Protein AF-A0A3M0J0V9-F1 (afdb_monomer)

Solvent-accessible surface area (backbone atoms only — not comparable to full-atom values): 28254 Å² total; per-residue (Å²): 132,87,78,90,78,87,68,85,49,73,63,57,50,53,51,51,52,51,52,50,52,51,52,52,50,52,52,52,52,51,53,52,51,52,52,50,54,50,54,52,50,53,53,51,53,50,53,52,53,53,53,52,50,50,52,51,51,52,49,50,52,52,45,60,59,49,66,75,71,73,72,81,88,75,76,87,76,89,65,94,70,63,63,68,76,54,43,69,49,70,41,77,50,76,69,42,79,43,55,57,61,38,62,48,77,50,72,40,77,39,70,72,96,71,89,82,60,47,65,34,33,31,37,47,58,86,96,44,77,43,64,41,27,52,95,89,41,62,30,82,88,39,51,89,52,44,47,81,55,104,60,28,43,31,34,64,54,39,46,69,85,69,37,39,44,37,35,33,37,31,34,45,100,93,40,67,49,20,29,16,39,33,42,37,44,37,32,34,44,38,49,71,22,51,64,46,65,55,61,62,46,50,43,68,35,76,49,69,31,42,36,47,72,87,64,22,27,64,75,41,37,37,46,45,26,48,73,87,40,74,58,60,66,51,26,73,83,34,90,91,36,47,87,53,49,48,46,55,40,39,76,70,24,38,38,37,27,62,45,31,45,65,83,69,39,43,41,33,35,39,34,28,35,46,101,34,82,66,69,19,60,28,68,78,40,55,29,41,40,41,74,78,62,59,68,60,52,52,50,52,52,53,52,52,52,50,53,51,50,51,52,52,48,49,54,50,52,39,49,76,72,54,76,51,56,91,83,64,77,75,63,63,71,69,67,59,50,55,56,53,54,53,50,54,59,56,44,56,63,50,49,59,67,47,60,71,49,64,80,76,60,89,80,77,76,101,73,80,95,79,89,87,89,82,90,84,77,91,82,76,87,84,78,65,92,77,67,86,80,75,68,99,77,72,93,79,78,75,86,74,71,73,69,71,68,73,70,66,71,62,70,70,68,66,62,78,75,70,79,83,77,76,92,76,91,77,88,86,68,93,80,70,76,75,72,71,72,66,65,75,54,65,63,59,57,55,65,55,56,57,58,54,52,65,54,57,57,58,54,54,67,56,61,65,70,75,75,78,84,129

Structure (mmCIF, N/CA/C/O backbone):
data_AF-A0A3M0J0V9-F1
#
_entry.id   AF-A0A3M0J0V9-F1
#
loop_
_atom_site.group_PDB
_atom_site.id
_atom_site.type_symbol
_atom_site.label_atom_id
_atom_site.label_alt_id
_atom_site.label_comp_id
_atom_site.label_asym_id
_atom_site.label_entity_id
_atom_site.label_seq_id
_atom_site.pdbx_PDB_ins_code
_atom_site.Cartn_x
_atom_site.Cartn_y
_atom_site.Cartn_z
_atom_site.occupancy
_atom_site.B_iso_or_equiv
_atom_site.auth_seq_id
_atom_site.auth_comp_id
_atom_site.auth_asym_id
_atom_site.auth_atom_id
_atom_site.pdbx_PDB_model_num
ATOM 1 N N . MET A 1 1 ? -5.431 50.913 68.227 1.00 34.88 1 MET A N 1
ATOM 2 C CA . MET A 1 1 ? -6.190 51.712 67.245 1.00 34.88 1 MET A CA 1
ATOM 3 C C . MET A 1 1 ? -5.641 51.401 65.863 1.00 34.88 1 MET A C 1
ATOM 5 O O . MET A 1 1 ? -4.487 51.720 65.637 1.00 34.88 1 MET A O 1
ATOM 9 N N . THR A 1 2 ? -6.471 50.740 65.040 1.00 32.56 2 THR A N 1
ATOM 10 C CA . THR A 1 2 ? -6.598 50.839 63.561 1.00 32.56 2 THR A CA 1
ATOM 11 C C . THR A 1 2 ? -5.371 50.648 62.645 1.00 32.56 2 THR A C 1
ATOM 13 O O . THR A 1 2 ? -4.336 51.253 62.888 1.00 32.56 2 THR A O 1
ATOM 16 N N . PRO A 1 3 ? -5.553 50.086 61.433 1.00 44.19 3 PRO A N 1
ATOM 17 C CA . PRO A 1 3 ? -6.200 48.808 61.118 1.00 44.19 3 PRO A CA 1
ATOM 18 C C . PRO A 1 3 ? -5.382 47.960 60.110 1.00 44.19 3 PRO A C 1
ATOM 20 O O . PRO A 1 3 ? -4.512 48.453 59.394 1.00 44.19 3 PRO A O 1
ATOM 23 N N . GLU A 1 4 ? -5.717 46.671 60.033 1.00 43.09 4 GLU A N 1
ATOM 24 C CA . GLU A 1 4 ? -5.365 45.749 58.947 1.00 43.09 4 GLU A CA 1
ATOM 25 C C . GLU A 1 4 ? -5.730 46.327 57.570 1.00 43.09 4 GLU A C 1
ATOM 27 O O . GLU A 1 4 ? -6.900 46.574 57.276 1.00 43.09 4 GLU A O 1
ATOM 32 N N . PHE A 1 5 ? -4.735 46.472 56.693 1.00 38.19 5 PHE A N 1
ATOM 33 C CA . PHE A 1 5 ? -4.949 46.524 55.250 1.00 38.19 5 PHE A CA 1
ATOM 34 C C . PHE A 1 5 ? -4.730 45.112 54.694 1.00 38.19 5 PHE A C 1
ATOM 36 O O . PHE A 1 5 ? -3.625 44.748 54.290 1.00 38.19 5 PHE A O 1
ATOM 43 N N . GLN A 1 6 ? -5.795 44.304 54.668 1.00 42.28 6 GLN A N 1
ATOM 44 C CA . GLN A 1 6 ? -5.869 43.136 53.789 1.00 42.28 6 GLN A CA 1
ATOM 45 C C . GLN A 1 6 ? -5.858 43.640 52.340 1.00 42.28 6 GLN A C 1
ATOM 47 O O . GLN A 1 6 ? -6.869 44.060 51.776 1.00 42.28 6 GLN A O 1
ATOM 52 N N . SER A 1 7 ? -4.657 43.694 51.772 1.00 41.62 7 SER A N 1
ATOM 53 C CA . SER A 1 7 ? -4.411 44.157 50.413 1.00 41.62 7 SER A CA 1
ATOM 54 C C . SER A 1 7 ? -4.956 43.160 49.389 1.00 41.62 7 SER A C 1
ATOM 56 O O . SER A 1 7 ? -4.867 41.945 49.558 1.00 41.62 7 SER A O 1
ATOM 58 N N . LYS A 1 8 ? -5.484 43.714 48.295 1.00 45.06 8 LYS A N 1
ATOM 59 C CA . LYS A 1 8 ? -6.005 43.098 47.065 1.00 45.06 8 LYS A CA 1
ATOM 60 C C . LYS A 1 8 ? -4.940 42.280 46.292 1.00 45.06 8 LYS A C 1
ATOM 62 O O . LYS A 1 8 ? -4.765 42.468 45.092 1.00 45.06 8 LYS A O 1
ATOM 67 N N . GLY A 1 9 ? -4.201 41.397 46.964 1.00 51.41 9 GLY A N 1
ATOM 68 C CA . GLY A 1 9 ? -3.038 40.684 46.420 1.00 51.41 9 GLY A CA 1
ATOM 69 C C . GLY A 1 9 ? -3.353 39.371 45.697 1.00 51.41 9 GLY A C 1
ATOM 70 O O . GLY A 1 9 ? -2.569 38.942 44.861 1.00 51.41 9 GLY A O 1
ATOM 71 N N . GLY A 1 10 ? -4.506 38.742 45.953 1.00 59.25 10 GLY A N 1
ATOM 72 C CA . GLY A 1 10 ? -4.789 37.392 45.438 1.00 59.25 10 GLY A CA 1
ATOM 73 C C . GLY A 1 10 ? -5.019 37.306 43.923 1.00 59.25 10 GLY A C 1
ATOM 74 O O . GLY A 1 10 ? -4.601 36.340 43.293 1.00 59.25 10 GLY A O 1
ATOM 75 N N . ILE A 1 11 ? -5.663 38.312 43.321 1.00 61.78 11 ILE A N 1
ATOM 76 C CA . ILE A 1 11 ? -5.964 38.317 41.875 1.00 61.78 11 ILE A CA 1
ATOM 77 C C . ILE A 1 11 ? -4.757 38.816 41.075 1.00 61.78 11 ILE A C 1
ATOM 79 O O . ILE A 1 11 ? -4.423 38.242 40.046 1.00 61.78 11 ILE A O 1
ATOM 83 N N . LEU A 1 12 ? -4.075 39.850 41.575 1.00 64.00 12 LEU A N 1
ATOM 84 C CA . LEU A 1 12 ? -2.875 40.406 40.948 1.00 64.00 12 LEU A CA 1
ATOM 85 C C . LEU A 1 12 ? -1.693 39.428 40.993 1.00 64.00 12 LEU A C 1
ATOM 87 O O . LEU A 1 12 ? -0.991 39.309 39.998 1.00 64.00 12 LEU A O 1
ATOM 91 N N . SER A 1 13 ? -1.522 38.677 42.089 1.00 73.62 13 SER A N 1
ATOM 92 C CA . SER A 1 13 ? -0.519 37.604 42.164 1.00 73.62 13 SER A CA 1
ATOM 93 C C . SER A 1 13 ? -0.796 36.519 41.127 1.00 73.62 13 SER A C 1
ATOM 95 O O . SER A 1 13 ? 0.077 36.220 40.325 1.00 73.62 13 SER A O 1
ATOM 97 N N . LYS A 1 14 ? -2.036 36.012 41.055 1.00 72.88 14 LYS A N 1
ATOM 98 C CA . LYS A 1 14 ? -2.415 34.991 40.064 1.00 72.88 14 LYS A CA 1
ATOM 99 C C . LYS A 1 14 ? -2.278 35.478 38.622 1.00 72.88 14 LYS A C 1
ATOM 101 O O . LYS A 1 14 ? -1.908 34.701 37.751 1.00 72.88 14 LYS A O 1
ATOM 106 N N . ALA A 1 15 ? -2.573 36.752 38.362 1.00 73.19 15 ALA A N 1
ATOM 107 C CA . ALA A 1 15 ? -2.371 37.348 37.047 1.00 73.19 15 ALA A CA 1
ATOM 108 C C . ALA A 1 15 ? -0.878 37.439 36.686 1.00 73.19 15 ALA A C 1
ATOM 110 O O . ALA A 1 15 ? -0.514 37.141 35.552 1.00 73.19 15 ALA A O 1
ATOM 111 N N . CYS A 1 16 ? -0.010 37.799 37.638 1.00 75.62 16 CYS A N 1
ATOM 112 C CA . CYS A 1 16 ? 1.440 37.783 37.437 1.00 75.62 16 CYS A CA 1
ATOM 113 C C . CYS A 1 16 ? 1.976 36.366 37.195 1.00 75.62 16 CYS A C 1
ATOM 115 O O . CYS A 1 16 ? 2.750 36.179 36.258 1.00 75.62 16 CYS A O 1
ATOM 117 N N . ASP A 1 17 ? 1.524 35.379 37.973 1.00 80.06 17 ASP A N 1
ATOM 118 C CA . ASP A 1 17 ? 1.917 33.974 37.809 1.00 80.06 17 ASP A CA 1
ATOM 119 C C . ASP A 1 17 ? 1.518 33.455 36.416 1.00 80.06 17 ASP A C 1
ATOM 121 O O . ASP A 1 17 ? 2.340 32.885 35.699 1.00 80.06 17 ASP A O 1
ATOM 125 N N . TYR A 1 18 ? 0.298 33.768 35.968 1.00 79.56 18 TYR A N 1
ATOM 126 C CA . TYR A 1 18 ? -0.196 33.396 34.639 1.00 79.56 18 TYR A CA 1
ATOM 127 C C . TYR A 1 18 ? 0.590 34.055 33.493 1.00 79.56 18 TYR A C 1
ATOM 129 O O . TYR A 1 18 ? 0.916 33.411 32.495 1.00 79.56 18 TYR A O 1
ATOM 137 N N . ILE A 1 19 ? 0.947 35.338 33.629 1.00 83.06 19 ILE A N 1
ATOM 138 C CA . ILE A 1 19 ? 1.795 36.038 32.648 1.00 83.06 19 ILE A CA 1
ATOM 139 C C . ILE A 1 19 ? 3.190 35.404 32.590 1.00 83.06 19 ILE A C 1
ATOM 141 O O . ILE A 1 19 ? 3.787 35.309 31.514 1.00 83.06 19 ILE A O 1
ATOM 145 N N . GLN A 1 20 ? 3.716 34.957 33.728 1.00 85.94 20 GLN A N 1
ATOM 146 C CA . GLN A 1 20 ? 5.023 34.319 33.803 1.00 85.94 20 GLN A CA 1
ATOM 147 C C . GLN A 1 20 ? 5.018 32.925 33.153 1.00 85.94 20 GLN A C 1
ATOM 149 O O . GLN A 1 20 ? 5.933 32.622 32.384 1.00 85.94 20 GLN A O 1
ATOM 154 N N . GLU A 1 21 ? 3.968 32.128 33.361 1.00 89.44 21 GLU A N 1
ATOM 155 C CA . GLU A 1 21 ? 3.759 30.840 32.677 1.00 89.44 21 GLU A CA 1
ATOM 156 C C . GLU A 1 21 ? 3.595 30.999 31.159 1.00 89.44 21 GLU A C 1
ATOM 158 O O . GLU A 1 21 ? 4.206 30.261 30.379 1.00 89.44 21 GLU A O 1
ATOM 163 N N . LEU A 1 22 ? 2.828 32.001 30.716 1.00 86.06 22 LEU A N 1
ATOM 164 C CA . LEU A 1 22 ? 2.687 32.332 29.295 1.00 86.06 22 LEU A CA 1
ATOM 165 C C . LEU A 1 22 ? 4.028 32.716 28.669 1.00 86.06 22 LEU A C 1
ATOM 167 O O . LEU A 1 22 ? 4.341 32.310 27.550 1.00 86.06 22 LEU A O 1
ATOM 171 N N . ARG A 1 23 ? 4.848 33.480 29.394 1.00 89.56 23 ARG A N 1
ATOM 172 C CA . ARG A 1 23 ? 6.172 33.882 28.918 1.00 89.56 23 ARG A CA 1
ATOM 173 C C . ARG A 1 23 ? 7.114 32.686 28.790 1.00 89.56 23 ARG A C 1
ATOM 175 O O . ARG A 1 23 ? 7.841 32.613 27.805 1.00 89.56 23 ARG A O 1
ATOM 182 N N . GLN A 1 24 ? 7.078 31.746 29.735 1.00 91.19 24 GLN A N 1
ATOM 183 C CA . GLN A 1 24 ? 7.848 30.501 29.640 1.00 91.19 24 GLN A CA 1
ATOM 184 C C . GLN A 1 24 ? 7.373 29.614 28.487 1.00 91.19 24 GLN A C 1
ATOM 186 O O . GLN A 1 24 ? 8.195 29.079 27.749 1.00 91.19 24 GLN A O 1
ATOM 191 N N . SER A 1 25 ? 6.059 29.513 28.284 1.00 90.00 25 SER A N 1
ATOM 192 C CA . SER A 1 25 ? 5.487 28.740 27.177 1.00 90.00 25 SER A CA 1
ATOM 193 C C . SER A 1 25 ? 5.881 29.323 25.818 1.00 90.00 25 SER A C 1
ATOM 195 O O . SER A 1 25 ? 6.310 28.583 24.939 1.00 90.00 25 SER A O 1
ATOM 197 N N . ASN A 1 26 ? 5.830 30.650 25.663 1.00 84.69 26 ASN A N 1
ATOM 198 C CA . ASN A 1 26 ? 6.271 31.326 24.438 1.00 84.69 26 ASN A CA 1
ATOM 199 C C . ASN A 1 26 ? 7.770 31.143 24.163 1.00 84.69 26 ASN A C 1
ATOM 201 O O . ASN A 1 26 ? 8.159 30.995 23.007 1.00 84.69 26 ASN A O 1
ATOM 205 N N . LEU A 1 27 ? 8.612 31.133 25.203 1.00 92.00 27 LEU A N 1
ATOM 206 C CA . LEU A 1 27 ? 10.041 30.839 25.047 1.00 92.00 27 LEU A CA 1
ATOM 207 C C . LEU A 1 27 ? 10.259 29.407 24.548 1.00 92.00 27 LEU A C 1
ATOM 209 O O . LEU A 1 27 ? 11.011 29.204 23.602 1.00 92.00 27 LEU A O 1
ATOM 213 N N . ARG A 1 28 ? 9.537 28.437 25.116 1.00 91.12 28 ARG A N 1
ATOM 214 C CA . ARG A 1 28 ? 9.616 27.029 24.706 1.00 91.12 28 ARG A CA 1
ATOM 215 C C . ARG A 1 28 ? 9.158 26.812 23.261 1.00 91.12 28 ARG A C 1
ATOM 217 O O . ARG A 1 28 ? 9.838 26.142 22.497 1.00 91.12 28 ARG A O 1
ATOM 224 N N . LEU A 1 29 ? 8.047 27.439 22.872 1.00 88.69 29 LEU A N 1
ATOM 225 C CA . LEU A 1 29 ? 7.553 27.443 21.489 1.00 88.69 29 LEU A CA 1
ATOM 226 C C . LEU A 1 29 ? 8.570 28.054 20.517 1.00 88.69 29 LEU A C 1
ATOM 228 O O . LEU A 1 29 ? 8.734 27.559 19.406 1.00 88.69 29 LEU A O 1
ATOM 232 N N . SER A 1 30 ? 9.275 29.111 20.929 1.00 88.31 30 SER A N 1
ATOM 233 C CA . SER A 1 30 ? 10.332 29.714 20.113 1.00 88.31 30 SER A CA 1
ATOM 234 C C . SER A 1 30 ? 11.518 28.770 19.900 1.00 88.31 30 SER A C 1
ATOM 236 O O . SER A 1 30 ? 12.090 28.772 18.813 1.00 88.31 30 SER A O 1
ATOM 238 N N . GLU A 1 31 ? 11.901 27.984 20.909 1.00 91.75 31 GLU A N 1
ATOM 239 C CA . GLU A 1 31 ? 12.971 26.983 20.789 1.00 91.75 31 GLU A CA 1
ATOM 240 C C . GLU A 1 31 ? 12.554 25.817 19.879 1.00 91.75 31 GLU A C 1
ATOM 242 O O . GLU A 1 31 ? 13.334 25.383 19.032 1.00 91.75 31 GLU A O 1
ATOM 247 N N . GLU A 1 32 ? 11.308 25.344 19.988 1.00 88.50 32 GLU A N 1
ATOM 248 C CA . GLU A 1 32 ? 10.775 24.295 19.107 1.00 88.50 32 GLU A CA 1
ATOM 249 C C . GLU A 1 32 ? 10.691 24.751 17.644 1.00 88.50 32 GLU A C 1
ATOM 251 O O . GLU A 1 32 ? 11.062 23.996 16.743 1.00 88.50 32 GLU A O 1
ATOM 256 N N . LEU A 1 33 ? 10.271 25.997 17.397 1.00 87.44 33 LEU A N 1
ATOM 257 C CA . LEU A 1 33 ? 10.262 26.583 16.053 1.00 87.44 33 LEU A CA 1
ATOM 258 C C . LEU A 1 33 ? 11.673 26.661 15.457 1.00 87.44 33 LEU A C 1
ATOM 260 O O . LEU A 1 33 ? 11.860 26.293 14.300 1.00 87.44 33 LEU A O 1
ATOM 264 N N . GLN A 1 34 ? 12.678 27.048 16.250 1.00 88.75 34 GLN A N 1
ATOM 265 C CA . GLN A 1 34 ? 14.076 27.029 15.802 1.00 88.75 34 GLN A CA 1
ATOM 266 C C . GLN A 1 34 ? 14.562 25.612 15.467 1.00 88.75 34 GLN A C 1
ATOM 268 O O . GLN A 1 34 ? 15.300 25.427 14.500 1.00 88.75 34 GLN A O 1
ATOM 273 N N . GLY A 1 35 ? 14.134 24.603 16.232 1.00 89.69 35 GLY A N 1
ATOM 274 C CA . GLY A 1 35 ? 14.437 23.200 15.941 1.00 89.69 35 GLY A CA 1
ATOM 275 C C . GLY A 1 35 ? 13.810 22.714 14.630 1.00 89.69 35 GLY A C 1
ATOM 276 O O . GLY A 1 35 ? 14.460 22.002 13.863 1.00 89.69 35 GLY A O 1
ATOM 277 N N . LEU A 1 36 ? 12.573 23.125 14.342 1.00 84.56 36 LEU A N 1
ATOM 278 C CA . LEU A 1 36 ? 11.891 22.805 13.085 1.00 84.56 36 LEU A CA 1
ATOM 279 C C . LEU A 1 36 ? 12.561 23.471 11.878 1.00 84.56 36 LEU A C 1
ATOM 281 O O . LEU A 1 36 ? 12.789 22.795 10.875 1.00 84.56 36 LEU A O 1
ATOM 285 N N . ASP A 1 37 ? 12.937 24.747 11.989 1.00 87.75 37 ASP A N 1
ATOM 286 C CA . ASP A 1 37 ? 13.664 25.457 10.930 1.00 87.75 37 ASP A CA 1
ATOM 287 C C . ASP A 1 37 ? 15.017 24.790 10.638 1.00 87.75 37 ASP A C 1
ATOM 289 O O . ASP A 1 37 ? 15.390 24.609 9.476 1.00 87.75 37 ASP A O 1
ATOM 293 N N . GLN A 1 38 ? 15.730 24.348 11.681 1.00 91.50 38 GLN A N 1
ATOM 294 C CA . GLN A 1 38 ? 16.985 23.614 11.525 1.00 91.50 38 GLN A CA 1
ATOM 295 C C . GLN A 1 38 ? 16.778 22.286 10.787 1.00 91.50 38 GLN A C 1
ATOM 297 O O . GLN A 1 38 ? 17.499 21.989 9.837 1.00 91.50 38 GLN A O 1
ATOM 302 N N . LEU A 1 39 ? 15.762 21.508 11.170 1.00 87.75 39 LEU A N 1
ATOM 303 C CA . LEU A 1 39 ? 15.434 20.248 10.498 1.00 87.75 39 LEU A CA 1
ATOM 304 C C . LEU A 1 39 ? 15.010 20.455 9.040 1.00 87.75 39 LEU A C 1
ATOM 306 O O . LEU A 1 39 ? 15.275 19.599 8.189 1.00 87.75 39 LEU A O 1
ATOM 310 N N . GLN A 1 40 ? 14.344 21.567 8.734 1.00 89.25 40 GLN A N 1
ATOM 311 C CA . GLN A 1 40 ? 13.973 21.906 7.367 1.00 89.25 40 GLN A CA 1
ATOM 312 C C . GLN A 1 40 ? 15.213 22.237 6.525 1.00 89.25 40 GLN A C 1
ATOM 314 O O . GLN A 1 40 ? 15.352 21.701 5.424 1.00 89.25 40 GLN A O 1
ATOM 319 N N . MET A 1 41 ? 16.152 23.020 7.067 1.00 89.62 41 MET A N 1
ATOM 320 C CA . MET A 1 41 ? 17.437 23.297 6.413 1.00 89.62 41 MET A CA 1
ATOM 321 C C . MET A 1 41 ? 18.272 22.026 6.210 1.00 89.62 41 MET A C 1
ATOM 323 O O . MET A 1 41 ? 18.791 21.803 5.116 1.00 89.62 41 MET A O 1
ATOM 327 N N . ASP A 1 42 ? 18.359 21.151 7.214 1.00 89.06 42 ASP A N 1
ATOM 328 C CA . ASP A 1 42 ? 19.109 19.893 7.112 1.00 89.06 42 ASP A CA 1
ATOM 329 C C . ASP A 1 42 ? 18.523 18.973 6.021 1.00 89.06 42 ASP A C 1
ATOM 331 O O . ASP A 1 42 ? 19.265 18.360 5.247 1.00 89.06 42 ASP A O 1
ATOM 335 N N . ASN A 1 43 ? 17.191 18.923 5.887 1.00 87.69 43 ASN A N 1
ATOM 336 C CA . ASN A 1 43 ? 16.524 18.193 4.805 1.00 87.69 43 ASN A CA 1
ATOM 337 C C . ASN A 1 43 ? 16.843 18.767 3.415 1.00 87.69 43 ASN A C 1
ATOM 339 O O . ASN A 1 43 ? 17.009 18.005 2.458 1.00 87.69 43 ASN A O 1
ATOM 343 N N . GLU A 1 44 ? 16.935 20.090 3.277 1.00 93.75 44 GLU A N 1
ATOM 344 C CA . GLU A 1 44 ? 17.320 20.728 2.014 1.00 93.75 44 GLU A CA 1
ATOM 345 C C . GLU A 1 44 ? 18.778 20.430 1.640 1.00 93.75 44 GLU A C 1
ATOM 347 O O . GLU A 1 44 ? 19.054 20.079 0.489 1.00 93.75 44 GLU A O 1
ATOM 352 N N . VAL A 1 45 ? 19.702 20.479 2.608 1.00 94.25 45 VAL A N 1
ATOM 353 C CA . VAL A 1 45 ? 21.117 20.124 2.400 1.00 94.25 45 VAL A CA 1
ATOM 354 C C . VAL A 1 45 ? 21.258 18.663 1.972 1.00 94.25 45 VAL A C 1
ATOM 356 O O . VAL A 1 45 ? 21.959 18.370 1.000 1.00 94.25 45 VAL A O 1
ATOM 359 N N . LEU A 1 46 ? 20.552 17.741 2.633 1.00 87.75 46 LEU A N 1
ATOM 360 C CA . LEU A 1 46 ? 20.549 16.326 2.253 1.00 87.75 46 LEU A CA 1
ATOM 361 C C . LEU A 1 46 ? 20.037 16.118 0.823 1.00 87.75 46 LEU A C 1
ATOM 363 O O . LEU A 1 46 ? 20.632 15.353 0.063 1.00 87.75 46 LEU A O 1
ATOM 367 N N . ARG A 1 47 ? 18.976 16.827 0.412 1.00 87.69 47 ARG A N 1
ATOM 368 C CA . ARG A 1 47 ? 18.476 16.768 -0.973 1.00 87.69 47 ARG A CA 1
ATOM 369 C C . ARG A 1 47 ? 19.528 17.220 -1.984 1.00 87.69 47 ARG A C 1
ATOM 371 O O . ARG A 1 47 ? 19.684 16.569 -3.016 1.00 87.69 47 ARG A O 1
ATOM 378 N N . GLN A 1 48 ? 20.273 18.285 -1.689 1.00 92.12 48 GLN A N 1
ATOM 379 C CA . GLN A 1 48 ? 21.358 18.748 -2.559 1.00 92.12 48 GLN A CA 1
ATOM 380 C C . GLN A 1 48 ? 22.498 17.727 -2.650 1.00 92.12 48 GLN A C 1
ATOM 382 O O . GLN A 1 48 ? 22.972 17.442 -3.750 1.00 92.12 48 GLN A O 1
ATOM 387 N N . GLN A 1 49 ? 22.896 17.122 -1.526 1.00 87.19 49 GLN A N 1
ATOM 388 C CA . GLN A 1 49 ? 23.929 16.081 -1.508 1.00 87.19 49 GLN A CA 1
ATOM 389 C C . GLN A 1 49 ? 23.527 14.848 -2.325 1.00 87.19 49 GLN A C 1
ATOM 391 O O . GLN A 1 49 ? 24.356 14.288 -3.044 1.00 87.19 49 GLN A O 1
ATOM 396 N N . VAL A 1 50 ? 22.256 14.435 -2.259 1.00 84.88 50 VAL A N 1
ATOM 397 C CA . VAL A 1 50 ? 21.728 13.331 -3.076 1.00 84.88 50 VAL A CA 1
ATOM 398 C C . VAL A 1 50 ? 21.831 13.655 -4.566 1.00 84.88 50 VAL A C 1
ATOM 400 O O . VAL A 1 50 ? 22.269 12.809 -5.346 1.00 84.88 50 VAL A O 1
ATOM 403 N N . GLU A 1 51 ? 21.477 14.872 -4.973 1.00 86.62 51 GLU A N 1
ATOM 404 C CA . GLU A 1 51 ? 21.530 15.270 -6.382 1.00 86.62 51 GLU A CA 1
ATOM 405 C C . GLU A 1 51 ? 22.976 15.397 -6.894 1.00 86.62 51 GLU A C 1
ATOM 407 O O . GLU A 1 51 ? 23.297 14.970 -8.005 1.00 86.62 51 GLU A O 1
ATOM 412 N N . GLU A 1 52 ? 23.892 15.886 -6.054 1.00 89.12 52 GLU A N 1
ATOM 413 C CA . GLU A 1 52 ? 25.324 15.905 -6.356 1.00 89.12 52 GLU A CA 1
ATOM 414 C C . GLU A 1 52 ? 25.887 14.484 -6.506 1.00 89.12 52 GLU A C 1
ATOM 416 O O . GLU A 1 52 ? 26.633 14.207 -7.450 1.00 89.12 52 GLU A O 1
ATOM 421 N N . LEU A 1 53 ? 25.507 13.560 -5.616 1.00 76.81 53 LEU A N 1
ATOM 422 C CA . LEU A 1 53 ? 25.890 12.152 -5.712 1.00 76.81 53 LEU A CA 1
ATOM 423 C C . LEU A 1 53 ? 25.338 11.500 -6.982 1.00 76.81 53 LEU A C 1
ATOM 425 O O . LEU A 1 53 ? 26.078 10.769 -7.641 1.00 76.81 53 LEU A O 1
ATOM 429 N N . LYS A 1 54 ? 24.092 11.791 -7.374 1.00 74.50 54 LYS A N 1
ATOM 430 C CA . LYS A 1 54 ? 23.529 11.330 -8.654 1.00 74.50 54 LYS A CA 1
ATOM 431 C C . LYS A 1 54 ? 24.342 11.839 -9.838 1.00 74.50 54 LYS A C 1
ATOM 433 O O . LYS A 1 54 ? 24.701 11.048 -10.710 1.00 74.50 54 LYS A O 1
ATOM 438 N N . ASN A 1 55 ? 24.698 13.123 -9.851 1.00 78.44 55 ASN A N 1
ATOM 439 C CA . ASN A 1 55 ? 25.481 13.710 -10.937 1.00 78.44 55 ASN A CA 1
ATOM 440 C C . ASN A 1 55 ? 26.913 13.141 -10.989 1.00 78.44 55 ASN A C 1
ATOM 442 O O . ASN A 1 55 ? 27.407 12.782 -12.057 1.00 78.44 55 ASN A O 1
ATOM 446 N N . LYS A 1 56 ? 27.566 12.957 -9.833 1.00 71.50 56 LYS A N 1
ATOM 447 C CA . LYS A 1 56 ? 28.864 12.264 -9.739 1.00 71.50 56 LYS A CA 1
ATOM 448 C C . LYS A 1 56 ? 28.768 10.814 -10.214 1.00 71.50 56 LYS A C 1
ATOM 450 O O . LYS A 1 56 ? 29.671 10.348 -10.902 1.00 71.50 56 LYS A O 1
ATOM 455 N N . ASN A 1 57 ? 27.680 10.107 -9.905 1.00 66.88 57 ASN A N 1
ATOM 456 C CA . ASN A 1 57 ? 27.442 8.744 -10.387 1.00 66.88 57 ASN A CA 1
ATOM 457 C C . ASN A 1 57 ? 27.271 8.716 -11.916 1.00 66.88 57 ASN A C 1
ATOM 459 O O . ASN A 1 57 ? 27.894 7.898 -12.587 1.00 66.88 57 ASN A O 1
ATOM 463 N N . LEU A 1 58 ? 26.513 9.661 -12.482 1.00 67.88 58 LEU A N 1
ATOM 464 C CA . LEU A 1 58 ? 26.400 9.876 -13.928 1.00 67.88 58 LEU A CA 1
ATOM 465 C C . LEU A 1 58 ? 27.768 10.130 -14.577 1.00 67.88 58 LEU A C 1
ATOM 467 O O . LEU A 1 58 ? 28.093 9.495 -15.580 1.00 67.88 58 LEU A O 1
ATOM 471 N N . GLN A 1 59 ? 28.602 10.988 -13.984 1.00 56.78 59 GLN A N 1
ATOM 472 C CA . GLN A 1 59 ? 29.951 11.245 -14.493 1.00 56.78 59 GLN A CA 1
ATOM 473 C C . GLN A 1 59 ? 30.869 10.028 -14.387 1.00 56.78 59 GLN A C 1
ATOM 475 O O . GLN A 1 59 ? 31.577 9.728 -15.344 1.00 56.78 59 GLN A O 1
ATOM 480 N N . LEU A 1 60 ? 30.828 9.283 -13.280 1.00 54.72 60 LEU A N 1
ATOM 481 C CA . LEU A 1 60 ? 31.576 8.033 -13.138 1.00 54.72 60 LEU A CA 1
ATOM 482 C C . LEU A 1 60 ? 31.138 6.995 -14.177 1.00 54.72 60 LEU A C 1
ATOM 484 O O . LEU A 1 60 ? 31.986 6.305 -14.728 1.00 54.72 60 LEU A O 1
ATOM 488 N N . ARG A 1 61 ? 29.847 6.915 -14.517 1.00 52.91 61 ARG A N 1
ATOM 489 C CA . ARG A 1 61 ? 29.341 6.032 -15.585 1.00 52.91 61 ARG A CA 1
ATOM 490 C C . ARG A 1 61 ? 29.846 6.450 -16.970 1.00 52.91 61 ARG A C 1
ATOM 492 O O . ARG A 1 61 ? 30.251 5.593 -17.757 1.00 52.91 61 ARG A O 1
ATOM 499 N N . VAL A 1 62 ? 29.883 7.751 -17.265 1.00 49.28 62 VAL A N 1
ATOM 500 C CA . VAL A 1 62 ? 30.493 8.281 -18.502 1.00 49.28 62 VAL A CA 1
ATOM 501 C C . VAL A 1 62 ? 32.005 8.032 -18.522 1.00 49.28 62 VAL A C 1
ATOM 503 O O . VAL A 1 62 ? 32.566 7.688 -19.556 1.00 49.28 62 VAL A O 1
ATOM 506 N N . TRP A 1 63 ? 32.675 8.132 -17.375 1.00 39.56 63 TRP A N 1
ATOM 507 C CA . TRP A 1 63 ? 34.110 7.886 -17.265 1.00 39.56 63 TRP A CA 1
ATOM 508 C C . TRP A 1 63 ? 34.451 6.399 -17.414 1.00 39.56 63 TRP A C 1
ATOM 510 O O . TRP A 1 63 ? 35.338 6.058 -18.183 1.00 39.56 63 TRP A O 1
ATOM 520 N N . VAL A 1 64 ? 33.692 5.491 -16.793 1.00 47.72 64 VAL A N 1
ATOM 521 C CA . VAL A 1 64 ? 33.838 4.035 -16.980 1.00 47.72 64 VAL A CA 1
ATOM 522 C C . VAL A 1 64 ? 33.600 3.641 -18.440 1.00 47.72 64 VAL A C 1
ATOM 524 O O . VAL A 1 64 ? 34.330 2.814 -18.978 1.00 47.72 64 VAL A O 1
ATOM 527 N N . THR A 1 65 ? 32.633 4.260 -19.118 1.00 47.69 65 THR A N 1
ATOM 528 C CA . THR A 1 65 ? 32.399 4.013 -20.551 1.00 47.69 65 THR A CA 1
ATOM 529 C C . THR A 1 65 ? 33.479 4.646 -21.442 1.00 47.69 65 THR A C 1
ATOM 531 O O . THR A 1 65 ? 33.893 4.023 -22.417 1.00 47.69 65 THR A O 1
ATOM 534 N N . GLY A 1 66 ? 34.028 5.811 -21.081 1.00 38.38 66 GLY A N 1
ATOM 535 C CA . GLY A 1 66 ? 35.111 6.492 -21.805 1.00 38.38 66 GLY A CA 1
ATOM 536 C C . GLY A 1 66 ? 36.505 5.875 -21.626 1.00 38.38 66 GLY A C 1
ATOM 537 O O . GLY A 1 66 ? 37.270 5.799 -22.586 1.00 38.38 66 GLY A O 1
ATOM 538 N N . VAL A 1 67 ? 36.826 5.352 -20.438 1.00 40.59 67 VAL A N 1
ATOM 539 C CA . VAL A 1 67 ? 38.106 4.679 -20.137 1.00 40.59 67 VAL A CA 1
ATOM 540 C C . VAL A 1 67 ? 38.234 3.345 -20.881 1.00 40.59 67 VAL A C 1
ATOM 542 O O . VAL A 1 67 ? 39.339 2.922 -21.204 1.00 40.59 67 VAL A O 1
ATOM 545 N N . THR A 1 68 ? 37.121 2.720 -21.280 1.00 47.34 68 THR A N 1
ATOM 546 C CA . THR A 1 68 ? 37.168 1.541 -22.166 1.00 47.34 68 THR A CA 1
ATOM 547 C C . THR A 1 68 ? 37.493 1.865 -23.629 1.00 47.34 68 THR A C 1
ATOM 549 O O . THR A 1 68 ? 37.750 0.938 -24.393 1.00 47.34 68 THR A O 1
ATOM 552 N N . GLY A 1 69 ? 37.503 3.144 -24.028 1.00 44.56 69 GLY A N 1
ATOM 553 C CA . GLY A 1 69 ? 37.557 3.557 -25.432 1.00 44.56 69 GLY A CA 1
ATOM 554 C C . GLY A 1 69 ? 38.865 4.173 -25.939 1.00 44.56 69 GLY A C 1
ATOM 555 O O . GLY A 1 69 ? 38.992 4.302 -27.153 1.00 44.56 69 GLY A O 1
ATOM 556 N N . LEU A 1 70 ? 39.828 4.563 -25.089 1.00 38.78 70 LEU A N 1
ATOM 557 C CA . LEU A 1 70 ? 40.944 5.416 -25.553 1.00 38.78 70 LEU A CA 1
ATOM 558 C C . LEU A 1 70 ? 42.380 5.006 -25.175 1.00 38.78 70 LEU A C 1
ATOM 560 O O . LEU A 1 70 ? 43.293 5.588 -25.747 1.00 38.78 70 LEU A O 1
ATOM 564 N N . ASP A 1 71 ? 42.617 3.970 -24.360 1.00 36.00 71 ASP A N 1
ATOM 565 C CA . ASP A 1 71 ? 43.991 3.556 -23.975 1.00 36.00 71 ASP A CA 1
ATOM 566 C C . ASP A 1 71 ? 44.412 2.150 -24.459 1.00 36.00 71 ASP A C 1
ATOM 568 O O . ASP A 1 71 ? 45.302 1.505 -23.905 1.00 36.00 71 ASP A O 1
ATOM 572 N N . TRP A 1 72 ? 43.827 1.659 -25.556 1.00 41.72 72 TRP A N 1
ATOM 573 C CA . TRP A 1 72 ? 44.193 0.352 -26.138 1.00 41.72 72 TRP A CA 1
ATOM 574 C C . TRP A 1 72 ? 45.386 0.397 -27.107 1.00 41.72 72 TRP A C 1
ATOM 576 O O . TRP A 1 72 ? 45.749 -0.617 -27.698 1.00 41.72 72 TRP A O 1
ATOM 586 N N . GLY A 1 73 ? 46.032 1.556 -27.260 1.00 39.47 73 GLY A N 1
ATOM 587 C CA . GLY A 1 73 ? 47.196 1.716 -28.136 1.00 39.47 73 GLY A CA 1
ATOM 588 C C . GLY A 1 73 ? 48.520 1.175 -27.578 1.00 39.47 73 GLY A C 1
ATOM 589 O O . GLY A 1 73 ? 49.477 1.083 -28.341 1.00 39.47 73 GLY A O 1
ATOM 590 N N . ILE A 1 74 ? 48.613 0.832 -26.282 1.00 42.41 74 ILE A N 1
ATOM 591 C CA . ILE A 1 74 ? 49.922 0.619 -25.620 1.00 42.41 74 ILE A CA 1
ATOM 592 C C . ILE A 1 74 ? 50.137 -0.797 -25.047 1.00 42.41 74 ILE A C 1
ATOM 594 O O . ILE A 1 74 ? 51.280 -1.174 -24.808 1.00 42.41 74 ILE A O 1
ATOM 598 N N . PHE A 1 75 ? 49.120 -1.652 -24.914 1.00 32.72 75 PHE A N 1
ATOM 599 C CA . PHE A 1 75 ? 49.303 -2.999 -24.340 1.00 32.72 75 PHE A CA 1
ATOM 600 C C . PHE A 1 75 ? 49.128 -4.128 -25.364 1.00 32.72 75 PHE A C 1
ATOM 602 O O . PHE A 1 75 ? 48.219 -4.952 -25.288 1.00 32.72 75 PHE A O 1
ATOM 609 N N . TRP A 1 76 ? 50.053 -4.203 -26.322 1.00 40.69 76 TRP A N 1
ATOM 610 C CA . TRP A 1 76 ? 50.334 -5.462 -27.014 1.00 40.69 76 TRP A CA 1
ATOM 611 C C . TRP A 1 76 ? 51.312 -6.276 -26.169 1.00 40.69 76 TRP A C 1
ATOM 613 O O . TRP A 1 76 ? 52.511 -6.014 -26.172 1.00 40.69 76 TRP A O 1
ATOM 623 N N . GLY A 1 77 ? 50.806 -7.272 -25.445 1.00 38.56 77 GLY A N 1
ATOM 624 C CA . GLY A 1 77 ? 51.670 -8.234 -24.769 1.00 38.56 77 GLY A CA 1
ATOM 625 C C . GLY A 1 77 ? 50.981 -9.021 -23.665 1.00 38.56 77 GLY A C 1
ATOM 626 O O . GLY A 1 77 ? 50.853 -8.533 -22.553 1.00 38.56 77 GLY A O 1
ATOM 627 N N . ALA A 1 78 ? 50.655 -10.275 -23.984 1.00 38.66 78 ALA A N 1
ATOM 628 C CA . ALA A 1 78 ? 50.366 -11.379 -23.067 1.00 38.66 78 ALA A CA 1
ATOM 629 C C . ALA A 1 78 ? 49.027 -11.357 -22.299 1.00 38.66 78 ALA A C 1
ATOM 631 O O . ALA A 1 78 ? 48.780 -10.533 -21.428 1.00 38.66 78 ALA A O 1
ATOM 632 N N . GLY A 1 79 ? 48.208 -12.387 -22.552 1.00 37.09 79 GLY A N 1
ATOM 633 C CA . GLY A 1 79 ? 47.168 -12.828 -21.619 1.00 37.09 79 GLY A CA 1
ATOM 634 C C . GLY A 1 79 ? 45.803 -13.075 -22.250 1.00 37.09 79 GLY A C 1
ATOM 635 O O . GLY A 1 79 ? 44.857 -12.336 -21.994 1.00 37.09 79 GLY A O 1
ATOM 636 N N . GLY A 1 80 ? 45.661 -14.171 -23.002 1.00 43.66 80 GLY A N 1
ATOM 637 C CA . GLY A 1 80 ? 44.366 -14.673 -23.493 1.00 43.66 80 GLY A CA 1
ATOM 638 C C . GLY A 1 80 ? 43.373 -15.094 -22.395 1.00 43.66 80 GLY A C 1
ATOM 639 O O . GLY A 1 80 ? 42.282 -15.554 -22.705 1.00 43.66 80 GLY A O 1
ATOM 640 N N . SER A 1 81 ? 43.723 -14.927 -21.118 1.00 46.19 81 SER A N 1
ATOM 641 C CA . SER A 1 81 ? 42.940 -15.345 -19.950 1.00 46.19 81 SER A CA 1
ATOM 642 C C . SER A 1 81 ? 42.371 -14.185 -19.119 1.00 46.19 81 SER A C 1
ATOM 644 O O . SER A 1 81 ? 41.569 -14.436 -18.226 1.00 46.19 81 SER A O 1
ATOM 646 N N . PHE A 1 82 ? 42.699 -12.922 -19.422 1.00 38.44 82 PHE A N 1
ATOM 647 C CA . PHE A 1 82 ? 42.057 -11.766 -18.766 1.00 38.44 82 PHE A CA 1
ATOM 648 C C . PHE A 1 82 ? 40.674 -11.445 -19.372 1.00 38.44 82 PHE A C 1
ATOM 650 O O . PHE A 1 82 ? 39.775 -10.959 -18.690 1.00 38.44 82 PHE A O 1
ATOM 657 N N . TRP A 1 83 ? 40.464 -11.801 -20.643 1.00 36.25 83 TRP A N 1
ATOM 658 C CA . TRP A 1 83 ? 39.242 -11.497 -21.397 1.00 36.25 83 TRP A CA 1
ATOM 659 C C . TRP A 1 83 ? 38.026 -12.354 -21.026 1.00 36.25 83 TRP A C 1
ATOM 661 O O . TRP A 1 83 ? 36.894 -11.918 -21.218 1.00 36.25 83 TRP A O 1
ATOM 671 N N . ALA A 1 84 ? 38.238 -13.526 -20.422 1.00 36.38 84 ALA A N 1
ATOM 672 C CA . ALA A 1 84 ? 37.145 -14.370 -19.940 1.00 36.38 84 ALA A CA 1
ATOM 673 C C . ALA A 1 84 ? 36.419 -13.759 -18.723 1.00 36.38 84 ALA A C 1
ATOM 675 O O . ALA A 1 84 ? 35.240 -14.026 -18.516 1.00 36.38 84 ALA A O 1
ATOM 676 N N . ALA A 1 85 ? 37.085 -12.894 -17.946 1.00 35.69 85 ALA A N 1
ATOM 677 C CA . ALA A 1 85 ? 36.522 -12.318 -16.722 1.00 35.69 85 ALA A CA 1
ATOM 678 C C . ALA A 1 85 ? 35.632 -11.078 -16.958 1.00 35.69 85 ALA A C 1
ATOM 680 O O . ALA A 1 85 ? 34.900 -10.674 -16.059 1.00 35.69 85 ALA A O 1
ATOM 681 N N . LEU A 1 86 ? 35.647 -10.487 -18.163 1.00 40.84 86 LEU A N 1
ATOM 682 C CA . LEU A 1 86 ? 34.748 -9.385 -18.549 1.00 40.84 86 LEU A CA 1
ATOM 683 C C . LEU A 1 86 ? 33.542 -9.843 -19.385 1.00 40.84 86 LEU A C 1
ATOM 685 O O . LEU A 1 86 ? 32.635 -9.044 -19.615 1.00 40.84 86 LEU A O 1
ATOM 689 N N . ALA A 1 87 ? 33.490 -11.120 -19.780 1.00 40.88 87 ALA A N 1
ATOM 690 C CA . ALA A 1 87 ? 32.412 -11.727 -20.572 1.00 40.88 87 ALA A CA 1
ATOM 691 C C . ALA A 1 87 ? 31.061 -11.853 -19.828 1.00 40.88 87 ALA A C 1
ATOM 693 O O . ALA A 1 87 ? 30.129 -12.474 -20.322 1.00 40.88 87 ALA A O 1
ATOM 694 N N . GLY A 1 88 ? 30.935 -11.261 -18.638 1.00 47.22 88 GLY A N 1
ATOM 695 C CA . GLY A 1 88 ? 29.732 -11.313 -17.807 1.00 47.22 88 GLY A CA 1
ATOM 696 C C . GLY A 1 88 ? 29.353 -9.970 -17.190 1.00 47.22 88 GLY A C 1
ATOM 697 O O . GLY A 1 88 ? 28.740 -9.949 -16.127 1.00 47.22 88 GLY A O 1
ATOM 698 N N . ALA A 1 89 ? 29.742 -8.842 -17.797 1.00 53.56 89 ALA A N 1
ATOM 699 C CA . ALA A 1 89 ? 29.375 -7.527 -17.277 1.00 53.56 89 ALA A CA 1
ATOM 700 C C . ALA A 1 89 ? 27.847 -7.324 -17.351 1.00 53.56 89 ALA A C 1
ATOM 702 O O . ALA A 1 89 ? 27.296 -6.980 -18.400 1.00 53.56 89 ALA A O 1
ATOM 703 N N . GLN A 1 90 ? 27.169 -7.552 -16.225 1.00 59.22 90 GLN A N 1
ATOM 704 C CA . GLN A 1 90 ? 25.772 -7.194 -16.019 1.00 59.22 90 GLN A CA 1
ATOM 705 C C . GLN A 1 90 ? 25.696 -5.713 -15.632 1.00 59.22 90 GLN A C 1
ATOM 707 O O . GLN A 1 90 ? 26.124 -5.317 -14.551 1.00 59.22 90 GLN A O 1
ATOM 712 N N . VAL A 1 91 ? 25.158 -4.888 -16.525 1.00 69.12 91 VAL A N 1
ATOM 713 C CA . VAL A 1 91 ? 24.952 -3.452 -16.313 1.00 69.12 91 VAL A CA 1
ATOM 714 C C . VAL A 1 91 ? 23.502 -3.226 -15.901 1.00 69.12 91 VAL A C 1
ATOM 716 O O . VAL A 1 91 ? 22.593 -3.310 -16.723 1.00 69.12 91 VAL A O 1
ATOM 719 N N . THR A 1 92 ? 23.247 -2.937 -14.630 1.00 69.75 92 THR A N 1
ATOM 720 C CA . THR A 1 92 ? 21.911 -2.509 -14.202 1.00 69.75 92 THR A CA 1
ATOM 721 C C . THR A 1 92 ? 21.679 -1.066 -14.647 1.00 69.75 92 THR A C 1
ATOM 723 O O . THR A 1 92 ? 22.434 -0.151 -14.311 1.00 69.75 92 THR A O 1
ATOM 726 N N . SER A 1 93 ? 20.659 -0.865 -15.476 1.00 71.44 93 SER A N 1
ATOM 727 C CA . SER A 1 93 ? 20.197 0.471 -15.845 1.00 71.44 93 SER A CA 1
ATOM 728 C C . SER A 1 93 ? 19.263 1.024 -14.764 1.00 71.44 93 SER A C 1
ATOM 730 O O . SER A 1 93 ? 18.824 0.286 -13.886 1.00 71.44 93 SER A O 1
ATOM 732 N N . GLU A 1 94 ? 19.005 2.331 -14.795 1.00 76.44 94 GLU A N 1
ATOM 733 C CA . GLU A 1 94 ? 18.063 2.961 -13.865 1.00 76.44 94 GLU A CA 1
ATOM 734 C C . GLU A 1 94 ? 16.626 2.523 -14.164 1.00 76.44 94 GLU A C 1
ATOM 736 O O . GLU A 1 94 ? 16.230 2.438 -15.333 1.00 76.44 94 GLU A O 1
ATOM 741 N N . ASP A 1 95 ? 15.865 2.264 -13.102 1.00 87.06 95 ASP A N 1
ATOM 742 C CA . ASP A 1 95 ? 14.454 1.910 -13.194 1.00 87.06 95 ASP A CA 1
ATOM 743 C C . ASP A 1 95 ? 13.663 3.029 -13.882 1.00 87.06 95 ASP A C 1
ATOM 745 O O . ASP A 1 95 ? 13.976 4.219 -13.782 1.00 87.06 95 ASP A O 1
ATOM 749 N N . ARG A 1 96 ? 12.642 2.643 -14.644 1.00 89.81 96 ARG A N 1
ATOM 750 C CA . ARG A 1 96 ? 11.807 3.571 -15.405 1.00 89.81 96 ARG A CA 1
ATOM 751 C C . ARG A 1 96 ? 10.402 3.543 -14.855 1.00 89.81 96 ARG A C 1
ATOM 753 O O . ARG A 1 96 ? 9.739 2.517 -14.937 1.00 89.81 96 ARG A O 1
ATOM 760 N N . GLU A 1 97 ? 9.929 4.680 -14.370 1.00 93.62 97 GLU A N 1
ATOM 761 C CA . GLU A 1 97 ? 8.542 4.840 -13.950 1.00 93.62 97 GLU A CA 1
ATOM 762 C C . GLU A 1 97 ? 7.771 5.660 -14.987 1.00 93.62 97 GLU A C 1
ATOM 764 O O . GLU A 1 97 ? 8.207 6.748 -15.372 1.00 93.62 97 GLU A O 1
ATOM 769 N N . VAL A 1 98 ? 6.654 5.128 -15.489 1.00 95.25 98 VAL A N 1
ATOM 770 C CA . VAL A 1 98 ? 5.904 5.747 -16.593 1.00 95.25 98 VAL A CA 1
ATOM 771 C C . VAL A 1 98 ? 4.399 5.591 -16.380 1.00 95.25 98 VAL A C 1
ATOM 773 O O . VAL A 1 98 ? 3.955 4.466 -16.161 1.00 95.25 98 VAL A O 1
ATOM 776 N N . PRO A 1 99 ? 3.591 6.663 -16.491 1.00 95.12 99 PRO A N 1
ATOM 777 C CA . PRO A 1 99 ? 2.135 6.558 -16.411 1.00 95.12 99 PRO A CA 1
ATOM 778 C C . PRO A 1 99 ? 1.538 5.633 -17.475 1.00 95.12 99 PRO A C 1
ATOM 780 O O . PRO A 1 99 ? 2.004 5.596 -18.617 1.00 95.12 99 PRO A O 1
ATOM 783 N N . GLU A 1 100 ? 0.467 4.928 -17.116 1.00 95.25 100 GLU A N 1
ATOM 784 C CA . GLU A 1 100 ? -0.266 4.057 -18.034 1.00 95.25 100 GLU A CA 1
ATOM 785 C C . GLU A 1 100 ? -0.698 4.809 -19.309 1.00 95.25 100 GLU A C 1
ATOM 787 O O . GLU A 1 100 ? -0.985 6.010 -19.319 1.00 95.25 100 GLU A O 1
ATOM 792 N N . HIS A 1 101 ? -0.690 4.085 -20.424 1.00 95.62 101 HIS A N 1
ATOM 793 C CA . HIS A 1 101 ? -0.971 4.543 -21.781 1.00 95.62 101 HIS A CA 1
ATOM 794 C C . HIS A 1 101 ? 0.012 5.553 -22.386 1.00 95.62 101 HIS A C 1
ATOM 796 O O . HIS A 1 101 ? -0.227 6.047 -23.493 1.00 95.62 101 HIS A O 1
ATOM 802 N N . LYS A 1 102 ? 1.136 5.846 -21.723 1.00 94.94 102 LYS A N 1
ATOM 803 C CA . LYS A 1 102 ? 2.196 6.701 -22.274 1.00 94.94 102 LYS A CA 1
ATOM 804 C C . LYS A 1 102 ? 3.261 5.893 -23.029 1.00 94.94 102 LYS A C 1
ATOM 806 O O . LYS A 1 102 ? 3.434 4.702 -22.771 1.00 94.94 102 LYS A O 1
ATOM 811 N N . PRO A 1 103 ? 3.972 6.516 -23.984 1.00 95.38 103 PRO A N 1
ATOM 812 C CA . PRO A 1 103 ? 5.104 5.877 -24.636 1.00 95.38 103 PRO A CA 1
ATOM 813 C C . PRO A 1 103 ? 6.320 5.815 -23.705 1.00 95.38 103 PRO A C 1
ATOM 815 O O . PRO A 1 103 ? 6.542 6.728 -22.909 1.00 95.38 103 PRO A O 1
ATOM 818 N N . VAL A 1 104 ? 7.152 4.785 -23.863 1.00 94.88 104 VAL A N 1
ATOM 819 C CA . VAL A 1 104 ? 8.447 4.671 -23.175 1.00 94.88 104 VAL A CA 1
ATOM 820 C C . VAL A 1 104 ? 9.505 4.088 -24.100 1.00 94.88 104 VAL A C 1
ATOM 822 O O . VAL A 1 104 ? 9.245 3.132 -24.830 1.00 94.88 104 VAL A O 1
ATOM 825 N N . ASP A 1 105 ? 10.706 4.659 -24.047 1.00 93.12 105 ASP A N 1
ATOM 826 C CA . ASP A 1 105 ? 11.907 4.121 -24.681 1.00 93.12 105 ASP A CA 1
ATOM 827 C C . ASP A 1 105 ? 12.774 3.427 -23.619 1.00 93.12 105 ASP A C 1
ATOM 829 O O . ASP A 1 105 ? 13.201 4.057 -22.647 1.00 93.12 105 ASP A O 1
ATOM 833 N N . ILE A 1 106 ? 13.058 2.138 -23.818 1.00 93.12 106 ILE A N 1
ATOM 834 C CA . ILE A 1 106 ? 13.910 1.323 -22.947 1.00 93.12 106 ILE A CA 1
ATOM 835 C C . ILE A 1 106 ? 15.252 1.092 -23.663 1.00 93.12 106 ILE A C 1
ATOM 837 O O . ILE A 1 106 ? 15.304 0.344 -24.646 1.00 93.12 106 ILE A O 1
ATOM 841 N N . PRO A 1 107 ? 16.346 1.751 -23.234 1.00 89.75 107 PRO A N 1
ATOM 842 C CA . PRO A 1 107 ? 17.643 1.636 -23.889 1.00 89.75 107 PRO A CA 1
ATOM 843 C C . PRO A 1 107 ? 18.416 0.394 -23.434 1.00 89.75 107 PRO A C 1
ATOM 845 O O . PRO A 1 107 ? 18.429 0.052 -22.253 1.00 89.75 107 PRO A O 1
ATOM 848 N N . CYS A 1 108 ? 19.146 -0.240 -24.354 1.00 87.94 108 CYS A N 1
ATOM 849 C CA . CYS A 1 108 ? 20.136 -1.249 -23.994 1.00 87.94 108 CYS A CA 1
ATOM 850 C C . CYS A 1 108 ? 21.442 -0.581 -23.549 1.00 87.94 108 CYS A C 1
ATOM 852 O O . CYS A 1 108 ? 22.246 -0.154 -24.380 1.00 87.94 108 CYS A O 1
ATOM 854 N N . ALA A 1 109 ? 21.670 -0.509 -22.236 1.00 82.69 109 ALA A N 1
ATOM 855 C CA . ALA A 1 109 ? 22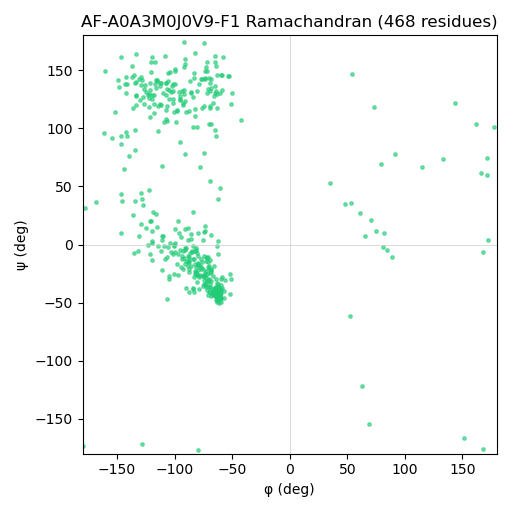.894 0.063 -21.667 1.00 82.69 109 ALA A CA 1
ATOM 856 C C . ALA A 1 109 ? 24.139 -0.815 -21.906 1.00 82.69 109 ALA A C 1
ATOM 858 O O . ALA A 1 109 ? 25.265 -0.336 -21.815 1.00 82.69 109 ALA A O 1
ATOM 859 N N . ALA A 1 110 ? 23.939 -2.096 -22.226 1.00 79.19 110 ALA A N 1
ATOM 860 C CA . ALA A 1 110 ? 25.004 -3.054 -22.505 1.00 79.19 110 ALA A CA 1
ATOM 861 C C . ALA A 1 110 ? 25.589 -2.954 -23.929 1.00 79.19 110 ALA A C 1
ATOM 863 O O . ALA A 1 110 ? 26.598 -3.602 -24.217 1.00 79.19 110 ALA A O 1
ATOM 864 N N . PHE A 1 111 ? 24.977 -2.177 -24.832 1.00 75.12 111 PHE A N 1
ATOM 865 C CA . PHE A 1 111 ? 25.431 -2.090 -26.220 1.00 75.12 111 PHE A CA 1
ATOM 866 C C . PHE A 1 111 ? 26.823 -1.454 -26.334 1.00 75.12 111 PHE A C 1
ATOM 868 O O . PHE A 1 111 ? 27.056 -0.344 -25.855 1.00 75.12 111 PHE A O 1
ATOM 875 N N . ARG A 1 112 ? 27.736 -2.137 -27.034 1.00 68.69 112 ARG A N 1
ATOM 876 C CA . ARG A 1 112 ? 29.078 -1.642 -27.365 1.00 68.69 112 ARG A CA 1
ATOM 877 C C . ARG A 1 112 ? 29.192 -1.415 -28.871 1.00 68.69 112 ARG A C 1
ATOM 879 O O . ARG A 1 112 ? 28.724 -2.232 -29.659 1.00 68.69 112 ARG A O 1
ATOM 886 N N . SER A 1 113 ? 29.843 -0.324 -29.267 1.00 59.09 113 SER A N 1
ATOM 887 C CA . SER A 1 113 ? 30.176 -0.068 -30.673 1.00 59.09 113 SER A CA 1
ATOM 888 C C . SER A 1 113 ? 31.258 -1.064 -31.130 1.00 59.09 113 SER A C 1
ATOM 890 O O . SER A 1 113 ? 32.328 -1.102 -30.527 1.00 59.09 113 SER A O 1
ATOM 892 N N . GLY A 1 114 ? 30.977 -1.905 -32.136 1.00 62.22 114 GLY A N 1
ATOM 893 C CA . GLY A 1 114 ? 31.852 -3.004 -32.586 1.00 62.22 114 GLY A CA 1
ATOM 894 C C . GLY A 1 114 ? 31.278 -3.796 -33.776 1.00 62.22 114 GLY A C 1
ATOM 895 O O . GLY A 1 114 ? 30.258 -3.404 -34.343 1.00 62.22 114 GLY A O 1
ATOM 896 N N . SER A 1 115 ? 31.924 -4.900 -34.179 1.00 60.84 115 SER A N 1
ATOM 897 C CA . SER A 1 115 ? 31.510 -5.720 -35.333 1.00 60.84 115 SER A CA 1
ATOM 898 C C . SER A 1 115 ? 30.188 -6.458 -35.078 1.00 60.84 115 SER A C 1
ATOM 900 O O . SER A 1 115 ? 30.160 -7.449 -34.356 1.00 60.84 115 SER A O 1
ATOM 902 N N . SER A 1 116 ? 29.103 -5.950 -35.673 1.00 67.19 116 SER A N 1
ATOM 903 C CA . SER A 1 116 ? 27.769 -6.562 -35.829 1.00 67.19 116 SER A CA 1
ATOM 904 C C . SER A 1 116 ? 27.257 -7.457 -34.678 1.00 67.19 116 SER A C 1
ATOM 906 O O . SER A 1 116 ? 26.840 -8.589 -34.942 1.00 67.19 116 SER A O 1
ATOM 908 N N . PRO A 1 117 ? 27.234 -6.993 -33.412 1.00 79.94 117 PRO A N 1
ATOM 909 C CA . PRO A 1 117 ? 26.627 -7.768 -32.336 1.00 79.94 117 PRO A CA 1
ATOM 910 C C . PRO A 1 117 ? 25.107 -7.852 -32.531 1.00 79.94 117 PRO A C 1
ATOM 912 O O . PRO A 1 117 ? 24.466 -6.874 -32.931 1.00 79.94 117 PRO A O 1
ATOM 915 N N . ARG A 1 118 ? 24.508 -9.006 -32.217 1.00 86.44 118 ARG A N 1
ATOM 916 C CA . ARG A 1 118 ? 23.044 -9.137 -32.192 1.00 86.44 118 ARG A CA 1
ATOM 917 C C . ARG A 1 118 ? 22.513 -8.727 -30.824 1.00 86.44 118 ARG A C 1
ATOM 919 O O . ARG A 1 118 ? 23.113 -9.049 -29.802 1.00 86.44 118 ARG A O 1
ATOM 926 N N . ILE A 1 119 ? 21.379 -8.038 -30.812 1.00 89.06 119 ILE A N 1
ATOM 927 C CA . ILE A 1 119 ? 20.679 -7.664 -29.583 1.00 89.06 119 ILE A CA 1
ATOM 928 C C . ILE A 1 119 ? 19.463 -8.566 -29.433 1.00 89.06 119 ILE A C 1
ATOM 930 O O . ILE A 1 119 ? 18.698 -8.739 -30.381 1.00 89.06 119 ILE A O 1
ATOM 934 N N . GLU A 1 120 ? 19.285 -9.112 -28.240 1.00 92.56 120 GLU A N 1
ATOM 935 C CA . GLU A 1 120 ? 18.114 -9.876 -27.844 1.00 92.56 120 GLU A CA 1
ATOM 936 C C . GLU A 1 120 ? 17.423 -9.159 -26.681 1.00 92.56 120 GLU A C 1
ATOM 938 O O . GLU A 1 120 ? 18.061 -8.822 -25.684 1.00 92.56 120 GLU A O 1
ATOM 943 N N . TRP A 1 121 ? 16.116 -8.930 -26.796 1.00 94.69 121 TRP A N 1
ATOM 944 C CA . TRP A 1 121 ? 15.301 -8.383 -25.711 1.00 94.69 121 TRP A CA 1
ATOM 945 C C . TRP A 1 121 ? 14.409 -9.456 -25.117 1.00 94.69 121 TRP A C 1
ATOM 947 O O . TRP A 1 121 ? 13.745 -10.200 -25.844 1.00 94.69 121 TRP A O 1
ATOM 957 N N . LYS A 1 122 ? 14.378 -9.503 -23.787 1.00 94.88 122 LYS A N 1
ATOM 958 C CA . LYS A 1 122 ? 13.630 -10.481 -23.000 1.00 94.88 122 LYS A CA 1
ATOM 959 C C . LYS A 1 122 ? 12.867 -9.755 -21.896 1.00 94.88 122 LYS A C 1
ATOM 961 O O . LYS A 1 122 ? 13.393 -8.828 -21.288 1.00 94.88 122 LYS A O 1
ATOM 966 N N . PHE A 1 123 ? 11.642 -10.178 -21.631 1.00 95.31 123 PHE A N 1
ATOM 967 C CA . PHE A 1 123 ? 10.838 -9.739 -20.499 1.00 95.31 123 PHE A CA 1
ATOM 968 C C . PHE A 1 123 ? 10.748 -10.866 -19.483 1.00 95.31 123 PHE A C 1
ATOM 970 O O . PHE A 1 123 ? 10.425 -12.003 -19.830 1.00 95.31 123 PHE A O 1
ATOM 977 N N . GLN A 1 124 ? 11.049 -10.566 -18.228 1.00 94.00 124 GLN A N 1
ATOM 978 C CA . GLN A 1 124 ? 10.945 -11.535 -17.155 1.00 94.00 124 GLN A CA 1
ATOM 979 C C . GLN A 1 124 ? 9.525 -11.530 -16.587 1.00 94.00 124 GLN A C 1
ATOM 981 O O . GLN A 1 124 ? 9.095 -10.564 -15.960 1.00 94.00 124 GLN A O 1
ATOM 986 N N . ARG A 1 125 ? 8.820 -12.651 -16.762 1.00 89.75 125 ARG A N 1
ATOM 987 C CA . ARG A 1 125 ? 7.484 -12.895 -16.211 1.00 89.75 125 ARG A CA 1
ATOM 988 C C . ARG A 1 125 ? 7.573 -14.025 -15.184 1.00 89.75 125 ARG A C 1
ATOM 990 O O . ARG A 1 125 ? 7.607 -15.204 -15.538 1.00 89.75 125 ARG A O 1
ATOM 997 N N . GLY A 1 126 ? 7.666 -13.662 -13.903 1.00 86.88 126 GLY A N 1
ATOM 998 C CA . GLY A 1 126 ? 7.964 -14.611 -12.823 1.00 86.88 126 GLY A CA 1
ATOM 999 C C . GLY A 1 126 ? 9.356 -15.233 -12.996 1.00 86.88 126 GLY A C 1
ATOM 1000 O O . GLY A 1 126 ? 10.349 -14.508 -13.080 1.00 86.88 126 GLY A O 1
ATOM 1001 N N . SER A 1 127 ? 9.422 -16.565 -13.093 1.00 87.31 127 SER A N 1
ATOM 1002 C CA . SER A 1 127 ? 10.664 -17.310 -13.377 1.00 87.31 127 SER A CA 1
ATOM 1003 C C . SER A 1 127 ? 10.917 -17.552 -14.873 1.00 87.31 127 SER A C 1
ATOM 1005 O O . SER A 1 127 ? 11.939 -18.133 -15.229 1.00 87.31 127 SER A O 1
ATOM 1007 N N . SER A 1 128 ? 9.998 -17.140 -15.755 1.00 90.69 128 SER A N 1
ATOM 1008 C CA . SER A 1 128 ? 10.101 -17.354 -17.205 1.00 90.69 128 SER A CA 1
ATOM 1009 C C . SER A 1 128 ? 10.611 -16.112 -17.937 1.00 90.69 128 SER A C 1
ATOM 1011 O O . SER A 1 128 ? 10.322 -14.981 -17.541 1.00 90.69 128 SER A O 1
ATOM 1013 N N . LEU A 1 129 ? 11.327 -16.323 -19.045 1.00 92.19 129 LEU A N 1
ATOM 1014 C CA . LEU A 1 129 ? 11.768 -15.265 -19.956 1.00 92.19 129 LEU A CA 1
ATOM 1015 C C . LEU A 1 129 ? 10.953 -15.312 -21.247 1.00 92.19 129 LEU A C 1
ATOM 1017 O O . LEU A 1 129 ? 10.992 -16.295 -21.984 1.00 92.19 129 LEU A O 1
ATOM 1021 N N . VAL A 1 130 ? 10.243 -14.227 -21.531 1.00 93.94 130 VAL A N 1
ATOM 1022 C CA . VAL A 1 130 ? 9.494 -14.029 -22.772 1.00 93.94 130 VAL A CA 1
ATOM 1023 C C . VAL A 1 130 ? 10.372 -13.245 -23.738 1.00 93.94 130 VAL A C 1
ATOM 1025 O O . VAL A 1 130 ? 10.855 -12.166 -23.405 1.00 93.94 130 VAL A O 1
ATOM 1028 N N . LEU A 1 131 ? 10.610 -13.775 -24.936 1.00 94.75 131 LEU A N 1
ATOM 1029 C CA . LEU A 1 131 ? 11.355 -13.057 -25.971 1.00 94.75 131 LEU A CA 1
ATOM 1030 C C . LEU A 1 131 ? 10.493 -11.912 -26.511 1.00 94.75 131 LEU A C 1
ATOM 1032 O O . LEU A 1 131 ? 9.326 -12.140 -26.817 1.00 94.75 131 LEU A O 1
ATOM 1036 N N . ILE A 1 132 ? 11.074 -10.718 -26.649 1.00 95.88 132 ILE A N 1
ATOM 1037 C CA . ILE A 1 132 ? 10.457 -9.537 -27.284 1.00 95.88 132 ILE A CA 1
ATOM 1038 C C . ILE A 1 132 ? 11.078 -9.289 -28.660 1.00 95.88 132 ILE A C 1
ATOM 1040 O O . ILE A 1 132 ? 10.380 -9.043 -29.640 1.00 95.88 132 ILE A O 1
ATOM 1044 N N . TYR A 1 133 ? 12.409 -9.332 -28.731 1.00 95.25 133 TYR A N 1
ATOM 1045 C CA . TYR A 1 133 ? 13.166 -9.132 -29.961 1.00 95.25 133 TYR A CA 1
ATOM 1046 C C . TYR A 1 133 ? 14.262 -10.186 -30.034 1.00 95.25 133 TYR A C 1
ATOM 1048 O O . TYR A 1 133 ? 15.127 -10.240 -29.160 1.00 95.25 133 TYR A O 1
ATOM 1056 N N . TYR A 1 134 ? 14.208 -11.045 -31.047 1.00 92.44 134 TYR A N 1
ATOM 1057 C CA . TYR A 1 134 ? 15.121 -12.172 -31.208 1.00 92.44 134 TYR A CA 1
ATOM 1058 C C . TYR A 1 134 ? 15.332 -12.475 -32.692 1.00 92.44 134 TYR A C 1
ATOM 1060 O O . TYR A 1 134 ? 14.399 -12.390 -33.486 1.00 92.44 134 TYR A O 1
ATOM 1068 N N . GLY A 1 135 ? 16.560 -12.821 -33.089 1.00 87.69 135 GLY A N 1
ATOM 1069 C CA . GLY A 1 135 ? 16.866 -13.159 -34.486 1.00 87.69 135 GLY A CA 1
ATOM 1070 C C . GLY A 1 135 ? 16.612 -12.019 -35.484 1.00 87.69 135 GLY A C 1
ATOM 1071 O O . GLY A 1 135 ? 16.316 -12.283 -36.644 1.00 87.69 135 GLY A O 1
ATOM 1072 N N . GLY A 1 136 ? 16.691 -10.759 -35.039 1.00 88.44 136 GLY A N 1
ATOM 1073 C CA . GLY A 1 136 ? 16.461 -9.586 -35.890 1.00 88.44 136 GLY A CA 1
ATOM 1074 C C . GLY A 1 136 ? 14.988 -9.215 -36.104 1.00 88.44 136 GLY A C 1
ATOM 1075 O O . GLY A 1 136 ? 14.695 -8.376 -36.952 1.00 88.44 136 GLY A O 1
ATOM 1076 N N . GLN A 1 137 ? 14.062 -9.824 -35.361 1.00 94.00 137 GLN A N 1
ATOM 1077 C CA . GLN A 1 137 ? 12.624 -9.590 -35.495 1.00 94.00 137 GLN A CA 1
ATOM 1078 C C . GLN A 1 137 ? 11.930 -9.476 -34.136 1.00 94.00 137 GLN A C 1
ATOM 1080 O O . GLN A 1 137 ? 12.378 -10.043 -33.137 1.00 94.00 137 GLN A O 1
ATOM 1085 N N . LEU A 1 138 ? 10.807 -8.757 -34.119 1.00 94.94 138 LEU A N 1
ATOM 1086 C CA . LEU A 1 138 ? 9.893 -8.726 -32.980 1.00 94.94 138 LEU A CA 1
ATOM 1087 C C . LEU A 1 138 ? 9.013 -9.981 -32.967 1.00 94.94 138 LEU A C 1
ATOM 1089 O O . LEU A 1 138 ? 8.511 -10.432 -34.007 1.00 94.94 138 LEU A O 1
ATOM 1093 N N . THR A 1 139 ? 8.830 -10.531 -31.777 1.00 94.81 139 THR A N 1
ATOM 1094 C CA . THR A 1 139 ? 7.991 -11.701 -31.503 1.00 94.81 139 THR A CA 1
ATOM 1095 C C . THR A 1 139 ? 6.562 -11.281 -31.158 1.00 94.81 139 THR A C 1
ATOM 1097 O O . THR A 1 139 ? 6.305 -10.145 -30.755 1.00 94.81 139 THR A O 1
ATOM 1100 N N . GLU A 1 140 ? 5.612 -12.203 -31.301 1.00 91.12 140 GLU A N 1
ATOM 1101 C CA . GLU A 1 140 ? 4.249 -12.000 -30.798 1.00 91.12 140 GLU A CA 1
ATOM 1102 C C . GLU A 1 140 ? 4.206 -12.125 -29.265 1.00 91.12 140 GLU A C 1
ATOM 1104 O O . GLU A 1 140 ? 4.919 -12.972 -28.717 1.00 91.12 140 GLU A O 1
ATOM 1109 N N . PRO A 1 141 ? 3.389 -11.322 -28.551 1.00 90.00 141 PRO A N 1
ATOM 1110 C CA . PRO A 1 141 ? 2.435 -10.314 -29.047 1.00 90.00 141 PRO A CA 1
ATOM 1111 C C . PRO A 1 141 ? 3.022 -8.889 -29.195 1.00 90.00 141 PRO A C 1
ATOM 1113 O O . PRO A 1 141 ? 2.285 -7.908 -29.288 1.00 90.00 141 PRO A O 1
ATOM 1116 N N . TYR A 1 142 ? 4.348 -8.725 -29.148 1.00 92.44 142 TYR A N 1
ATOM 1117 C CA . TYR A 1 142 ? 5.002 -7.409 -29.101 1.00 92.44 142 TYR A CA 1
ATOM 1118 C C . TYR A 1 142 ? 5.166 -6.740 -30.471 1.00 92.44 142 TYR A C 1
ATOM 1120 O O . TYR A 1 142 ? 5.394 -5.531 -30.525 1.00 92.44 142 TYR A O 1
ATOM 1128 N N . ARG A 1 143 ? 5.034 -7.492 -31.569 1.00 92.94 143 ARG A N 1
ATOM 1129 C CA . ARG A 1 143 ? 5.246 -7.027 -32.949 1.00 92.94 143 ARG A CA 1
ATOM 1130 C C . ARG A 1 143 ? 4.471 -5.756 -33.307 1.00 92.94 143 ARG A C 1
ATOM 1132 O O . ARG A 1 143 ? 5.050 -4.863 -33.918 1.00 92.94 143 ARG A O 1
ATOM 1139 N N . ASP A 1 144 ? 3.210 -5.663 -32.895 1.00 91.06 144 ASP A N 1
ATOM 1140 C CA . ASP A 1 144 ? 2.331 -4.543 -33.258 1.00 91.06 144 ASP A CA 1
ATOM 1141 C C . ASP A 1 144 ? 2.387 -3.370 -32.263 1.00 91.06 144 ASP A C 1
ATOM 1143 O O . ASP A 1 144 ? 1.915 -2.271 -32.557 1.00 91.06 144 ASP A O 1
ATOM 1147 N N . ARG A 1 145 ? 2.966 -3.579 -31.073 1.00 92.88 145 ARG A N 1
ATOM 1148 C CA . ARG A 1 145 ? 2.956 -2.605 -29.961 1.00 92.88 145 ARG A CA 1
ATOM 1149 C C . ARG A 1 145 ? 4.325 -1.993 -29.661 1.00 92.88 145 ARG A C 1
ATOM 1151 O O . ARG A 1 145 ? 4.399 -0.915 -29.058 1.00 92.88 145 ARG A O 1
ATOM 1158 N N . VAL A 1 146 ? 5.398 -2.676 -30.061 1.00 95.31 146 VAL A N 1
ATOM 1159 C CA . VAL A 1 146 ? 6.789 -2.321 -29.767 1.00 95.31 146 VAL A CA 1
ATOM 1160 C C . VAL A 1 146 ? 7.533 -2.007 -31.057 1.00 95.31 146 VAL A C 1
ATOM 1162 O O . VAL A 1 146 ? 7.354 -2.662 -32.074 1.00 95.31 146 VAL A O 1
ATOM 1165 N N . GLN A 1 147 ? 8.404 -1.005 -31.016 1.00 95.19 147 GLN A N 1
ATOM 1166 C CA . GLN A 1 147 ? 9.325 -0.686 -32.102 1.00 95.19 147 GLN A CA 1
ATOM 1167 C C . GLN A 1 147 ? 10.761 -0.882 -31.635 1.00 95.19 147 GLN A C 1
ATOM 1169 O O . GLN A 1 147 ? 11.132 -0.430 -30.554 1.00 95.19 147 GLN A O 1
ATOM 1174 N N . PHE A 1 148 ? 11.588 -1.527 -32.452 1.00 93.56 148 PHE A N 1
ATOM 1175 C CA . PHE A 1 148 ? 13.021 -1.635 -32.199 1.00 93.56 148 PHE A CA 1
ATOM 1176 C C . PHE A 1 148 ? 13.774 -0.511 -32.922 1.00 93.56 148 PHE A C 1
ATOM 1178 O O . PHE A 1 148 ? 13.566 -0.283 -34.113 1.00 93.56 148 PHE A O 1
ATOM 1185 N N . SER A 1 149 ? 14.673 0.179 -32.218 1.00 88.81 149 SER A N 1
ATOM 1186 C CA . SER A 1 149 ? 15.470 1.283 -32.759 1.00 88.81 149 SER A CA 1
ATOM 1187 C C . SER A 1 149 ? 16.934 1.156 -32.349 1.00 88.81 149 SER A C 1
ATOM 1189 O O . SER A 1 149 ? 17.303 1.601 -31.266 1.00 88.81 149 SER A O 1
ATOM 1191 N N . ARG A 1 150 ? 17.775 0.614 -33.246 1.00 83.62 150 ARG A N 1
ATOM 1192 C CA . ARG A 1 150 ? 19.234 0.366 -33.110 1.00 83.62 150 ARG A CA 1
ATOM 1193 C C . ARG A 1 150 ? 19.653 -0.421 -31.861 1.00 83.62 150 ARG A C 1
ATOM 1195 O O . ARG A 1 150 ? 20.246 -1.482 -31.996 1.00 83.62 150 ARG A O 1
ATOM 1202 N N . THR A 1 151 ? 19.391 0.116 -30.674 1.00 86.12 151 THR A N 1
ATOM 1203 C CA . THR A 1 151 ? 19.757 -0.410 -29.357 1.00 86.12 151 THR A CA 1
ATOM 1204 C C . THR A 1 151 ? 18.616 -0.353 -28.338 1.00 86.12 151 THR A C 1
ATOM 1206 O O . THR A 1 151 ? 18.766 -0.895 -27.249 1.00 86.12 151 THR A O 1
ATOM 1209 N N . SER A 1 152 ? 17.480 0.280 -28.641 1.00 90.88 152 SER A N 1
ATOM 1210 C CA . SER A 1 152 ? 16.344 0.412 -27.722 1.00 90.88 152 SER A CA 1
ATOM 1211 C C . SER A 1 152 ? 15.087 -0.274 -28.245 1.00 90.88 152 SER A C 1
ATOM 1213 O O . SER A 1 152 ? 14.918 -0.463 -29.453 1.00 90.88 152 SER A O 1
ATOM 1215 N N . ILE A 1 153 ? 14.189 -0.615 -27.323 1.00 94.88 153 ILE A N 1
ATOM 1216 C CA . ILE A 1 153 ? 12.792 -0.928 -27.637 1.00 94.88 153 ILE A CA 1
ATOM 1217 C C . ILE A 1 153 ? 11.900 0.214 -27.161 1.00 94.88 153 ILE A C 1
ATOM 1219 O O . ILE A 1 153 ? 12.107 0.769 -26.083 1.00 94.88 153 ILE A O 1
ATOM 1223 N N . ARG A 1 154 ? 10.912 0.574 -27.974 1.00 95.44 154 ARG A N 1
ATOM 1224 C CA . ARG A 1 154 ? 9.943 1.628 -27.693 1.00 95.44 154 ARG A CA 1
ATOM 1225 C C . ARG A 1 154 ? 8.548 1.042 -27.641 1.00 95.44 154 ARG A C 1
ATOM 1227 O O . ARG A 1 154 ? 8.066 0.534 -28.649 1.00 95.44 154 ARG A O 1
ATOM 1234 N N . PHE A 1 155 ? 7.880 1.189 -26.509 1.00 96.50 155 PHE A N 1
ATOM 1235 C CA . PHE A 1 155 ? 6.440 0.978 -26.421 1.00 96.50 155 PHE A CA 1
ATOM 1236 C C . PHE A 1 155 ? 5.737 2.274 -26.813 1.00 96.50 155 PHE A C 1
ATOM 1238 O O . PHE A 1 155 ? 6.079 3.346 -26.310 1.00 96.50 155 PHE A O 1
ATOM 1245 N N . GLN A 1 156 ? 4.753 2.195 -27.708 1.00 93.19 156 GLN A N 1
ATOM 1246 C CA . GLN A 1 156 ? 3.936 3.365 -28.052 1.00 93.19 156 GLN A CA 1
ATOM 1247 C C . GLN A 1 156 ? 2.935 3.714 -26.946 1.00 93.19 156 GLN A C 1
ATOM 1249 O O . GLN A 1 156 ? 2.633 4.884 -26.723 1.00 93.19 156 GLN A O 1
ATOM 1254 N N . SER A 1 157 ? 2.430 2.691 -26.258 1.00 95.62 157 SER A N 1
ATOM 1255 C CA . SER A 1 157 ? 1.477 2.816 -25.163 1.00 95.62 157 SER A CA 1
ATOM 1256 C C . SER A 1 157 ? 1.664 1.632 -24.217 1.00 95.62 157 SER A C 1
ATOM 1258 O O . SER A 1 157 ? 1.455 0.477 -24.612 1.00 95.62 157 SER A O 1
ATOM 1260 N N . VAL A 1 158 ? 2.118 1.918 -22.996 1.00 96.06 158 VAL A N 1
ATOM 1261 C CA . VAL A 1 158 ? 2.285 0.904 -21.947 1.00 96.06 158 VAL A CA 1
ATOM 1262 C C . VAL A 1 158 ? 0.977 0.642 -21.217 1.00 96.06 158 VAL A C 1
ATOM 1264 O O . VAL A 1 158 ? 0.155 1.535 -21.035 1.00 96.06 158 VAL A O 1
ATOM 1267 N N . THR A 1 159 ? 0.805 -0.589 -20.774 1.00 95.00 159 THR A N 1
ATOM 1268 C CA . THR A 1 159 ? -0.275 -1.044 -19.897 1.00 95.00 159 THR A CA 1
ATOM 1269 C C . THR A 1 159 ? 0.335 -1.598 -18.621 1.00 95.00 159 THR A C 1
ATOM 1271 O O . THR A 1 159 ? 1.512 -1.957 -18.610 1.00 95.00 159 THR A O 1
ATOM 1274 N N . ARG A 1 160 ? -0.442 -1.720 -17.546 1.00 92.38 160 ARG A N 1
ATOM 1275 C CA . ARG A 1 160 ? 0.033 -2.347 -16.298 1.00 92.38 160 ARG A CA 1
ATOM 1276 C C . ARG A 1 160 ? 0.692 -3.722 -16.472 1.00 92.38 160 ARG A C 1
ATOM 1278 O O . ARG A 1 160 ? 1.591 -4.061 -15.711 1.00 92.38 160 ARG A O 1
ATOM 1285 N N . GLU A 1 161 ? 0.286 -4.495 -17.478 1.00 91.94 161 GLU A N 1
ATOM 1286 C CA . GLU A 1 161 ? 0.853 -5.819 -17.773 1.00 91.94 161 GLU A CA 1
ATOM 1287 C C . GLU A 1 161 ? 2.284 -5.753 -18.322 1.00 91.94 161 GLU A C 1
ATOM 1289 O O . GLU A 1 161 ? 3.026 -6.730 -18.236 1.00 91.94 161 GLU A O 1
ATOM 1294 N N . ASP A 1 162 ? 2.680 -4.598 -18.860 1.00 93.88 162 ASP A N 1
ATOM 1295 C CA . ASP A 1 162 ? 4.027 -4.354 -19.367 1.00 93.88 162 ASP A CA 1
ATOM 1296 C C . ASP A 1 162 ? 5.008 -4.012 -18.227 1.00 93.88 162 ASP A C 1
ATOM 1298 O O . ASP A 1 162 ? 6.212 -3.911 -18.463 1.00 93.88 162 ASP A O 1
ATOM 1302 N N . SER A 1 163 ? 4.533 -3.838 -16.987 1.00 94.50 163 SER A N 1
ATOM 1303 C CA . SER A 1 163 ? 5.382 -3.582 -15.821 1.00 94.50 163 SER A CA 1
ATOM 1304 C C . SER A 1 163 ? 6.198 -4.826 -15.454 1.00 94.50 163 SER A C 1
ATOM 1306 O O . SER A 1 163 ? 5.663 -5.925 -15.328 1.00 94.50 163 SER A O 1
ATOM 1308 N N . GLY A 1 164 ? 7.502 -4.665 -15.235 1.00 93.50 164 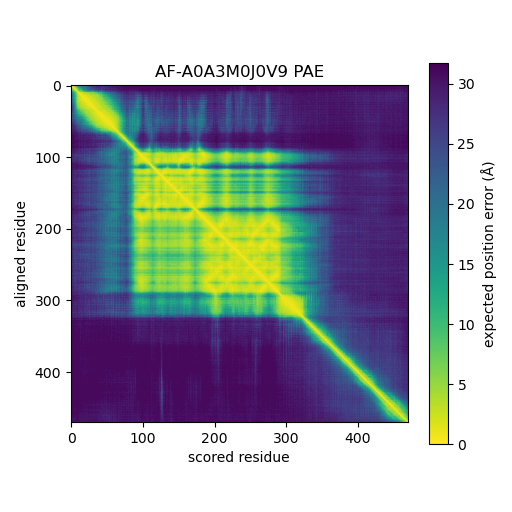GLY A N 1
ATOM 1309 C CA . GLY A 1 164 ? 8.387 -5.760 -14.844 1.00 93.50 164 GLY A CA 1
ATOM 1310 C C . GLY A 1 164 ? 9.822 -5.561 -15.310 1.00 93.50 164 GLY A C 1
ATOM 1311 O O . GLY A 1 164 ? 10.221 -4.470 -15.720 1.00 93.50 164 GLY A O 1
ATOM 1312 N N . LYS A 1 165 ? 10.617 -6.630 -15.238 1.00 95.06 165 LYS A N 1
ATOM 1313 C CA . LYS A 1 165 ? 12.039 -6.573 -15.575 1.00 95.06 165 LYS A CA 1
ATOM 1314 C C . LYS A 1 165 ? 12.276 -6.889 -17.049 1.00 95.06 165 LYS A C 1
ATOM 1316 O O . LYS A 1 165 ? 11.962 -7.976 -17.530 1.00 95.06 165 LYS A O 1
ATOM 1321 N N . TYR A 1 166 ? 12.914 -5.954 -17.735 1.00 94.94 166 TYR A N 1
ATOM 1322 C CA . TYR A 1 166 ? 13.377 -6.079 -19.107 1.00 94.94 166 TYR A CA 1
ATOM 1323 C C . TYR A 1 166 ? 14.874 -6.333 -19.125 1.00 94.94 166 TYR A C 1
ATOM 1325 O O . TYR A 1 166 ? 15.647 -5.699 -18.410 1.00 94.94 166 TYR A O 1
ATOM 1333 N N . ILE A 1 167 ? 15.282 -7.267 -19.969 1.00 93.62 167 ILE A N 1
ATOM 1334 C CA . ILE A 1 167 ? 16.657 -7.711 -20.109 1.00 93.62 167 ILE A CA 1
ATOM 1335 C C . ILE A 1 167 ? 17.053 -7.496 -21.562 1.00 93.62 167 ILE A C 1
ATOM 1337 O O . ILE A 1 167 ? 16.469 -8.093 -22.467 1.00 93.62 167 ILE A O 1
ATOM 1341 N N . CYS A 1 168 ? 18.061 -6.657 -21.772 1.00 91.81 168 CYS A N 1
ATOM 1342 C CA . CYS A 1 168 ? 18.778 -6.600 -23.032 1.00 91.81 168 CYS A CA 1
ATOM 1343 C C . CYS A 1 168 ? 20.026 -7.467 -22.927 1.00 91.81 168 CYS A C 1
ATOM 1345 O O . CYS A 1 168 ? 20.835 -7.294 -22.015 1.00 91.81 168 CYS A O 1
ATOM 1347 N N . GLU A 1 169 ? 20.204 -8.363 -23.881 1.00 90.38 169 GLU A N 1
ATOM 1348 C CA . GLU A 1 169 ? 21.394 -9.180 -24.010 1.00 90.38 169 GLU A CA 1
ATOM 1349 C C . GLU A 1 169 ? 22.059 -8.908 -25.356 1.00 90.38 169 GLU A C 1
ATOM 1351 O O . GLU A 1 169 ? 21.422 -8.934 -26.409 1.00 90.38 169 GLU A O 1
ATOM 1356 N N . VAL A 1 170 ? 23.352 -8.613 -25.313 1.00 87.94 170 VAL A N 1
ATOM 1357 C CA . VAL A 1 170 ? 24.181 -8.397 -26.491 1.00 87.94 170 VAL A CA 1
ATOM 1358 C C . VAL A 1 170 ? 24.980 -9.667 -26.717 1.00 87.94 170 VAL A C 1
ATOM 1360 O O . VAL A 1 170 ? 25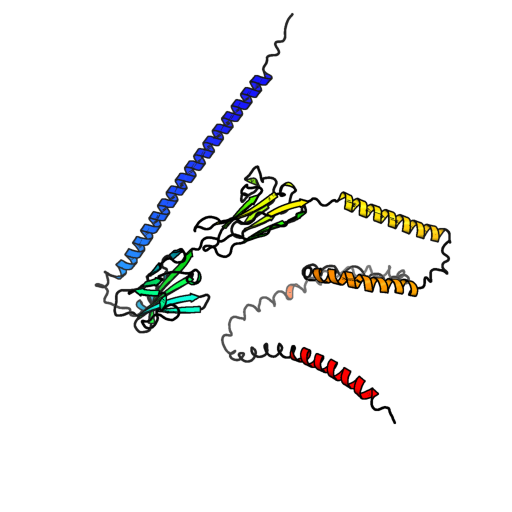.682 -10.129 -25.817 1.00 87.94 170 VAL A O 1
ATOM 1363 N N . VAL A 1 171 ? 24.880 -10.229 -27.918 1.00 85.12 171 VAL A N 1
ATOM 1364 C CA . VAL A 1 171 ? 25.494 -11.510 -28.257 1.00 85.12 171 VAL A CA 1
ATOM 1365 C C . VAL A 1 171 ? 26.427 -11.352 -29.457 1.00 85.12 171 VAL A C 1
ATOM 1367 O O . VAL A 1 171 ? 26.036 -10.813 -30.495 1.00 85.12 171 VAL A O 1
ATOM 1370 N N . GLY A 1 172 ? 27.661 -11.832 -29.318 1.00 81.75 172 GLY A N 1
ATOM 1371 C CA . GLY A 1 172 ? 28.696 -11.832 -30.357 1.00 81.75 172 GLY A CA 1
ATOM 1372 C C . GLY A 1 172 ? 29.279 -13.234 -30.519 1.00 81.75 172 GLY A C 1
ATOM 1373 O O . GLY A 1 172 ? 29.392 -13.955 -29.539 1.00 81.75 172 GLY A O 1
ATOM 1374 N N . ASP A 1 173 ? 29.580 -13.659 -31.749 1.00 76.25 173 ASP A N 1
ATOM 1375 C CA . ASP A 1 173 ? 30.230 -14.952 -32.049 1.00 76.25 173 ASP A CA 1
ATOM 1376 C C . ASP A 1 173 ? 29.614 -16.176 -31.335 1.00 76.25 173 ASP A C 1
ATOM 1378 O O . ASP A 1 173 ? 30.294 -17.123 -30.946 1.00 76.25 173 ASP A O 1
ATOM 1382 N N . GLY A 1 174 ? 28.290 -16.152 -31.150 1.00 69.31 174 GLY A N 1
ATOM 1383 C CA . GLY A 1 174 ? 27.535 -17.224 -30.496 1.00 69.31 174 GLY A CA 1
ATOM 1384 C C . GLY A 1 174 ? 27.487 -17.168 -28.964 1.00 69.31 174 GLY A C 1
ATOM 1385 O O . GLY A 1 174 ? 26.739 -17.951 -28.387 1.00 69.31 174 GLY A O 1
ATOM 1386 N N . SER A 1 175 ? 28.185 -16.237 -28.305 1.00 73.44 175 SER A N 1
ATOM 1387 C CA . SER A 1 175 ? 28.221 -16.104 -26.842 1.00 73.44 175 SER A CA 1
ATOM 1388 C C . SER A 1 175 ? 27.717 -14.745 -26.345 1.00 73.44 175 SER A C 1
ATOM 1390 O O . SER A 1 175 ? 27.818 -13.720 -27.025 1.00 73.44 175 SER A O 1
ATOM 1392 N N . SER A 1 176 ? 27.106 -14.747 -25.157 1.00 77.75 176 SER A N 1
ATOM 1393 C CA . SER A 1 176 ? 26.656 -13.521 -24.489 1.00 77.75 176 SER A CA 1
ATOM 1394 C C . SER A 1 176 ? 27.870 -12.686 -24.099 1.00 77.75 176 SER A C 1
ATOM 1396 O O . SER A 1 176 ? 28.746 -13.180 -23.393 1.00 77.75 176 SER A O 1
ATOM 1398 N N . ILE A 1 177 ? 27.940 -11.445 -24.585 1.00 79.38 177 ILE A N 1
ATOM 1399 C CA . ILE A 1 177 ? 29.083 -10.551 -24.347 1.00 79.38 177 ILE A CA 1
ATOM 1400 C C . ILE A 1 177 ? 28.772 -9.460 -23.322 1.00 79.38 177 ILE A C 1
ATOM 1402 O O . ILE A 1 177 ? 29.682 -8.952 -22.667 1.00 79.38 177 ILE A O 1
ATOM 1406 N N . ALA A 1 178 ? 27.502 -9.073 -23.189 1.00 81.56 178 ALA A N 1
ATOM 1407 C CA . ALA A 1 178 ? 27.056 -8.095 -22.207 1.00 81.56 178 ALA A CA 1
ATOM 1408 C C . ALA A 1 178 ? 25.548 -8.209 -21.966 1.00 81.56 178 ALA A C 1
ATOM 1410 O O . ALA A 1 178 ? 24.781 -8.531 -22.874 1.00 81.56 178 ALA A O 1
ATOM 1411 N N . LYS A 1 179 ? 25.114 -7.880 -20.750 1.00 86.25 179 LYS A N 1
ATOM 1412 C CA . LYS A 1 179 ? 23.706 -7.933 -20.349 1.00 86.25 179 LYS A CA 1
ATOM 1413 C C . LYS A 1 179 ? 23.337 -6.660 -19.600 1.00 86.25 179 LYS A C 1
ATOM 1415 O O . LYS A 1 179 ? 24.118 -6.196 -18.775 1.00 86.25 179 LYS A O 1
ATOM 1420 N N . SER A 1 180 ? 22.155 -6.104 -19.847 1.00 87.19 180 SER A N 1
ATOM 1421 C CA . SER A 1 180 ? 21.601 -5.027 -19.027 1.00 87.19 180 SER A CA 1
ATOM 1422 C C . SER A 1 180 ? 20.170 -5.292 -18.602 1.00 87.19 180 SER A C 1
ATOM 1424 O O . SER A 1 180 ? 19.379 -5.802 -19.390 1.00 87.19 180 SER A O 1
ATOM 1426 N N . GLU A 1 181 ? 19.841 -4.907 -17.373 1.00 90.56 181 GLU A N 1
ATOM 1427 C CA . GLU A 1 181 ? 18.499 -5.060 -16.802 1.00 90.56 181 GLU A CA 1
ATOM 1428 C C . GLU A 1 181 ? 17.880 -3.686 -16.522 1.00 90.56 181 GLU A C 1
ATOM 1430 O O . GLU A 1 181 ? 18.580 -2.766 -16.089 1.00 90.56 181 GLU A O 1
ATOM 1435 N N . VAL A 1 182 ? 16.582 -3.547 -16.789 1.00 91.19 182 VAL A N 1
ATOM 1436 C CA . VAL A 1 182 ? 15.770 -2.348 -16.531 1.00 91.19 182 VAL A CA 1
ATOM 1437 C C . VAL A 1 182 ? 14.480 -2.811 -15.859 1.00 91.19 182 VAL A C 1
ATOM 1439 O O . VAL A 1 182 ? 13.808 -3.678 -16.419 1.00 91.19 182 VAL A O 1
ATOM 1442 N N . ASN A 1 183 ? 14.085 -2.251 -14.714 1.00 93.50 183 ASN A N 1
ATOM 1443 C CA . ASN A 1 183 ? 12.725 -2.466 -14.213 1.00 93.50 183 ASN A CA 1
ATOM 1444 C C . ASN A 1 183 ? 11.819 -1.336 -14.716 1.00 93.50 183 ASN A C 1
ATOM 1446 O O . ASN A 1 183 ? 12.070 -0.162 -14.450 1.00 93.50 183 ASN A O 1
ATOM 1450 N N . LEU A 1 184 ? 10.779 -1.690 -15.471 1.00 94.62 184 LEU A N 1
ATOM 1451 C CA . LEU A 1 184 ? 9.717 -0.773 -15.873 1.00 94.62 184 LEU A CA 1
ATOM 1452 C C . LEU A 1 184 ? 8.583 -0.860 -14.850 1.00 94.62 184 LEU A C 1
ATOM 1454 O O . LEU A 1 184 ? 8.005 -1.930 -14.652 1.00 94.62 184 LEU A O 1
ATOM 1458 N N . ILE A 1 185 ? 8.254 0.269 -14.234 1.00 94.12 185 ILE A N 1
ATOM 1459 C CA . ILE A 1 185 ? 7.129 0.434 -13.319 1.00 94.12 185 ILE A CA 1
ATOM 1460 C C . ILE A 1 185 ? 6.069 1.256 -14.043 1.00 94.12 185 ILE A C 1
ATOM 1462 O O . ILE A 1 185 ? 6.241 2.456 -14.274 1.00 94.12 185 ILE A O 1
ATOM 1466 N N . VAL A 1 186 ? 4.971 0.607 -14.426 1.00 96.31 186 VAL A N 1
ATOM 1467 C CA . VAL A 1 186 ? 3.837 1.319 -15.022 1.00 96.31 186 VAL A CA 1
ATOM 1468 C C . VAL A 1 186 ? 2.986 1.902 -13.902 1.00 96.31 186 VAL A C 1
ATOM 1470 O O . VAL A 1 186 ? 2.445 1.178 -13.067 1.00 96.31 186 VAL A O 1
ATOM 1473 N N . GLN A 1 187 ? 2.911 3.227 -13.879 1.00 96.19 187 GLN A N 1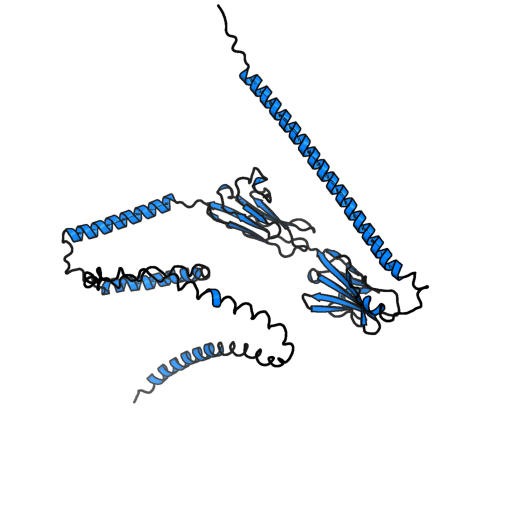
ATOM 1474 C CA . GLN A 1 187 ? 2.244 4.018 -12.860 1.00 96.19 187 GLN A CA 1
ATOM 1475 C C . GLN A 1 187 ? 0.742 4.139 -13.157 1.00 96.19 187 GLN A C 1
ATOM 1477 O O . GLN A 1 187 ? 0.338 4.581 -14.235 1.00 96.19 187 GLN A O 1
ATOM 1482 N N . VAL A 1 188 ? -0.080 3.784 -12.177 1.00 96.00 188 VAL A N 1
ATOM 1483 C CA . VAL A 1 188 ? -1.543 3.798 -12.216 1.00 96.00 188 VAL A CA 1
ATOM 1484 C C . VAL A 1 188 ? -2.045 4.463 -10.926 1.00 96.00 188 VAL A C 1
ATOM 1486 O O . VAL A 1 188 ? -1.616 4.067 -9.838 1.00 96.00 188 VAL A O 1
ATOM 1489 N N . PRO A 1 189 ? -2.933 5.470 -10.999 1.00 95.50 189 PRO A N 1
ATOM 1490 C CA . PRO A 1 189 ? -3.531 6.056 -9.803 1.00 95.50 189 PRO A CA 1
ATOM 1491 C C . PRO A 1 189 ? -4.401 5.026 -9.060 1.00 95.50 189 PRO A C 1
ATOM 1493 O O . PRO A 1 189 ? -4.936 4.112 -9.693 1.00 95.50 189 PRO A O 1
ATOM 1496 N N . PRO A 1 190 ? -4.583 5.160 -7.737 1.00 96.31 190 PRO A N 1
ATOM 1497 C CA . PRO A 1 190 ? -5.453 4.266 -6.984 1.00 96.31 190 PRO A CA 1
ATOM 1498 C C . PRO A 1 190 ? -6.903 4.397 -7.461 1.00 96.31 190 PRO A C 1
ATOM 1500 O O . PRO A 1 190 ? -7.355 5.486 -7.825 1.00 96.31 190 PRO A O 1
ATOM 1503 N N . GLY A 1 191 ? -7.641 3.287 -7.446 1.00 95.31 191 GLY A N 1
ATOM 1504 C CA . GLY A 1 191 ? -9.095 3.286 -7.578 1.00 95.31 191 GLY A CA 1
ATOM 1505 C C . GLY A 1 191 ? -9.794 3.633 -6.261 1.00 95.31 191 GLY A C 1
ATOM 1506 O O . GLY A 1 191 ? -9.154 3.921 -5.250 1.00 95.31 191 GLY A O 1
ATOM 1507 N N . LYS A 1 192 ? -11.132 3.586 -6.258 1.00 96.88 192 LYS A N 1
ATOM 1508 C CA . LYS A 1 192 ? -11.923 3.750 -5.030 1.00 96.88 192 LYS A CA 1
ATOM 1509 C C . LYS A 1 192 ? -11.601 2.598 -4.059 1.00 96.88 192 LYS A C 1
ATOM 1511 O O . LYS A 1 192 ? -11.879 1.451 -4.416 1.00 96.88 192 LYS A O 1
ATOM 1516 N N . PRO A 1 193 ? -11.052 2.864 -2.860 1.00 97.81 193 PRO A N 1
ATOM 1517 C CA . PRO A 1 193 ? -10.727 1.803 -1.917 1.00 97.81 193 PRO A CA 1
ATOM 1518 C C . PRO A 1 193 ? -11.985 1.184 -1.300 1.00 97.81 193 PRO A C 1
ATOM 1520 O O . PRO A 1 193 ? -13.000 1.858 -1.092 1.00 97.81 193 PRO A O 1
ATOM 1523 N N . LEU A 1 194 ? -11.888 -0.100 -0.963 1.00 97.94 194 LEU A N 1
ATOM 1524 C CA . LEU A 1 194 ? -12.908 -0.855 -0.248 1.00 97.94 194 LEU A CA 1
ATOM 1525 C C . LEU A 1 194 ? -12.555 -0.906 1.241 1.00 97.94 194 LEU A C 1
ATOM 1527 O O . LEU A 1 194 ? -11.545 -1.504 1.621 1.00 97.94 194 LEU A O 1
ATOM 1531 N N . ALA A 1 195 ? -13.397 -0.286 2.069 1.00 98.19 195 ALA A N 1
ATOM 1532 C CA . ALA A 1 195 ? -13.281 -0.328 3.521 1.00 98.19 195 ALA A CA 1
ATOM 1533 C C . ALA A 1 195 ? -14.245 -1.361 4.120 1.00 98.19 195 ALA A C 1
ATOM 1535 O O . ALA A 1 195 ? -15.407 -1.450 3.727 1.00 98.19 195 ALA A O 1
ATOM 1536 N N . HIS A 1 196 ? -13.763 -2.108 5.106 1.00 98.06 196 HIS A N 1
ATOM 1537 C CA . HIS A 1 196 ? -14.529 -3.029 5.930 1.00 98.06 196 HIS A CA 1
ATOM 1538 C C . HIS A 1 196 ? -14.453 -2.561 7.377 1.00 98.06 196 HIS A C 1
ATOM 1540 O O . HIS A 1 196 ? -13.386 -2.586 7.995 1.00 98.06 196 HIS A O 1
ATOM 1546 N N . VAL A 1 197 ? -15.598 -2.132 7.902 1.00 98.25 197 VAL A N 1
ATOM 1547 C CA . VAL A 1 197 ? -15.755 -1.645 9.272 1.00 98.25 197 VAL A CA 1
ATOM 1548 C C . VAL A 1 197 ? -16.912 -2.411 9.912 1.00 98.25 197 VAL A C 1
ATOM 1550 O O . VAL A 1 197 ? -17.991 -2.459 9.315 1.00 98.25 197 VAL A O 1
ATOM 1553 N N . PRO A 1 198 ? -16.719 -3.040 11.084 1.00 97.19 198 PRO A N 1
ATOM 1554 C CA . PRO A 1 198 ? -17.807 -3.717 11.774 1.00 97.19 198 PRO A CA 1
ATOM 1555 C C . PRO A 1 198 ? -18.857 -2.692 12.215 1.00 97.19 198 PRO A C 1
ATOM 1557 O O . PRO A 1 198 ? -18.517 -1.642 12.756 1.00 97.19 198 PRO A O 1
ATOM 1560 N N . SER A 1 199 ? -20.139 -3.007 12.021 1.00 96.94 199 SER A N 1
ATOM 1561 C CA . SER A 1 199 ? -21.238 -2.129 12.446 1.00 96.94 199 SER A CA 1
ATOM 1562 C C . SER A 1 199 ? -21.296 -1.956 13.965 1.00 96.94 199 SER A C 1
ATOM 1564 O O . SER A 1 199 ? -21.723 -0.918 14.460 1.00 96.94 199 SER A O 1
ATOM 1566 N N . SER A 1 200 ? -20.850 -2.969 14.709 1.00 95.62 200 SER A N 1
ATOM 1567 C CA . SER A 1 200 ? -20.823 -2.974 16.169 1.00 95.62 200 SER A CA 1
ATOM 1568 C C . SER A 1 200 ? -19.573 -3.667 16.701 1.00 95.62 200 SER A C 1
ATOM 1570 O O . SER A 1 200 ? -19.152 -4.687 16.152 1.00 95.62 200 SER A O 1
ATOM 1572 N N . ALA A 1 201 ? -19.030 -3.159 17.803 1.00 96.00 201 ALA A N 1
ATOM 1573 C CA . ALA A 1 201 ? -17.914 -3.747 18.529 1.00 96.00 201 ALA A CA 1
ATOM 1574 C C . ALA A 1 201 ? -18.187 -3.741 20.039 1.00 96.00 201 ALA A C 1
ATOM 1576 O O . ALA A 1 201 ? -18.808 -2.827 20.578 1.00 96.00 201 ALA A O 1
ATOM 1577 N N . THR A 1 202 ? -17.709 -4.759 20.747 1.00 95.44 202 THR A N 1
ATOM 1578 C CA . THR A 1 202 ? -17.882 -4.839 22.201 1.00 95.44 202 THR A CA 1
ATOM 1579 C C . THR A 1 202 ? -16.773 -4.062 22.904 1.00 95.44 202 THR A C 1
ATOM 1581 O O . THR A 1 202 ? -15.592 -4.279 22.623 1.00 95.44 202 THR A O 1
ATOM 1584 N N . VAL A 1 203 ? -17.114 -3.186 23.849 1.00 96.06 203 VAL A N 1
ATOM 1585 C CA . VAL A 1 203 ? -16.113 -2.477 24.665 1.00 96.06 203 VAL A CA 1
ATOM 1586 C C . VAL A 1 203 ? -15.253 -3.492 25.427 1.00 96.06 203 VAL A C 1
ATOM 1588 O O . VAL A 1 203 ? -15.770 -4.440 26.014 1.00 96.06 203 VAL A O 1
ATOM 1591 N N . GLY A 1 204 ? -13.933 -3.311 25.399 1.00 94.69 204 GLY A N 1
ATOM 1592 C CA . GLY A 1 204 ? -12.963 -4.246 25.976 1.00 94.69 204 GLY A CA 1
ATOM 1593 C C . GLY A 1 204 ? -12.491 -5.351 25.023 1.00 94.69 204 GLY A C 1
ATOM 1594 O O . GLY A 1 204 ? -11.534 -6.047 25.349 1.00 94.69 204 GLY A O 1
ATOM 1595 N N . SER A 1 205 ? -13.125 -5.516 23.856 1.00 95.06 205 SER A N 1
ATOM 1596 C CA . SER A 1 205 ? -12.746 -6.526 22.856 1.00 95.06 205 SER A CA 1
ATOM 1597 C C . SER A 1 205 ? -11.752 -5.990 21.819 1.00 95.06 205 SER A C 1
ATOM 1599 O O . SER A 1 205 ? -11.428 -4.802 21.807 1.00 95.06 205 SER A O 1
ATOM 1601 N N . ARG A 1 206 ? -11.261 -6.872 20.942 1.00 97.19 206 ARG A N 1
ATOM 1602 C CA . ARG A 1 206 ? -10.434 -6.512 19.785 1.00 97.19 206 ARG A CA 1
ATOM 1603 C C . ARG A 1 206 ? -11.318 -6.289 18.557 1.00 97.19 206 ARG A C 1
ATOM 1605 O O . ARG A 1 206 ? -12.144 -7.144 18.246 1.00 97.19 206 ARG A O 1
ATOM 1612 N N . ALA A 1 207 ? -11.100 -5.198 17.825 1.00 97.31 207 ALA A N 1
ATOM 1613 C CA . ALA A 1 207 ? -11.750 -4.940 16.536 1.00 97.31 207 ALA A CA 1
ATOM 1614 C C . ALA A 1 207 ? -10.719 -4.584 15.461 1.00 97.31 207 ALA A C 1
ATOM 1616 O O . ALA A 1 207 ? -9.723 -3.921 15.745 1.00 97.31 207 ALA A O 1
ATOM 1617 N N . VAL A 1 208 ? -10.962 -5.021 14.224 1.00 98.06 208 VAL A N 1
ATOM 1618 C CA . VAL A 1 208 ? -10.070 -4.782 13.081 1.00 98.06 208 VAL A CA 1
ATOM 1619 C C . VAL A 1 208 ? -10.872 -4.160 11.949 1.00 98.06 208 VAL A C 1
ATOM 1621 O O . VAL A 1 208 ? -11.833 -4.752 11.461 1.00 98.06 208 VAL A O 1
ATOM 1624 N N . LEU A 1 209 ? -10.457 -2.971 11.533 1.00 98.31 209 LEU A N 1
ATOM 1625 C CA . LEU A 1 209 ? -10.952 -2.282 10.352 1.00 98.31 209 LEU A CA 1
ATOM 1626 C C . LEU A 1 209 ? -9.926 -2.475 9.236 1.00 98.31 209 LEU A C 1
ATOM 1628 O O . LEU A 1 209 ? -8.719 -2.397 9.473 1.00 98.31 209 LEU A O 1
ATOM 1632 N N . ARG A 1 210 ? -10.396 -2.740 8.016 1.00 98.19 210 ARG A N 1
ATOM 1633 C CA . ARG A 1 210 ? -9.527 -3.004 6.860 1.00 98.19 210 ARG A CA 1
ATOM 1634 C C . ARG A 1 210 ? -9.865 -2.086 5.709 1.00 98.19 210 ARG A C 1
ATOM 1636 O O . ARG A 1 210 ? -11.036 -1.890 5.410 1.00 98.19 210 ARG A O 1
ATOM 1643 N N . CYS A 1 211 ? -8.847 -1.556 5.053 1.00 98.12 211 CYS A N 1
ATOM 1644 C CA . CYS A 1 211 ? -8.986 -0.792 3.826 1.00 98.12 211 CYS A CA 1
ATOM 1645 C C . CYS A 1 211 ? -8.104 -1.430 2.759 1.00 98.12 211 CYS A C 1
ATOM 1647 O O . CYS A 1 211 ? -6.946 -1.734 3.026 1.00 98.12 211 CYS A O 1
ATOM 1649 N N . SER A 1 212 ? -8.654 -1.665 1.572 1.00 97.00 212 SER A N 1
ATOM 1650 C CA . SER A 1 212 ? -7.930 -2.326 0.487 1.00 97.00 212 SER A CA 1
ATOM 1651 C C . SER A 1 212 ? -8.172 -1.645 -0.853 1.00 97.00 212 SER A C 1
ATOM 1653 O O . SER A 1 212 ? -9.264 -1.159 -1.147 1.00 97.00 212 SER A O 1
ATOM 1655 N N . GLU A 1 213 ? -7.129 -1.610 -1.673 1.00 96.25 213 GLU A N 1
ATOM 1656 C CA . GLU A 1 213 ? -7.133 -1.090 -3.036 1.00 96.25 213 GLU A CA 1
ATOM 1657 C C . GLU A 1 213 ? -6.110 -1.917 -3.829 1.00 96.25 213 GLU A C 1
ATOM 1659 O O . GLU A 1 213 ? -5.045 -2.241 -3.306 1.00 96.25 213 GLU A O 1
ATOM 1664 N N . SER A 1 214 ? -6.468 -2.344 -5.043 1.00 91.00 214 SER A N 1
ATOM 1665 C CA . SER A 1 214 ? -5.686 -3.321 -5.820 1.00 91.00 214 SER A CA 1
ATOM 1666 C C . SER A 1 214 ? -5.214 -2.820 -7.185 1.00 91.00 214 SER A C 1
ATOM 1668 O O . SER A 1 214 ? -4.478 -3.531 -7.867 1.00 91.00 214 SER A O 1
ATOM 1670 N N . GLN A 1 215 ? -5.664 -1.646 -7.629 1.00 89.62 215 GLN A N 1
ATOM 1671 C CA . GLN A 1 215 ? -5.408 -1.133 -8.975 1.00 89.62 215 GLN A CA 1
ATOM 1672 C C . GLN A 1 215 ? -4.232 -0.156 -9.015 1.00 89.62 215 GLN A C 1
ATOM 1674 O O . GLN A 1 215 ? -3.601 -0.016 -10.062 1.00 89.62 215 GLN A O 1
ATOM 1679 N N . GLY A 1 216 ? -3.945 0.519 -7.902 1.00 93.94 216 GLY A N 1
ATOM 1680 C CA . GLY A 1 216 ? -2.879 1.498 -7.782 1.00 93.94 216 GLY A CA 1
ATOM 1681 C C . GLY A 1 216 ? -1.500 0.868 -7.949 1.00 93.94 216 GLY A C 1
ATOM 1682 O O . GLY A 1 216 ? -1.157 -0.121 -7.303 1.00 93.94 216 GLY A O 1
ATOM 1683 N N . SER A 1 217 ? -0.691 1.481 -8.807 1.00 94.19 217 SER A N 1
ATOM 1684 C CA . SER A 1 217 ? 0.710 1.130 -9.024 1.00 94.19 217 SER A CA 1
ATOM 1685 C C . SER A 1 217 ? 1.540 2.417 -9.025 1.00 94.19 217 SER A C 1
ATOM 1687 O O . SER A 1 217 ? 1.277 3.292 -9.846 1.00 94.19 217 SER A O 1
ATOM 1689 N N . PRO A 1 218 ? 2.524 2.600 -8.135 1.00 93.88 218 PRO A N 1
ATOM 1690 C CA . PRO A 1 218 ? 2.912 1.729 -7.030 1.00 93.88 218 PRO A CA 1
ATOM 1691 C C . PRO A 1 218 ? 1.769 1.463 -6.035 1.00 93.88 218 PRO A C 1
ATOM 1693 O O . PRO A 1 218 ? 0.801 2.238 -6.014 1.00 93.88 218 PRO A O 1
ATOM 1696 N N . PRO A 1 219 ? 1.885 0.400 -5.210 1.00 94.06 219 PRO A N 1
ATOM 1697 C CA . PRO A 1 219 ? 0.894 0.076 -4.191 1.00 94.06 219 PRO A CA 1
ATOM 1698 C C . PRO A 1 219 ? 0.569 1.299 -3.323 1.00 94.06 219 PRO A C 1
ATOM 1700 O O . PRO A 1 219 ? 1.495 1.978 -2.860 1.00 94.06 219 PRO A O 1
ATOM 1703 N N . PRO A 1 220 ? -0.719 1.623 -3.126 1.00 96.69 220 PRO A N 1
ATOM 1704 C CA . PRO A 1 220 ? -1.103 2.802 -2.373 1.00 96.69 220 PRO A CA 1
ATOM 1705 C C . PRO A 1 220 ? -0.846 2.629 -0.877 1.00 96.69 220 PRO A C 1
ATOM 1707 O O . PRO A 1 220 ? -0.812 1.529 -0.335 1.00 96.69 220 PRO A O 1
ATOM 1710 N N . THR A 1 221 ? -0.713 3.767 -0.209 1.00 97.19 221 THR A N 1
ATOM 1711 C CA . THR A 1 221 ? -0.760 3.879 1.247 1.00 97.19 221 THR A CA 1
ATOM 1712 C C . THR A 1 221 ? -2.134 4.361 1.685 1.00 97.19 221 THR A C 1
ATOM 1714 O O . THR A 1 221 ? -2.803 5.110 0.964 1.00 97.19 221 THR A O 1
ATOM 1717 N N . PHE A 1 222 ? -2.530 3.954 2.883 1.00 97.94 222 PHE A N 1
ATOM 1718 C CA . PHE A 1 222 ? -3.855 4.179 3.429 1.00 97.94 222 PHE A CA 1
ATOM 1719 C C . PHE A 1 222 ? -3.825 5.147 4.604 1.00 97.94 222 PHE A C 1
ATOM 1721 O O . PHE A 1 222 ? -2.962 5.081 5.483 1.00 97.94 222 PHE A O 1
ATOM 1728 N N . ARG A 1 223 ? -4.817 6.031 4.631 1.00 98.06 223 ARG A N 1
ATOM 1729 C CA . ARG A 1 223 ? -5.114 6.915 5.757 1.00 98.06 223 ARG A CA 1
ATOM 1730 C C . ARG A 1 223 ? -6.525 6.642 6.223 1.00 98.06 223 ARG A C 1
ATOM 1732 O O . ARG A 1 223 ? -7.414 6.461 5.397 1.00 98.06 223 ARG A O 1
ATOM 1739 N N . TRP A 1 224 ? -6.727 6.618 7.530 1.00 98.44 224 TRP A N 1
ATOM 1740 C CA . TRP A 1 224 ? -8.048 6.444 8.114 1.00 98.44 224 TRP A CA 1
ATOM 1741 C C . TRP A 1 224 ? -8.553 7.757 8.678 1.00 98.44 224 TRP A C 1
ATOM 1743 O O . TRP A 1 224 ? -7.790 8.561 9.204 1.00 98.44 224 TRP A O 1
ATOM 1753 N N . TYR A 1 225 ? -9.861 7.936 8.610 1.00 98.38 225 TYR A N 1
ATOM 1754 C CA . TYR A 1 225 ? -10.561 9.092 9.129 1.00 98.38 225 TYR A CA 1
ATOM 1755 C C . TYR A 1 225 ? -11.711 8.621 10.009 1.00 98.38 225 TYR A C 1
ATOM 1757 O O . TYR A 1 225 ? -12.445 7.709 9.627 1.00 98.38 225 TYR A O 1
ATOM 1765 N N . LYS A 1 226 ? -11.883 9.274 11.158 1.00 98.06 226 LYS A N 1
ATOM 1766 C CA . LYS A 1 226 ? -13.021 9.106 12.066 1.00 98.06 226 LYS A CA 1
ATOM 1767 C C . LYS A 1 226 ? -13.739 10.440 12.202 1.00 98.06 226 LYS A C 1
ATOM 1769 O O . LYS A 1 226 ? -13.103 11.444 12.516 1.00 98.06 226 LYS A O 1
ATOM 1774 N N . ASP A 1 227 ? -15.040 10.463 11.937 1.00 97.44 227 ASP A N 1
ATOM 1775 C CA . ASP A 1 227 ? -15.887 11.659 12.037 1.00 97.44 227 ASP A CA 1
ATOM 1776 C C . ASP A 1 227 ? -15.315 12.852 11.234 1.00 97.44 227 ASP A C 1
ATOM 1778 O O . ASP A 1 227 ? -15.358 14.008 11.649 1.00 97.44 227 ASP A O 1
ATOM 1782 N N . GLY A 1 228 ? -14.702 12.556 10.081 1.00 96.06 228 GLY A N 1
ATOM 1783 C CA . GLY A 1 228 ? -14.054 13.547 9.212 1.00 96.06 228 GLY A CA 1
ATOM 1784 C C . GLY A 1 228 ? -12.639 13.971 9.625 1.00 96.06 228 GLY A C 1
ATOM 1785 O O . GLY A 1 228 ? -12.014 14.734 8.895 1.00 96.06 228 GLY A O 1
ATOM 1786 N N . THR A 1 229 ? -12.108 13.473 10.742 1.00 96.81 229 THR A N 1
ATOM 1787 C CA . THR A 1 229 ? -10.760 13.804 11.228 1.00 96.81 229 THR A CA 1
ATOM 1788 C C . THR A 1 229 ? -9.786 12.666 10.935 1.00 96.81 229 THR A C 1
ATOM 1790 O O . THR A 1 229 ? -10.084 11.513 11.241 1.00 96.81 229 THR A O 1
ATOM 1793 N N . GLU A 1 230 ? -8.622 12.979 10.360 1.00 97.44 230 GLU A N 1
ATOM 1794 C CA . GLU A 1 230 ? -7.572 11.987 10.084 1.00 97.44 230 GLU A CA 1
ATOM 1795 C C . GLU A 1 230 ? -7.043 11.383 11.390 1.00 97.44 230 GLU A C 1
ATOM 1797 O O . GLU A 1 230 ? -6.666 12.103 12.318 1.00 97.44 230 GLU A O 1
ATOM 1802 N N . LEU A 1 231 ? -7.004 10.055 11.451 1.00 97.62 231 LEU A N 1
ATOM 1803 C CA . LEU A 1 231 ? -6.417 9.309 12.553 1.00 97.62 231 LEU A CA 1
ATOM 1804 C C . LEU A 1 231 ? -4.886 9.352 12.418 1.00 97.62 231 LEU A C 1
ATOM 1806 O O . LEU A 1 231 ? -4.345 8.837 11.435 1.00 97.62 231 LEU A O 1
ATOM 1810 N N . PRO A 1 232 ? -4.151 9.934 13.384 1.00 95.94 232 PRO A N 1
ATOM 1811 C CA . PRO A 1 232 ? -2.695 9.877 13.377 1.00 95.94 232 PRO A CA 1
ATOM 1812 C C . PRO A 1 232 ? -2.212 8.434 13.548 1.00 95.94 232 PRO A C 1
ATOM 1814 O O . PRO A 1 232 ? -2.907 7.608 14.138 1.00 95.94 232 PRO A O 1
ATOM 1817 N N . ARG A 1 233 ? -0.980 8.145 13.105 1.00 92.94 233 ARG A N 1
ATOM 1818 C CA . ARG A 1 233 ? -0.348 6.826 13.310 1.00 92.94 233 ARG A CA 1
ATOM 1819 C C . ARG A 1 233 ? -0.264 6.433 14.785 1.00 92.94 233 ARG A C 1
ATOM 1821 O O . ARG A 1 233 ? -0.490 5.275 15.110 1.00 92.94 233 ARG A O 1
ATOM 1828 N N . ASP A 1 234 ? 0.060 7.396 15.647 1.00 94.06 234 ASP A N 1
ATOM 1829 C CA . ASP A 1 234 ? 0.032 7.227 17.099 1.00 94.06 234 ASP A CA 1
ATOM 1830 C C . ASP A 1 234 ? -1.171 7.997 17.677 1.00 94.06 234 ASP A C 1
ATOM 1832 O O . ASP A 1 234 ? -1.183 9.232 17.593 1.00 94.06 234 ASP A O 1
ATOM 1836 N N . PRO A 1 235 ? -2.168 7.322 18.283 1.00 94.94 235 PRO A N 1
ATOM 1837 C CA . PRO A 1 235 ? -3.305 7.992 18.916 1.00 94.94 235 PRO A CA 1
ATOM 1838 C C . PRO A 1 235 ? -2.885 8.998 19.993 1.00 94.94 235 PRO A C 1
ATOM 1840 O O . PRO A 1 235 ? -3.560 10.012 20.183 1.00 94.94 235 PRO A O 1
ATOM 1843 N N . LYS A 1 236 ? -1.758 8.768 20.680 1.00 93.50 236 LYS A N 1
ATOM 1844 C CA . LYS A 1 236 ? -1.265 9.643 21.756 1.00 93.50 236 LYS A CA 1
ATOM 1845 C C . LYS A 1 236 ? -0.745 10.983 21.243 1.00 93.50 236 LYS A C 1
ATOM 1847 O O . LYS A 1 236 ? -0.682 11.936 22.016 1.00 93.50 236 LYS A O 1
ATOM 1852 N N . ALA A 1 237 ? -0.421 11.077 19.953 1.00 92.50 237 ALA A N 1
ATOM 1853 C CA . ALA A 1 237 ? 0.036 12.313 19.327 1.00 92.50 237 ALA A CA 1
ATOM 1854 C C . ALA A 1 237 ? -1.090 13.347 19.137 1.00 92.50 237 ALA A C 1
ATOM 1856 O O . ALA A 1 237 ? -0.809 14.517 18.889 1.00 92.50 237 ALA A O 1
ATOM 1857 N N . SER A 1 238 ? -2.362 12.946 19.261 1.00 92.56 238 SER A N 1
ATOM 1858 C CA . SER A 1 238 ? -3.512 13.841 19.111 1.00 92.56 238 SER A CA 1
ATOM 1859 C C . SER A 1 238 ? -4.382 13.858 20.359 1.00 92.56 238 SER A C 1
ATOM 1861 O O . SER A 1 238 ? -4.859 12.827 20.832 1.00 92.56 238 SER A O 1
ATOM 1863 N N . ALA A 1 239 ? -4.694 15.058 20.852 1.00 92.00 239 ALA A N 1
ATOM 1864 C CA . ALA A 1 239 ? -5.607 15.226 21.977 1.00 92.00 239 ALA A CA 1
ATOM 1865 C C . ALA A 1 239 ? -7.010 14.650 21.705 1.00 92.00 239 ALA A C 1
ATOM 1867 O O . ALA A 1 239 ? -7.671 14.240 22.662 1.00 92.00 239 ALA A O 1
ATOM 1868 N N . ALA A 1 240 ? -7.445 14.601 20.438 1.00 91.19 240 ALA A N 1
ATOM 1869 C CA . ALA A 1 240 ? -8.742 14.058 20.029 1.00 91.19 240 ALA A CA 1
ATOM 1870 C C . ALA A 1 240 ? -8.810 12.528 20.151 1.00 91.19 240 ALA A C 1
ATOM 1872 O O . ALA A 1 240 ? -9.868 11.988 20.459 1.00 91.19 240 ALA A O 1
ATOM 1873 N N . PHE A 1 241 ? -7.678 11.842 19.963 1.00 95.12 241 PHE A N 1
ATOM 1874 C CA . PHE A 1 241 ? -7.618 10.381 19.897 1.00 95.12 241 PHE A CA 1
ATOM 1875 C C . PHE A 1 241 ? -6.836 9.734 21.038 1.00 95.12 241 PHE A C 1
ATOM 1877 O O . PHE A 1 241 ? -6.819 8.512 21.111 1.00 95.12 241 PHE A O 1
ATOM 1884 N N . ARG A 1 242 ? -6.266 10.516 21.962 1.00 94.25 242 ARG A N 1
ATOM 1885 C CA . ARG A 1 242 ? -5.403 10.049 23.066 1.00 94.25 242 ARG A CA 1
ATOM 1886 C C . ARG A 1 242 ? -5.964 8.917 23.936 1.00 94.25 242 ARG A C 1
ATOM 1888 O O . ARG A 1 242 ? -5.189 8.228 24.589 1.00 94.25 242 ARG A O 1
ATOM 1895 N N . ASN A 1 243 ? -7.289 8.778 24.003 1.00 94.00 243 ASN A N 1
ATOM 1896 C CA . ASN A 1 243 ? -7.949 7.728 24.783 1.00 94.00 243 ASN A CA 1
ATOM 1897 C C . ASN A 1 243 ? -8.084 6.417 23.991 1.00 94.00 243 ASN A C 1
ATOM 1899 O O . ASN A 1 243 ? -8.276 5.365 24.587 1.00 94.00 243 ASN A O 1
ATOM 1903 N N . SER A 1 244 ? -7.968 6.477 22.665 1.00 94.69 244 SER A N 1
ATOM 1904 C CA . SER A 1 244 ? -8.062 5.329 21.765 1.00 94.69 244 SER A CA 1
ATOM 1905 C C . SER A 1 244 ? -6.809 4.467 21.868 1.00 94.69 244 SER A C 1
ATOM 1907 O O . SER A 1 244 ? -5.695 4.972 21.994 1.00 94.69 244 SER A O 1
ATOM 1909 N N . SER A 1 245 ? -6.995 3.155 21.788 1.00 95.25 245 SER A N 1
ATOM 1910 C CA . SER A 1 245 ? -5.935 2.146 21.906 1.00 95.25 245 SER A CA 1
ATOM 1911 C C . SER A 1 245 ? -5.470 1.614 20.546 1.00 95.25 245 SER A C 1
ATOM 1913 O O . SER A 1 245 ? -4.831 0.566 20.478 1.00 95.25 245 SER A O 1
ATOM 1915 N N . TYR A 1 246 ? -5.837 2.286 19.451 1.00 97.12 246 TYR A N 1
ATOM 1916 C CA . TYR A 1 246 ? -5.645 1.717 18.128 1.00 97.12 246 TYR A CA 1
ATOM 1917 C C . TYR A 1 246 ? -4.176 1.707 17.693 1.00 97.12 246 TYR A C 1
ATOM 1919 O O . TYR A 1 246 ? -3.377 2.569 18.061 1.00 97.12 246 TYR A O 1
ATOM 1927 N N . SER A 1 247 ? -3.853 0.756 16.823 1.00 97.25 247 SER A N 1
ATOM 1928 C CA . SER A 1 247 ? -2.644 0.745 16.004 1.00 97.25 247 SER A CA 1
ATOM 1929 C C . SER A 1 247 ? -3.031 0.813 14.531 1.00 97.25 247 SER A C 1
ATOM 1931 O O . SER A 1 247 ? -4.011 0.198 14.107 1.00 97.25 247 SER A O 1
ATOM 1933 N N . LEU A 1 248 ? -2.288 1.610 13.768 1.00 96.88 248 LEU A N 1
ATOM 1934 C CA . LEU A 1 248 ? -2.544 1.867 12.357 1.00 96.88 248 LEU A CA 1
ATOM 1935 C C . LEU A 1 248 ? -1.318 1.475 11.536 1.00 96.88 248 LEU A C 1
ATOM 1937 O O . LEU A 1 248 ? -0.229 2.006 11.766 1.00 96.88 248 LEU A O 1
ATOM 1941 N N . ASP A 1 249 ? -1.520 0.626 10.534 1.00 96.25 249 ASP A N 1
ATOM 1942 C CA . ASP A 1 249 ? -0.521 0.329 9.511 1.00 96.25 249 ASP A CA 1
ATOM 1943 C C . ASP A 1 249 ? -0.944 0.939 8.160 1.00 96.25 249 ASP A C 1
ATOM 1945 O O . ASP A 1 249 ? -1.829 0.416 7.478 1.00 96.25 249 ASP A O 1
ATOM 1949 N N . PRO A 1 250 ? -0.306 2.044 7.728 1.00 95.75 250 PRO A N 1
ATOM 1950 C CA . PRO A 1 250 ? -0.619 2.689 6.455 1.00 95.75 250 PRO A CA 1
ATOM 1951 C C . PRO A 1 250 ? -0.289 1.853 5.216 1.00 95.75 250 PRO A C 1
ATOM 1953 O O . PRO A 1 250 ? -0.756 2.193 4.135 1.00 95.75 250 PRO A O 1
ATOM 1956 N N . SER A 1 251 ? 0.558 0.827 5.324 1.00 95.12 251 SER A N 1
ATOM 1957 C CA . SER A 1 251 ? 0.960 0.003 4.177 1.00 95.12 251 SER A CA 1
ATOM 1958 C C . SER A 1 251 ? -0.043 -1.110 3.885 1.00 95.12 251 SER A C 1
ATOM 1960 O O . SER A 1 251 ? -0.332 -1.392 2.725 1.00 95.12 251 SER A O 1
ATOM 1962 N N . THR A 1 252 ? -0.618 -1.699 4.933 1.00 95.25 252 THR A N 1
ATOM 1963 C CA . THR A 1 252 ? -1.644 -2.747 4.827 1.00 95.25 252 THR A CA 1
ATOM 1964 C C . THR A 1 252 ? -3.065 -2.192 4.886 1.00 95.25 252 THR A C 1
ATOM 1966 O O . THR A 1 252 ? -4.001 -2.865 4.465 1.00 95.25 252 THR A O 1
ATOM 1969 N N . GLY A 1 253 ? -3.237 -0.971 5.402 1.00 96.44 253 GLY A N 1
ATOM 1970 C CA . GLY A 1 253 ? -4.544 -0.354 5.606 1.00 96.44 253 GLY A CA 1
ATOM 1971 C C . GLY A 1 253 ? -5.310 -0.916 6.802 1.00 96.44 253 GLY A C 1
ATOM 1972 O O . GLY A 1 253 ? -6.499 -0.616 6.941 1.00 96.44 253 GLY A O 1
ATOM 1973 N N . GLU A 1 254 ? -4.664 -1.706 7.664 1.00 97.81 254 GLU A N 1
ATOM 1974 C CA . GLU A 1 254 ? -5.275 -2.236 8.882 1.00 97.81 254 GLU A CA 1
ATOM 1975 C C . GLU A 1 254 ? -5.266 -1.199 10.017 1.00 97.81 254 GLU A C 1
ATOM 1977 O O . GLU A 1 254 ? -4.247 -0.574 10.324 1.00 97.81 254 GLU A O 1
ATOM 1982 N N . LEU A 1 255 ? -6.426 -1.039 10.654 1.00 98.31 255 LEU A N 1
ATOM 1983 C CA . LEU A 1 255 ? -6.630 -0.244 11.860 1.00 98.31 255 LEU A CA 1
ATOM 1984 C C . LEU A 1 255 ? -7.188 -1.166 12.950 1.00 98.31 255 LEU A C 1
ATOM 1986 O O . LEU A 1 255 ? -8.323 -1.637 12.862 1.00 98.31 255 LEU A O 1
ATOM 1990 N N . VAL A 1 256 ? -6.373 -1.452 13.962 1.00 98.19 256 VAL A N 1
ATOM 1991 C CA . VAL A 1 256 ? -6.664 -2.455 14.996 1.00 98.19 256 VAL A CA 1
ATOM 1992 C C . VAL A 1 256 ? -6.878 -1.769 16.333 1.00 98.19 256 VAL A C 1
ATOM 1994 O O . VAL A 1 256 ? -5.965 -1.121 16.832 1.00 98.19 256 VAL A O 1
ATOM 1997 N N . PHE A 1 257 ? -8.052 -1.957 16.930 1.00 98.06 257 PHE A N 1
ATOM 1998 C CA . PHE A 1 257 ? -8.383 -1.523 18.287 1.00 98.06 257 PHE A CA 1
ATOM 1999 C C . PHE A 1 257 ? -8.167 -2.672 19.265 1.00 98.06 257 PHE A C 1
ATOM 2001 O O . PHE A 1 257 ? -8.743 -3.748 19.086 1.00 98.06 257 PHE A O 1
ATOM 2008 N N . GLU A 1 258 ? -7.369 -2.445 20.308 1.00 96.31 258 GLU A N 1
ATOM 2009 C CA . GLU A 1 258 ? -7.074 -3.457 21.321 1.00 96.31 258 GLU A CA 1
ATOM 2010 C C . GLU A 1 258 ? -6.693 -2.790 22.660 1.00 96.31 258 GLU A C 1
ATOM 2012 O O . GLU A 1 258 ? -5.523 -2.477 22.887 1.00 96.31 258 GLU A O 1
ATOM 2017 N N . PRO A 1 259 ? -7.658 -2.543 23.570 1.00 96.69 259 PRO A N 1
ATOM 2018 C CA . PRO A 1 259 ? -9.093 -2.848 23.485 1.00 96.69 259 PRO A CA 1
ATOM 2019 C C . PRO A 1 259 ? -9.946 -1.708 22.901 1.00 96.69 259 PRO A C 1
ATOM 2021 O O . PRO A 1 259 ? -9.633 -0.536 23.097 1.00 96.69 259 PRO A O 1
ATOM 2024 N N . VAL A 1 260 ? -11.084 -2.039 22.288 1.00 97.56 260 VAL A N 1
ATOM 2025 C CA . VAL A 1 260 ? -12.120 -1.071 21.879 1.00 97.56 260 VAL A CA 1
ATOM 2026 C C . VAL A 1 260 ? -12.674 -0.327 23.098 1.00 97.56 260 VAL A C 1
ATOM 2028 O O . VAL A 1 260 ? -13.089 -0.951 24.077 1.00 97.56 260 VAL A O 1
ATOM 2031 N N . GLY A 1 261 ? -12.729 1.000 23.028 1.00 95.75 261 GLY A N 1
ATOM 2032 C CA . GLY A 1 261 ? -13.373 1.875 24.004 1.00 95.75 261 GLY A CA 1
ATOM 2033 C C . GLY A 1 261 ? -14.665 2.504 23.479 1.00 95.75 261 GLY A C 1
ATOM 2034 O O . GLY A 1 261 ? -14.900 2.589 22.277 1.00 95.75 261 GLY A O 1
ATOM 2035 N N . GLY A 1 262 ? -15.512 3.015 24.379 1.00 94.38 262 GLY A N 1
ATOM 2036 C CA . GLY A 1 262 ? -16.761 3.690 23.987 1.00 94.38 262 GLY A CA 1
ATOM 2037 C C . GLY A 1 262 ? -16.546 4.923 23.090 1.00 94.38 262 GLY A C 1
ATOM 2038 O O . GLY A 1 262 ? -17.368 5.218 22.223 1.00 94.38 262 GLY A O 1
ATOM 2039 N N . TRP A 1 263 ? -15.406 5.609 23.248 1.00 94.25 263 TRP A N 1
ATOM 2040 C CA . TRP A 1 263 ? -14.988 6.765 22.436 1.00 94.25 263 TRP A CA 1
ATOM 2041 C C . TRP A 1 263 ? -14.578 6.402 20.999 1.00 94.25 263 TRP A C 1
ATOM 2043 O O . TRP A 1 263 ? -14.440 7.300 20.163 1.00 94.25 263 TRP A O 1
ATOM 2053 N N . ASP A 1 264 ? -14.421 5.110 20.699 1.00 96.56 264 ASP A N 1
ATOM 2054 C CA . ASP A 1 264 ? -14.137 4.610 19.352 1.00 96.56 264 ASP A CA 1
ATOM 2055 C C . ASP A 1 264 ? -15.417 4.501 18.500 1.00 96.56 264 ASP A C 1
ATOM 2057 O O . ASP A 1 264 ? -15.353 4.225 17.311 1.00 96.56 264 ASP A O 1
ATOM 2061 N N . THR A 1 265 ? -16.599 4.789 19.054 1.00 97.06 265 THR A N 1
ATOM 2062 C CA . THR A 1 265 ? -17.828 4.930 18.253 1.00 97.06 265 THR A CA 1
ATOM 2063 C C . THR A 1 265 ? -17.712 6.113 17.293 1.00 97.06 265 THR A C 1
ATOM 2065 O O . THR A 1 265 ? -17.357 7.215 17.721 1.00 97.06 265 THR A O 1
ATOM 2068 N N . GLY A 1 266 ? -18.047 5.917 16.018 1.00 97.38 266 GLY A N 1
ATOM 2069 C CA . GLY A 1 266 ? -18.056 6.995 15.027 1.00 97.38 266 GLY A CA 1
ATOM 2070 C C . GLY A 1 266 ? -18.174 6.515 13.586 1.00 97.38 266 GLY A C 1
ATOM 2071 O O . GLY A 1 266 ? -18.333 5.322 13.315 1.00 97.38 266 GLY A O 1
ATOM 2072 N N . ASP A 1 267 ? -18.090 7.473 12.669 1.00 98.44 267 ASP A N 1
ATOM 2073 C CA . ASP A 1 267 ? -18.176 7.247 11.231 1.00 98.44 267 ASP A CA 1
ATOM 2074 C C . ASP A 1 267 ? -16.769 7.192 10.619 1.00 98.44 267 ASP A C 1
ATOM 2076 O O . ASP A 1 267 ? -16.021 8.174 10.614 1.00 98.44 267 ASP A O 1
ATOM 2080 N N . TYR A 1 268 ? -16.409 6.031 10.084 1.00 98.56 268 TYR A N 1
ATOM 2081 C CA . TYR A 1 268 ? -15.086 5.720 9.563 1.00 98.56 268 TYR A CA 1
ATOM 2082 C C . TYR A 1 268 ? -15.065 5.696 8.037 1.00 98.56 268 TYR A C 1
ATOM 2084 O O . TYR A 1 268 ? -15.970 5.177 7.386 1.00 98.56 268 TYR A O 1
ATOM 2092 N N . HIS A 1 269 ? -13.992 6.221 7.459 1.00 98.56 269 HIS A N 1
ATOM 2093 C CA . HIS A 1 269 ? -13.641 6.010 6.056 1.00 98.56 269 HIS A CA 1
ATOM 2094 C C . HIS A 1 269 ? -12.126 5.978 5.901 1.00 98.56 269 HIS A C 1
ATOM 2096 O O . HIS A 1 269 ? -11.397 6.468 6.764 1.00 98.56 269 HIS A O 1
ATOM 2102 N N . CYS A 1 270 ? -11.656 5.427 4.789 1.00 98.19 270 CYS A N 1
ATOM 2103 C CA . CYS A 1 270 ? -10.248 5.450 4.439 1.00 98.19 270 CYS A CA 1
ATOM 2104 C C . CYS A 1 270 ? -10.008 6.158 3.107 1.00 98.19 270 CYS A C 1
ATOM 2106 O O . CYS A 1 270 ? -10.890 6.247 2.247 1.00 98.19 270 CYS A O 1
ATOM 2108 N N . GLU A 1 271 ? -8.784 6.638 2.937 1.00 98.06 271 GLU A N 1
ATOM 2109 C CA . GLU A 1 271 ? -8.277 7.175 1.684 1.00 98.06 271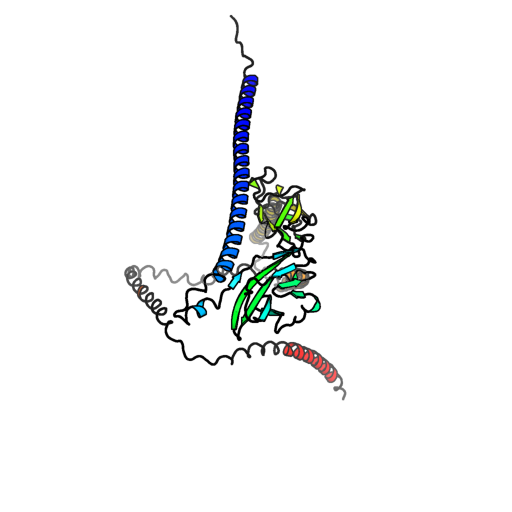 GLU A CA 1
ATOM 2110 C C . GLU A 1 271 ? -7.042 6.397 1.240 1.00 98.06 271 GLU A C 1
ATOM 2112 O O . GLU A 1 271 ? -6.130 6.160 2.034 1.00 98.06 271 GLU A O 1
ATOM 2117 N N . ALA A 1 272 ? -7.017 6.009 -0.034 1.00 98.31 272 ALA A N 1
ATOM 2118 C CA . ALA A 1 272 ? -5.884 5.368 -0.687 1.00 98.31 272 ALA A CA 1
ATOM 2119 C C . ALA A 1 272 ? -5.136 6.393 -1.545 1.00 98.31 272 ALA A C 1
ATOM 2121 O O . ALA A 1 272 ? -5.744 7.130 -2.326 1.00 98.31 272 ALA A O 1
ATOM 2122 N N . SER A 1 273 ? -3.811 6.439 -1.411 1.00 96.50 273 SER A N 1
ATOM 2123 C CA . SER A 1 273 ? -2.960 7.392 -2.127 1.00 96.50 273 SER A CA 1
ATOM 2124 C C . SER A 1 273 ? -1.626 6.776 -2.540 1.00 96.50 273 SER A C 1
ATOM 2126 O O . SER A 1 273 ? -0.985 6.078 -1.754 1.00 96.50 273 SER A O 1
ATOM 2128 N N . ASN A 1 274 ? -1.183 7.062 -3.761 1.00 95.31 274 ASN A N 1
ATOM 2129 C CA . ASN A 1 274 ? 0.183 6.803 -4.216 1.00 95.31 274 ASN A CA 1
ATOM 2130 C C . ASN A 1 274 ? 0.777 8.085 -4.835 1.00 95.31 274 ASN A C 1
ATOM 2132 O O . ASN A 1 274 ? 0.190 9.163 -4.736 1.00 95.31 274 ASN A O 1
ATOM 2136 N N . ASN A 1 275 ? 1.957 7.995 -5.450 1.00 93.25 275 ASN A N 1
ATOM 2137 C CA . ASN A 1 275 ? 2.628 9.125 -6.107 1.00 93.25 275 ASN A CA 1
ATOM 2138 C C . ASN A 1 275 ? 1.999 9.530 -7.460 1.00 93.25 275 ASN A C 1
ATOM 2140 O O . ASN A 1 275 ? 2.594 10.324 -8.189 1.00 93.25 275 ASN A O 1
ATOM 2144 N N . VAL A 1 276 ? 0.818 9.002 -7.803 1.00 92.56 276 VAL A N 1
ATOM 2145 C CA . VAL A 1 276 ? 0.171 9.143 -9.110 1.00 92.56 276 VAL A CA 1
ATOM 2146 C C . VAL A 1 276 ? -1.284 9.584 -8.937 1.00 92.56 276 VAL A C 1
ATOM 2148 O O . VAL A 1 276 ? -2.098 8.917 -8.305 1.00 92.56 276 VAL A O 1
ATOM 2151 N N . GLY A 1 277 ? -1.657 10.695 -9.572 1.00 91.19 277 GLY A N 1
ATOM 2152 C CA . GLY A 1 277 ? -3.033 11.199 -9.527 1.00 91.19 277 GLY A CA 1
ATOM 2153 C C . GLY A 1 277 ? -3.446 11.735 -8.151 1.00 91.19 277 GLY A C 1
ATOM 2154 O O . GLY A 1 277 ? -2.613 12.217 -7.385 1.00 91.19 277 GLY A O 1
ATOM 2155 N N . SER A 1 278 ? -4.753 11.719 -7.873 1.00 94.19 278 SER A N 1
ATOM 2156 C CA . SER A 1 278 ? -5.329 12.202 -6.614 1.00 94.19 278 SER A CA 1
ATOM 2157 C C . SER A 1 278 ? -5.735 11.043 -5.697 1.00 94.19 278 SER A C 1
ATOM 2159 O O . SER A 1 278 ? -6.203 10.018 -6.207 1.00 94.19 278 SER A O 1
ATOM 2161 N N . PRO A 1 279 ? -5.657 11.219 -4.363 1.00 95.75 279 PRO A N 1
ATOM 2162 C CA . PRO A 1 279 ? -6.186 10.251 -3.408 1.00 95.75 279 PRO A CA 1
ATOM 2163 C C . PRO A 1 279 ? -7.651 9.910 -3.688 1.00 95.75 279 PRO A C 1
ATOM 2165 O O . PRO A 1 279 ? -8.425 10.768 -4.123 1.00 95.75 279 PRO A O 1
ATOM 2168 N N . GLN A 1 280 ? -8.025 8.659 -3.437 1.00 97.38 280 GLN A N 1
ATOM 2169 C CA . GLN A 1 280 ? -9.396 8.174 -3.579 1.00 97.38 280 GLN A CA 1
ATOM 2170 C C . GLN A 1 280 ? -9.962 7.762 -2.226 1.00 97.38 280 GLN A C 1
ATOM 2172 O O . GLN A 1 280 ? -9.268 7.153 -1.415 1.00 97.38 280 GLN A O 1
ATOM 2177 N N . LYS A 1 281 ? -11.243 8.061 -2.010 1.00 97.12 281 LYS A N 1
ATOM 2178 C CA . LYS A 1 281 ? -11.940 7.891 -0.733 1.00 97.12 281 LYS A CA 1
ATOM 2179 C C . LYS A 1 281 ? -12.930 6.724 -0.772 1.00 97.12 281 LYS A C 1
ATOM 2181 O O . LYS A 1 281 ? -13.644 6.554 -1.761 1.00 97.12 281 LYS A O 1
ATOM 2186 N N . SER A 1 282 ? -12.991 5.941 0.304 1.00 98.38 282 SER A N 1
ATOM 2187 C CA . SER A 1 282 ? -13.971 4.861 0.474 1.00 98.38 282 SER A CA 1
ATOM 2188 C C . SER A 1 282 ? -15.373 5.391 0.787 1.00 98.38 282 SER A C 1
ATOM 2190 O O . SER A 1 282 ? -15.580 6.575 1.055 1.00 98.38 282 SER A O 1
ATOM 2192 N N . ASP A 1 283 ? -16.350 4.487 0.828 1.00 98.19 283 ASP A N 1
ATOM 2193 C CA . ASP A 1 283 ? -17.622 4.775 1.492 1.00 98.19 283 ASP A CA 1
ATOM 2194 C C . ASP A 1 283 ? -17.429 4.966 3.006 1.00 98.19 283 ASP A C 1
ATOM 2196 O O . ASP A 1 283 ? -16.389 4.605 3.570 1.00 98.19 283 ASP A O 1
ATOM 2200 N N . VAL A 1 284 ? -18.423 5.585 3.643 1.00 98.25 284 VAL A N 1
ATOM 2201 C CA . VAL A 1 284 ? -18.432 5.860 5.082 1.00 98.25 284 VAL A CA 1
ATOM 2202 C C . VAL A 1 284 ? -19.199 4.754 5.796 1.00 98.25 284 VAL A C 1
ATOM 2204 O O . VAL A 1 284 ? -20.320 4.428 5.410 1.00 98.25 284 VAL A O 1
ATOM 2207 N N . PHE A 1 285 ? -18.608 4.212 6.855 1.00 98.31 285 PHE A N 1
ATOM 2208 C CA . PHE A 1 285 ? -19.177 3.132 7.648 1.00 98.31 285 PHE A CA 1
ATOM 2209 C C . PHE A 1 285 ? -19.210 3.513 9.119 1.00 98.31 285 PHE A C 1
ATOM 2211 O O . PHE A 1 285 ? -18.222 3.992 9.669 1.00 98.31 285 PHE A O 1
ATOM 2218 N N . ARG A 1 286 ? -20.342 3.266 9.769 1.00 97.94 286 ARG A N 1
ATOM 2219 C CA . ARG A 1 286 ? -20.520 3.558 11.187 1.00 97.94 286 ARG A CA 1
ATOM 2220 C C . ARG A 1 286 ? -20.164 2.342 12.035 1.00 97.94 286 ARG A C 1
ATOM 2222 O O . ARG A 1 286 ? -20.698 1.265 11.788 1.00 97.94 286 ARG A O 1
ATOM 2229 N N . MET A 1 287 ? -19.315 2.541 13.042 1.00 97.69 287 MET A N 1
ATOM 2230 C CA . MET A 1 287 ? -19.025 1.551 14.082 1.00 97.69 287 MET A CA 1
ATOM 2231 C C . MET A 1 287 ? -19.608 2.018 15.414 1.00 97.69 287 MET A C 1
ATOM 2233 O O . MET A 1 287 ? -19.348 3.144 15.841 1.00 97.69 287 MET A O 1
ATOM 2237 N N . GLU A 1 288 ? -20.351 1.142 16.090 1.00 96.94 288 GLU A N 1
ATOM 2238 C CA . GLU A 1 288 ? -20.910 1.401 17.420 1.00 96.94 288 GLU A CA 1
ATOM 2239 C C . GLU A 1 288 ? -20.257 0.517 18.486 1.00 96.94 288 GLU A C 1
ATOM 2241 O O . GLU A 1 288 ? -20.318 -0.710 18.417 1.00 96.94 288 GLU A O 1
ATOM 2246 N N . ALA A 1 289 ? -19.624 1.137 19.484 1.00 95.50 289 ALA A N 1
ATOM 2247 C CA . ALA A 1 289 ? -19.026 0.428 20.608 1.00 95.50 289 ALA A CA 1
ATOM 2248 C C . ALA A 1 289 ? -20.045 0.279 21.751 1.00 95.50 289 ALA A C 1
ATOM 2250 O O . ALA A 1 289 ? -20.450 1.270 22.359 1.00 95.50 289 ALA A O 1
ATOM 2251 N N . SER A 1 290 ? -20.448 -0.956 22.061 1.00 91.75 290 SER A N 1
ATOM 2252 C CA . SER A 1 290 ? -21.428 -1.262 23.112 1.00 91.75 290 SER A CA 1
ATOM 2253 C C . SER A 1 290 ? -20.798 -2.005 24.288 1.00 91.75 290 SER A C 1
ATOM 2255 O O . SER A 1 290 ? -20.034 -2.955 24.102 1.00 91.75 290 SER A O 1
ATOM 2257 N N . GLU A 1 291 ? -21.146 -1.607 25.510 1.00 87.88 291 GLU A N 1
ATOM 2258 C CA . GLU A 1 291 ? -20.769 -2.334 26.723 1.00 87.88 291 GLU A CA 1
ATOM 2259 C C . GLU A 1 291 ? -21.643 -3.581 26.912 1.00 87.88 291 GLU A C 1
ATOM 2261 O O . GLU A 1 291 ? -22.848 -3.568 26.649 1.00 87.88 291 GLU A O 1
ATOM 2266 N N . VAL A 1 292 ? -21.048 -4.671 27.402 1.00 82.56 292 VAL A N 1
ATOM 2267 C CA . VAL A 1 292 ? -21.809 -5.868 27.783 1.00 82.56 292 VAL A CA 1
ATOM 2268 C C . VAL A 1 292 ? -22.587 -5.563 29.064 1.00 82.56 292 VAL A C 1
ATOM 2270 O O . VAL A 1 292 ? -22.007 -5.095 30.043 1.00 82.56 292 VAL A O 1
ATOM 2273 N N . ASN A 1 293 ? -23.889 -5.862 29.104 1.00 84.38 293 ASN A N 1
ATOM 2274 C CA . ASN A 1 293 ? -24.701 -5.676 30.310 1.00 84.38 293 ASN A CA 1
ATOM 2275 C C . ASN A 1 293 ? -24.388 -6.752 31.366 1.00 84.38 293 ASN A C 1
ATOM 2277 O O . ASN A 1 293 ? -25.139 -7.712 31.552 1.00 84.38 293 ASN A O 1
ATOM 2281 N N . VAL A 1 294 ? -23.272 -6.576 32.078 1.00 83.12 294 VAL A N 1
ATOM 2282 C CA . VAL A 1 294 ? -22.828 -7.486 33.144 1.00 83.12 294 VAL A CA 1
ATOM 2283 C C . VAL A 1 294 ? -23.886 -7.599 34.243 1.00 83.12 294 VAL A C 1
ATOM 2285 O O . VAL A 1 294 ? -24.128 -8.692 34.743 1.00 83.12 294 VAL A O 1
ATOM 2288 N N . GLY A 1 295 ? -24.580 -6.504 34.575 1.00 83.06 295 GLY A N 1
ATOM 2289 C CA . GLY A 1 295 ? -25.651 -6.509 35.576 1.00 83.06 295 GLY A CA 1
ATOM 2290 C C . GLY A 1 295 ? -26.816 -7.425 35.193 1.00 83.06 295 GLY A C 1
ATOM 2291 O O . GLY A 1 295 ? -27.296 -8.188 36.028 1.00 83.06 295 GLY A O 1
ATOM 2292 N N . GLY A 1 296 ? -27.223 -7.406 33.922 1.00 86.88 296 GLY A N 1
ATOM 2293 C CA . GLY A 1 296 ? -28.241 -8.308 33.384 1.00 86.88 296 GLY A CA 1
ATOM 2294 C C . GLY A 1 296 ? -27.808 -9.774 33.427 1.00 86.88 296 GLY A C 1
ATOM 2295 O O . GLY A 1 296 ? -28.587 -10.625 33.852 1.00 86.88 296 GLY A O 1
ATOM 2296 N N . ILE A 1 297 ? -26.553 -10.062 33.062 1.00 88.88 297 ILE A N 1
ATOM 2297 C CA . ILE A 1 297 ? -25.993 -11.422 33.119 1.00 88.88 297 ILE A CA 1
ATOM 2298 C C . ILE A 1 297 ? -25.966 -11.926 34.567 1.00 88.88 297 ILE A C 1
ATOM 2300 O O . ILE A 1 297 ? -26.474 -13.007 34.854 1.00 88.88 297 ILE A O 1
ATOM 2304 N N . VAL A 1 298 ? -25.435 -11.129 35.498 1.00 91.81 298 VAL A N 1
ATOM 2305 C CA . VAL A 1 298 ? -25.360 -11.499 36.920 1.00 91.81 298 VAL A CA 1
ATOM 2306 C C . VAL A 1 298 ? -26.758 -11.695 37.508 1.00 91.81 298 VAL A C 1
ATOM 2308 O O . VAL A 1 298 ? -26.989 -12.689 38.191 1.00 91.81 298 VAL A O 1
ATOM 2311 N N . ALA A 1 299 ? -27.712 -10.808 37.213 1.00 94.06 299 ALA A N 1
ATOM 2312 C CA . ALA A 1 299 ? -29.089 -10.946 37.682 1.00 94.06 299 ALA A CA 1
ATOM 2313 C C . ALA A 1 299 ? -29.756 -12.227 37.156 1.00 94.06 299 ALA A C 1
ATOM 2315 O O . ALA A 1 299 ? -30.407 -12.931 37.928 1.00 94.06 299 ALA A O 1
ATOM 2316 N N . ALA A 1 300 ? -29.559 -12.563 35.876 1.00 94.56 300 ALA A N 1
ATOM 2317 C CA . ALA A 1 300 ? -30.076 -13.795 35.285 1.00 94.56 300 ALA A CA 1
ATOM 2318 C C . ALA A 1 300 ? -29.473 -15.046 35.947 1.00 94.56 300 ALA A C 1
ATOM 2320 O O . ALA A 1 300 ? -30.206 -15.973 36.289 1.00 94.56 300 ALA A O 1
ATOM 2321 N N . VAL A 1 301 ? -28.158 -15.051 36.197 1.00 96.31 301 VAL A N 1
ATOM 2322 C CA . VAL A 1 301 ? -27.467 -16.157 36.882 1.00 96.31 301 VAL A CA 1
ATOM 2323 C C . VAL A 1 301 ? -27.955 -16.309 38.325 1.00 96.31 301 VAL A C 1
ATOM 2325 O O . VAL A 1 301 ? -28.257 -17.419 38.757 1.00 96.31 301 VAL A O 1
ATOM 2328 N N . VAL A 1 302 ? -28.095 -15.210 39.073 1.00 96.88 302 VAL A N 1
ATOM 2329 C CA . VAL A 1 302 ? -28.611 -15.241 40.453 1.00 96.88 302 VAL A CA 1
ATOM 2330 C 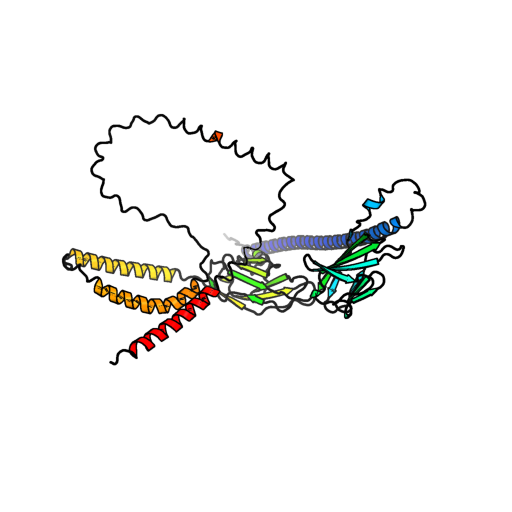C . VAL A 1 302 ? -30.055 -15.743 40.490 1.00 96.88 302 VAL A C 1
ATOM 2332 O O . VAL A 1 302 ? -30.383 -16.584 41.326 1.00 96.88 302 VAL A O 1
ATOM 2335 N N . LEU A 1 303 ? -30.910 -15.279 39.575 1.00 97.38 303 LEU A N 1
ATOM 2336 C CA . LEU A 1 303 ? -32.295 -15.741 39.469 1.00 97.38 303 LEU A CA 1
ATOM 2337 C C . LEU A 1 303 ? -32.356 -17.248 39.187 1.00 97.38 303 LEU A C 1
ATOM 2339 O O . LEU A 1 303 ? -33.115 -17.961 39.841 1.00 97.38 303 LEU A O 1
ATOM 2343 N N . LEU A 1 304 ? -31.525 -17.741 38.265 1.00 97.31 304 LEU A N 1
ATOM 2344 C CA . LEU A 1 304 ? -31.439 -19.162 37.937 1.00 97.31 304 LEU A CA 1
ATOM 2345 C C . LEU A 1 304 ? -31.021 -19.999 39.156 1.00 97.31 304 LEU A C 1
ATOM 2347 O O . LEU A 1 304 ? -31.665 -21.000 39.465 1.00 97.31 304 LEU A O 1
ATOM 2351 N N . LEU A 1 305 ? -29.991 -19.568 39.890 1.00 97.44 305 LEU A N 1
ATOM 2352 C CA . LEU A 1 305 ? -29.527 -20.256 41.099 1.00 97.44 305 LEU A CA 1
ATOM 2353 C C . LEU A 1 305 ? -30.580 -20.254 42.217 1.00 97.44 305 LEU A C 1
ATOM 2355 O O . LEU A 1 305 ? -30.724 -21.257 42.914 1.00 97.44 305 LEU A O 1
ATOM 2359 N N . LEU A 1 306 ? -31.349 -19.172 42.373 1.00 97.75 306 LEU A N 1
ATOM 2360 C CA . LEU A 1 306 ? -32.461 -19.117 43.329 1.00 97.75 306 LEU A CA 1
ATOM 2361 C C . LEU A 1 306 ? -33.581 -20.093 42.957 1.00 97.75 306 LEU A C 1
ATOM 2363 O O . LEU A 1 306 ? -34.083 -20.798 43.830 1.00 97.75 306 LEU A O 1
ATOM 2367 N N . VAL A 1 307 ? -33.952 -20.172 41.675 1.00 97.56 307 VAL A N 1
ATOM 2368 C CA . VAL A 1 307 ? -34.968 -21.120 41.187 1.00 97.56 307 VAL A CA 1
ATOM 2369 C C . VAL A 1 307 ? -34.519 -22.563 41.424 1.00 97.56 307 VAL A C 1
ATOM 2371 O O . VAL A 1 307 ? -35.283 -23.358 41.971 1.00 97.56 307 VAL A O 1
ATOM 2374 N N . LEU A 1 308 ? -33.268 -22.889 41.087 1.00 97.06 308 LEU A N 1
ATOM 2375 C CA . LEU A 1 308 ? -32.689 -24.212 41.334 1.00 97.06 308 LEU A CA 1
ATOM 2376 C C . LEU A 1 308 ? -32.608 -24.535 42.832 1.00 97.06 308 LEU A C 1
ATOM 2378 O O . LEU A 1 308 ? -32.934 -25.649 43.237 1.00 97.06 308 LEU A O 1
ATOM 2382 N N . GLY A 1 309 ? -32.240 -23.559 43.665 1.00 96.69 309 GLY A N 1
ATOM 2383 C CA . GLY A 1 309 ? -32.202 -23.711 45.118 1.00 96.69 309 GLY A CA 1
ATOM 2384 C C . GLY A 1 309 ? -33.582 -23.977 45.723 1.00 96.69 309 GLY A C 1
ATOM 2385 O O . GLY A 1 309 ? -33.723 -24.866 46.561 1.00 96.69 309 GLY A O 1
ATOM 2386 N N . LEU A 1 310 ? -34.617 -23.264 45.269 1.00 96.88 310 LEU A N 1
ATOM 2387 C CA . LEU A 1 310 ? -36.001 -23.484 45.701 1.00 96.88 310 LEU A CA 1
ATOM 2388 C C . LEU A 1 310 ? -36.539 -24.842 45.240 1.00 96.88 310 LEU A C 1
ATOM 2390 O O . LEU A 1 310 ? -37.186 -25.533 46.025 1.00 96.88 310 LEU A O 1
ATOM 2394 N N . ALA A 1 311 ? -36.245 -25.248 44.001 1.00 94.31 311 ALA A N 1
ATOM 2395 C CA . ALA A 1 311 ? -36.617 -26.562 43.486 1.00 94.31 311 ALA A CA 1
ATOM 2396 C C . ALA A 1 311 ? -35.930 -27.686 44.279 1.00 94.31 311 ALA A C 1
ATOM 2398 O O . ALA A 1 311 ? -36.598 -28.603 44.756 1.00 94.31 311 ALA A O 1
ATOM 2399 N N . GLY A 1 312 ? -34.617 -27.574 44.503 1.00 93.94 312 GLY A N 1
ATOM 2400 C CA . GLY A 1 312 ? -33.845 -28.525 45.303 1.00 93.94 312 GLY A CA 1
ATOM 2401 C C . GLY A 1 312 ? -34.335 -28.610 46.750 1.00 93.94 312 GLY A C 1
ATOM 2402 O O . GLY A 1 312 ? -34.519 -29.708 47.275 1.00 93.94 312 GLY A O 1
ATOM 2403 N N . PHE A 1 313 ? -34.632 -27.470 47.382 1.00 94.62 313 PHE A N 1
ATOM 2404 C CA . PHE A 1 313 ? -35.221 -27.437 48.721 1.00 94.62 313 PHE A CA 1
ATOM 2405 C C . PHE A 1 313 ? -36.617 -28.067 48.751 1.00 94.62 313 PHE A C 1
ATOM 2407 O O . PHE A 1 313 ? -36.932 -28.797 49.687 1.00 94.62 313 PHE A O 1
ATOM 2414 N N . GLY A 1 314 ? -37.444 -27.826 47.731 1.00 90.88 314 GLY A N 1
ATOM 2415 C CA . GLY A 1 314 ? -38.762 -28.442 47.595 1.00 90.88 314 GLY A CA 1
ATOM 2416 C C . GLY A 1 314 ? -38.682 -29.967 47.507 1.00 90.88 314 GLY A C 1
ATOM 2417 O O . GLY A 1 314 ? -39.379 -30.659 48.249 1.00 90.88 314 GLY A O 1
ATOM 2418 N N . ILE A 1 315 ? -37.778 -30.486 46.669 1.00 89.25 315 ILE A N 1
ATOM 2419 C CA . ILE A 1 315 ? -37.503 -31.925 46.546 1.00 89.25 315 ILE A CA 1
ATOM 2420 C C . ILE A 1 315 ? -37.031 -32.493 47.890 1.00 89.25 315 ILE A C 1
ATOM 2422 O O . ILE A 1 315 ? -37.585 -33.479 48.377 1.00 89.25 315 ILE A O 1
ATOM 2426 N N . TRP A 1 316 ? -36.057 -31.842 48.533 1.00 91.19 316 TRP A N 1
ATOM 2427 C CA . TRP A 1 316 ? -35.537 -32.260 49.836 1.00 91.19 316 TRP A CA 1
ATOM 2428 C C . TRP A 1 316 ? -36.614 -32.261 50.928 1.00 91.19 316 TRP A C 1
ATOM 2430 O O . TRP A 1 316 ? -36.730 -33.220 51.691 1.00 91.19 316 TRP A O 1
ATOM 2440 N N . PHE A 1 317 ? -37.431 -31.210 51.000 1.00 91.31 317 PHE A N 1
ATOM 2441 C CA . PHE A 1 317 ? -38.503 -31.081 51.983 1.00 91.31 317 PHE A CA 1
ATOM 2442 C C . PHE A 1 317 ? -39.562 -32.170 51.796 1.00 91.31 317 PHE A C 1
ATOM 2444 O O . PHE A 1 317 ? -40.007 -32.782 52.771 1.00 91.31 317 PHE A O 1
ATOM 2451 N N . ALA A 1 318 ? -39.939 -32.438 50.546 1.00 87.38 318 ALA A N 1
ATOM 2452 C CA . ALA A 1 318 ? -40.890 -33.482 50.211 1.00 87.38 318 ALA A CA 1
ATOM 2453 C C . ALA A 1 318 ? -40.354 -34.884 50.552 1.00 87.38 318 ALA A C 1
ATOM 2455 O O . ALA A 1 318 ? -41.091 -35.702 51.108 1.00 87.38 318 ALA A O 1
ATOM 2456 N N . TYR A 1 319 ? -39.061 -35.130 50.318 1.00 82.50 319 TYR A N 1
ATOM 2457 C CA . TYR A 1 319 ? -38.385 -36.364 50.723 1.00 82.50 319 TYR A CA 1
ATOM 2458 C C . TYR A 1 319 ? -38.343 -36.517 52.254 1.00 82.50 319 TYR A C 1
ATOM 2460 O O . TYR A 1 319 ? -38.740 -37.544 52.795 1.00 82.50 319 TYR A O 1
ATOM 2468 N N . SER A 1 320 ? -37.953 -35.459 52.972 1.00 84.75 320 SER A N 1
ATOM 2469 C CA . SER A 1 320 ? -37.825 -35.435 54.439 1.00 84.75 320 SER A CA 1
ATOM 2470 C C . SER A 1 320 ? -39.152 -35.671 55.174 1.00 84.75 320 SER A C 1
ATOM 2472 O O . SER A 1 320 ? -39.193 -36.304 56.229 1.00 84.75 320 SER A O 1
ATOM 2474 N N . ARG A 1 321 ? -40.268 -35.196 54.609 1.00 87.88 321 ARG A N 1
ATOM 2475 C CA . ARG A 1 321 ? -41.619 -35.394 55.159 1.00 87.88 321 ARG A CA 1
ATOM 2476 C C . ARG A 1 321 ? -42.261 -36.729 54.768 1.00 87.88 321 ARG A C 1
ATOM 2478 O O . ARG A 1 321 ? -43.384 -36.981 55.195 1.00 87.88 321 ARG A O 1
ATOM 2485 N N . GLY A 1 322 ? -41.581 -37.561 53.976 1.00 78.06 322 GLY A N 1
ATOM 2486 C CA . GLY A 1 322 ? -42.110 -38.847 53.520 1.00 78.06 322 GLY A CA 1
ATOM 2487 C C . GLY A 1 322 ? -43.249 -38.723 52.506 1.00 78.06 322 GLY A C 1
ATOM 2488 O O . GLY A 1 322 ? -44.019 -39.666 52.348 1.00 78.06 322 GLY A O 1
ATOM 2489 N N . TYR A 1 323 ? -43.377 -37.579 51.818 1.00 77.00 323 TYR A N 1
ATOM 2490 C CA . TYR A 1 323 ? -44.317 -37.446 50.694 1.00 77.00 323 TYR A CA 1
ATOM 2491 C C . TYR A 1 323 ? -43.887 -38.293 49.491 1.00 77.00 323 TYR A C 1
ATOM 2493 O O . TYR A 1 323 ? -44.716 -38.658 48.663 1.00 77.00 323 TYR A O 1
ATOM 2501 N N . PHE A 1 324 ? -42.601 -38.636 49.426 1.00 58.75 324 PHE A N 1
ATOM 2502 C CA . PHE A 1 324 ? -42.065 -39.647 48.530 1.00 58.75 324 PHE A CA 1
ATOM 2503 C C . PHE A 1 324 ? -41.847 -40.941 49.321 1.00 58.75 324 PHE A C 1
ATOM 2505 O O . PHE A 1 324 ? -41.010 -40.975 50.223 1.00 58.75 324 PHE A O 1
ATOM 2512 N N . SER A 1 325 ? -42.590 -42.007 49.001 1.00 52.81 325 SER A N 1
ATOM 2513 C CA . SER A 1 325 ? -42.182 -43.355 49.405 1.00 52.81 325 SER A CA 1
ATOM 2514 C C . SER A 1 325 ? -41.044 -43.793 48.480 1.00 52.81 325 SER A C 1
ATOM 2516 O O . SER A 1 325 ? -41.061 -43.514 47.278 1.00 52.81 325 SER A O 1
ATOM 2518 N N . SER A 1 326 ? -40.051 -44.505 49.012 1.00 51.41 326 SER A N 1
ATOM 2519 C CA . SER A 1 326 ? -38.993 -45.121 48.198 1.00 51.41 326 SER A CA 1
ATOM 2520 C C . SER A 1 326 ? -39.522 -46.192 47.230 1.00 51.41 326 SER A C 1
ATOM 2522 O O . SER A 1 326 ? -38.742 -46.759 46.475 1.00 51.41 326 SER A O 1
ATOM 2524 N N . GLU A 1 327 ? -40.831 -46.465 47.233 1.00 48.31 327 GLU A N 1
ATOM 2525 C CA . GLU A 1 327 ? -41.507 -47.395 46.324 1.00 48.31 327 GLU A CA 1
ATOM 2526 C C . GLU A 1 327 ? -42.058 -46.702 45.060 1.00 48.31 327 GLU A C 1
ATOM 2528 O O . GLU A 1 327 ? -42.514 -47.383 44.150 1.00 48.31 327 GLU A O 1
ATOM 2533 N N . GLY A 1 328 ? -41.985 -45.365 44.964 1.00 47.69 328 GLY A N 1
ATOM 2534 C CA . GLY A 1 328 ? -42.478 -44.581 43.818 1.00 47.69 328 GLY A CA 1
ATOM 2535 C C . GLY A 1 328 ? -41.403 -43.922 42.944 1.00 47.69 328 GLY A C 1
ATOM 2536 O O . GLY A 1 328 ? -41.742 -43.137 42.066 1.00 47.69 328 GLY A O 1
ATOM 2537 N N . LEU A 1 329 ? -40.113 -44.207 43.166 1.00 47.22 329 LEU A N 1
ATOM 2538 C CA . LEU A 1 329 ? -39.023 -43.764 42.274 1.00 47.22 329 LEU A CA 1
ATOM 2539 C C . LEU A 1 329 ? -38.740 -44.753 41.131 1.00 47.22 329 LEU A C 1
ATOM 2541 O O . LEU A 1 329 ? -37.746 -44.618 40.424 1.00 47.22 329 LEU A O 1
ATOM 2545 N N . GLY A 1 330 ? -39.645 -45.703 40.896 1.00 45.44 330 GLY A N 1
ATOM 2546 C CA . GLY A 1 330 ? -39.891 -46.206 39.551 1.00 45.44 330 GLY A CA 1
ATOM 2547 C C . GLY A 1 330 ? -40.761 -45.200 38.801 1.00 45.44 330 GLY A C 1
ATOM 2548 O O . GLY A 1 330 ? -41.924 -45.479 38.541 1.00 45.44 330 GLY A O 1
ATOM 2549 N N . MET A 1 331 ? -40.242 -44.002 38.515 1.00 47.56 331 MET A N 1
ATOM 2550 C CA . MET A 1 331 ? -40.831 -43.222 37.430 1.00 47.56 331 MET A CA 1
ATOM 2551 C C . MET A 1 331 ? -40.469 -43.962 36.149 1.00 47.56 331 MET A C 1
ATOM 2553 O O . MET A 1 331 ? -39.284 -44.143 35.869 1.00 47.56 331 MET A O 1
ATOM 2557 N N . ASP A 1 332 ? -41.485 -44.439 35.435 1.00 45.78 332 ASP A N 1
ATOM 2558 C CA . ASP A 1 332 ? -41.366 -45.049 34.118 1.00 45.78 332 ASP A CA 1
ATOM 2559 C C . ASP A 1 332 ? -40.386 -44.246 33.252 1.00 45.78 332 ASP A C 1
ATOM 2561 O O . ASP A 1 332 ? -40.691 -43.153 32.765 1.00 45.78 332 ASP A O 1
ATOM 2565 N N . TRP A 1 333 ? -39.198 -44.810 33.033 1.00 44.56 333 TRP A N 1
ATOM 2566 C CA . TRP A 1 333 ? -38.211 -44.288 32.086 1.00 44.56 333 TRP A CA 1
ATOM 2567 C C . TRP A 1 333 ? -38.736 -44.302 30.638 1.00 44.56 333 TRP A C 1
ATOM 2569 O O . TRP A 1 333 ? -38.132 -43.704 29.753 1.00 44.56 333 TRP A O 1
ATOM 2579 N N . GLU A 1 334 ? -39.895 -44.919 30.397 1.00 46.94 334 GLU A N 1
ATOM 2580 C CA . GLU A 1 334 ? -40.570 -44.966 29.100 1.00 46.94 334 GLU A CA 1
ATOM 2581 C C . GLU A 1 334 ? -41.379 -43.687 28.792 1.00 46.94 334 GLU A C 1
ATOM 2583 O O . GLU A 1 334 ? -41.537 -43.334 27.625 1.00 46.94 334 GLU A O 1
ATOM 2588 N N . GLY A 1 335 ? -41.823 -42.922 29.802 1.00 46.44 335 GLY A N 1
ATOM 2589 C CA . GLY A 1 335 ? -42.602 -41.685 29.600 1.00 46.44 335 GLY A CA 1
ATOM 2590 C C . GLY A 1 335 ? -41.761 -40.436 29.300 1.00 46.44 335 GLY A C 1
ATOM 2591 O O . GLY A 1 335 ? -42.208 -39.535 28.592 1.00 46.44 335 GLY A O 1
ATOM 2592 N N . LEU A 1 336 ? -40.518 -40.393 29.789 1.00 42.56 336 LEU A N 1
ATOM 2593 C CA . LEU A 1 336 ? -39.541 -39.340 29.462 1.00 42.56 336 LEU A CA 1
ATOM 2594 C C . LEU A 1 336 ? -38.726 -39.663 28.196 1.00 42.56 336 LEU A C 1
ATOM 2596 O O . LEU A 1 336 ? -38.114 -38.769 27.616 1.00 42.56 336 LEU A O 1
ATOM 2600 N N . GLY A 1 337 ? -38.776 -40.910 27.711 1.00 42.69 337 GLY A N 1
ATOM 2601 C CA . GLY A 1 337 ? -38.318 -41.263 26.363 1.00 42.69 337 GLY A CA 1
ATOM 2602 C C . GLY A 1 337 ? -39.187 -40.643 25.259 1.00 42.69 337 GLY A C 1
ATOM 2603 O O . GLY A 1 337 ? -38.687 -40.341 24.179 1.00 42.69 337 GLY A O 1
ATOM 2604 N N . GLY A 1 338 ? -40.467 -40.369 25.544 1.00 46.28 338 GLY A N 1
ATOM 2605 C CA . GLY A 1 338 ? -41.384 -39.689 24.623 1.00 46.28 338 GLY A CA 1
ATOM 2606 C C . GLY A 1 338 ? -41.108 -38.191 24.467 1.00 46.28 338 GLY A C 1
ATOM 2607 O O . GLY A 1 338 ? -41.175 -37.670 23.359 1.00 46.28 338 GLY A O 1
ATOM 2608 N N . THR A 1 339 ? -40.710 -37.501 25.539 1.00 42.56 339 THR A N 1
ATOM 2609 C CA . THR A 1 339 ? -40.253 -36.105 25.435 1.00 42.56 339 THR A CA 1
ATOM 2610 C C . THR A 1 339 ? -38.851 -36.014 24.834 1.00 42.56 339 THR A C 1
ATOM 2612 O O . THR A 1 339 ? -38.557 -35.036 24.158 1.00 42.56 339 THR A O 1
ATOM 2615 N N . GLY A 1 340 ? -38.012 -37.048 24.974 1.00 41.09 340 GLY A N 1
ATOM 2616 C CA . GLY A 1 340 ? -36.748 -37.180 24.236 1.00 41.09 340 GLY A CA 1
ATOM 2617 C C . GLY A 1 340 ? -36.916 -37.206 22.708 1.00 41.09 340 GLY A C 1
ATOM 2618 O O . GLY A 1 340 ? -36.102 -36.612 22.004 1.00 41.09 340 GLY A O 1
ATOM 2619 N N . MET A 1 341 ? -38.003 -37.794 22.194 1.00 42.72 341 MET A N 1
ATOM 2620 C CA . MET A 1 341 ? -38.310 -37.806 20.753 1.00 42.72 341 MET A CA 1
ATOM 2621 C C . MET A 1 341 ? -38.820 -36.449 20.223 1.00 42.72 341 MET A C 1
ATOM 2623 O O . MET A 1 341 ? -38.517 -36.079 19.088 1.00 42.72 341 MET A O 1
ATOM 2627 N N . ASP A 1 342 ? -39.516 -35.652 21.043 1.00 41.31 342 ASP A N 1
ATOM 2628 C CA . ASP A 1 342 ? -39.943 -34.292 20.660 1.00 41.31 342 ASP A CA 1
ATOM 2629 C C . ASP A 1 342 ? -38.768 -33.295 20.611 1.00 41.31 342 ASP A C 1
ATOM 2631 O O . ASP A 1 342 ? -38.753 -32.383 19.774 1.00 41.31 342 ASP A O 1
ATOM 2635 N N . TRP A 1 343 ? -37.743 -33.491 21.452 1.00 39.88 343 TRP A N 1
ATOM 2636 C CA . TRP A 1 343 ? -36.488 -32.728 21.398 1.00 39.88 343 TRP A CA 1
ATOM 2637 C C . TRP A 1 343 ? -35.592 -33.128 20.217 1.00 39.88 343 TRP A C 1
ATOM 2639 O O . TRP A 1 343 ? -34.869 -32.275 19.710 1.00 39.88 343 TRP A O 1
ATOM 2649 N N . GLU A 1 344 ? -35.670 -34.360 19.706 1.00 44.53 344 GLU A N 1
ATOM 2650 C CA . GLU A 1 344 ? -35.023 -34.733 18.437 1.00 44.53 344 GLU A CA 1
ATOM 2651 C C . GLU A 1 344 ? -35.696 -34.059 17.230 1.00 44.53 344 GLU A C 1
ATOM 2653 O O . GLU A 1 344 ? -35.022 -33.660 16.278 1.00 44.53 344 GLU A O 1
ATOM 2658 N N . TRP A 1 345 ? -37.015 -33.847 17.266 1.00 40.62 345 TRP A N 1
ATOM 2659 C CA . TRP A 1 345 ? -37.737 -33.202 16.163 1.00 40.62 345 TRP A CA 1
ATOM 2660 C C . TRP A 1 345 ? -37.587 -31.670 16.155 1.00 40.62 345 TRP A C 1
ATOM 2662 O O . TRP A 1 345 ? -37.374 -31.071 15.099 1.00 40.62 345 TRP A O 1
ATOM 2672 N N . THR A 1 346 ? -37.581 -31.022 17.325 1.00 42.69 346 THR A N 1
ATOM 2673 C CA . THR A 1 346 ? -37.260 -29.582 17.449 1.00 42.69 346 THR A CA 1
ATOM 2674 C C . THR A 1 346 ? -35.753 -29.290 17.403 1.00 42.69 346 THR A C 1
ATOM 2676 O O . THR A 1 346 ? -35.343 -28.244 16.893 1.00 42.69 346 THR A O 1
ATOM 2679 N N . GLY A 1 347 ? -34.912 -30.237 17.827 1.00 45.03 347 GLY A N 1
ATOM 2680 C CA . GLY A 1 347 ? -33.453 -30.197 17.706 1.00 45.03 347 GLY A CA 1
ATOM 2681 C C . GLY A 1 347 ? -32.955 -30.321 16.265 1.00 45.03 347 GLY A C 1
ATOM 2682 O O . GLY A 1 347 ? -31.981 -29.668 15.911 1.00 45.03 347 GLY A O 1
ATOM 2683 N N . ASN A 1 348 ? -33.662 -31.038 15.386 1.00 45.22 348 ASN A N 1
ATOM 2684 C CA . ASN A 1 348 ? -33.357 -31.062 13.948 1.00 45.22 348 ASN A CA 1
ATOM 2685 C C . ASN A 1 348 ? -33.744 -29.761 13.213 1.00 45.22 348 ASN A C 1
ATOM 2687 O O . ASN A 1 348 ? -33.140 -29.434 12.190 1.00 45.22 348 ASN A O 1
ATOM 2691 N N . GLY A 1 349 ? -34.687 -28.977 13.749 1.00 45.62 349 GLY A N 1
ATOM 2692 C CA . GLY A 1 349 ? -34.992 -27.624 13.265 1.00 45.62 349 GLY A CA 1
ATOM 2693 C C . GLY A 1 349 ? -33.923 -26.592 13.647 1.00 45.62 349 GLY A C 1
ATOM 2694 O O . GLY A 1 349 ? -33.605 -25.708 12.855 1.00 45.62 349 GLY A O 1
ATOM 2695 N N . LEU A 1 350 ? -33.306 -26.744 14.824 1.00 38.44 350 LEU A N 1
ATOM 2696 C CA . LEU A 1 350 ? -32.189 -25.908 15.295 1.00 38.44 350 LEU A CA 1
ATOM 2697 C C . LEU A 1 350 ? -30.803 -26.436 14.864 1.00 38.44 350 LEU A C 1
ATOM 2699 O O . LEU A 1 350 ? -29.838 -25.673 14.804 1.00 38.44 350 LEU A O 1
ATOM 2703 N N . GLY A 1 351 ? -30.705 -27.708 14.472 1.00 36.81 351 GLY A N 1
ATOM 2704 C CA . GLY A 1 351 ? -29.538 -28.321 13.826 1.00 36.81 351 GLY A CA 1
ATOM 2705 C C . GLY A 1 351 ? -29.323 -27.865 12.375 1.00 36.81 351 GLY A C 1
ATOM 2706 O O . GLY A 1 351 ? -28.257 -28.094 11.802 1.00 36.81 351 GLY A O 1
ATOM 2707 N N . GLY A 1 352 ? -30.305 -27.176 11.782 1.00 41.25 352 GLY A N 1
ATOM 2708 C CA . GLY A 1 352 ? -30.117 -26.388 10.560 1.00 41.25 352 GLY A CA 1
ATOM 2709 C C . GLY A 1 352 ? -29.313 -25.111 10.816 1.00 41.25 352 GLY A C 1
ATOM 2710 O O . GLY A 1 352 ? -28.414 -24.796 10.053 1.00 41.25 352 GLY A O 1
ATOM 2711 N N . THR A 1 353 ? -29.553 -24.440 11.945 1.00 39.59 353 THR A N 1
ATOM 2712 C CA . THR A 1 353 ? -28.815 -23.232 12.357 1.00 39.59 353 THR A CA 1
ATOM 2713 C C . THR A 1 353 ? -27.468 -23.521 13.033 1.00 39.59 353 THR A C 1
ATOM 2715 O O . THR A 1 353 ? -26.616 -22.639 13.078 1.00 39.59 353 THR A O 1
ATOM 2718 N N . GLY A 1 354 ? -27.243 -24.741 13.540 1.00 38.19 354 GLY A N 1
ATOM 2719 C CA . GLY A 1 354 ? -25.960 -25.173 14.117 1.00 38.19 354 GLY A CA 1
ATOM 2720 C C . GLY A 1 354 ? -24.907 -25.603 13.083 1.00 38.19 354 GLY A C 1
ATOM 2721 O O . GLY A 1 354 ? -23.720 -25.350 13.280 1.00 38.19 354 GLY A O 1
ATOM 2722 N N . ARG A 1 355 ? -25.325 -26.172 11.940 1.00 39.53 355 ARG A N 1
ATOM 2723 C CA . ARG A 1 355 ? -24.410 -26.535 10.836 1.00 39.53 355 ARG A CA 1
ATOM 2724 C C . ARG A 1 355 ? -23.794 -25.327 10.127 1.00 39.53 355 ARG A C 1
ATOM 2726 O O . ARG A 1 355 ? -22.716 -25.450 9.554 1.00 39.53 355 ARG A O 1
ATOM 2733 N N . ASP A 1 356 ? -24.415 -24.158 10.250 1.00 40.22 356 ASP A N 1
ATOM 2734 C CA . ASP A 1 356 ? -23.854 -22.893 9.767 1.00 40.22 356 ASP A CA 1
ATOM 2735 C C . ASP A 1 356 ? -22.740 -22.344 10.689 1.00 40.22 356 ASP A C 1
ATOM 2737 O O . ASP A 1 356 ? -21.960 -21.489 10.271 1.00 40.22 356 ASP A O 1
ATOM 2741 N N . TRP A 1 357 ? -22.608 -22.860 11.923 1.00 35.47 357 TRP A N 1
ATOM 2742 C CA . TRP A 1 357 ? -21.577 -22.458 12.895 1.00 35.47 357 TRP A CA 1
ATOM 2743 C C . TRP A 1 357 ? -20.382 -23.425 12.984 1.00 35.47 357 TRP A C 1
ATOM 2745 O O . TRP A 1 357 ? -19.268 -22.992 13.285 1.00 35.47 357 TRP A O 1
ATOM 2755 N N . GLU A 1 358 ? -20.551 -24.709 12.652 1.00 39.41 358 GLU A N 1
ATOM 2756 C CA . GLU A 1 358 ? -19.443 -25.686 12.608 1.00 39.41 358 GLU A CA 1
ATOM 2757 C C . GLU A 1 358 ? -18.445 -25.443 11.458 1.00 39.41 358 GLU A C 1
ATOM 2759 O O . GLU A 1 358 ? -17.318 -25.934 11.503 1.00 39.41 358 GLU A O 1
ATOM 2764 N N . GLY A 1 359 ? -18.787 -24.596 10.482 1.00 39.97 359 GLY A N 1
ATOM 2765 C CA . GLY A 1 359 ? -17.843 -24.106 9.471 1.00 39.97 359 GLY A CA 1
ATOM 2766 C C . GLY A 1 359 ? -16.812 -23.090 9.988 1.00 39.97 359 GLY A C 1
ATOM 2767 O O . GLY A 1 359 ? -15.859 -22.783 9.274 1.00 39.97 359 GLY A O 1
ATOM 2768 N N . LEU A 1 360 ? -16.969 -22.563 11.211 1.00 35.50 360 LEU A N 1
ATOM 2769 C CA . LEU A 1 360 ? -16.138 -21.467 11.739 1.00 35.50 360 LEU A CA 1
ATOM 2770 C C . LEU A 1 360 ? -15.412 -21.785 13.062 1.00 35.50 360 LEU A C 1
ATOM 2772 O O . LEU A 1 360 ? -14.659 -20.947 13.553 1.00 35.50 360 LEU A O 1
ATOM 2776 N N . GLY A 1 361 ? -15.581 -22.987 13.627 1.00 35.06 361 GLY A N 1
ATOM 2777 C CA . GLY A 1 361 ? -15.048 -23.366 14.949 1.00 35.06 361 GLY A CA 1
ATOM 2778 C C . GLY A 1 361 ? -13.911 -24.398 14.967 1.00 35.06 361 GLY A C 1
ATOM 2779 O O . GLY A 1 361 ? -13.517 -24.843 16.040 1.00 35.06 361 GLY A O 1
ATOM 2780 N N . GLY A 1 362 ? -13.366 -24.795 13.813 1.00 35.66 362 GLY A N 1
ATOM 2781 C CA . GLY A 1 362 ? -12.357 -25.862 13.680 1.00 35.66 362 GLY A CA 1
ATOM 2782 C C . GLY A 1 362 ? -10.930 -25.534 14.149 1.00 35.66 362 GLY A C 1
ATOM 2783 O O . GLY A 1 362 ? -9.995 -26.248 13.797 1.00 35.66 362 GLY A O 1
ATOM 2784 N N . THR A 1 363 ? -10.713 -24.471 14.921 1.00 38.72 363 THR A N 1
ATOM 2785 C CA . THR A 1 363 ? -9.373 -24.079 15.386 1.00 38.72 363 THR A CA 1
ATOM 2786 C C . THR A 1 363 ? -9.419 -23.616 16.834 1.00 38.72 363 THR A C 1
ATOM 2788 O O . THR A 1 363 ? -9.371 -22.424 17.122 1.00 38.72 363 THR A O 1
ATOM 2791 N N . GLY A 1 364 ? -9.522 -24.557 17.769 1.00 34.31 364 GLY A N 1
ATOM 2792 C CA . GLY A 1 364 ? -9.451 -24.212 19.182 1.00 34.31 364 GLY A CA 1
ATOM 2793 C C . GLY A 1 364 ? -9.645 -25.398 20.108 1.00 34.31 364 GLY A C 1
ATOM 2794 O O . GLY A 1 364 ? -10.766 -25.762 20.426 1.00 34.31 364 GLY A O 1
ATOM 2795 N N . THR A 1 365 ? -8.537 -25.912 20.636 1.00 33.44 365 THR A N 1
ATOM 2796 C CA . THR A 1 365 ? -8.463 -26.577 21.951 1.00 33.44 365 THR A CA 1
ATOM 2797 C C . THR A 1 365 ? -8.947 -28.029 22.064 1.00 33.44 365 THR A C 1
ATOM 2799 O O . THR A 1 365 ? -9.846 -28.368 22.822 1.00 33.44 365 THR A O 1
ATOM 2802 N N . GLY A 1 366 ? -8.181 -28.934 21.450 1.00 36.84 366 GLY A N 1
ATOM 2803 C CA . GLY A 1 366 ? -7.960 -30.290 21.969 1.00 36.84 366 GLY A CA 1
ATOM 2804 C C . GLY A 1 366 ? -7.109 -30.306 23.252 1.00 36.84 366 GLY A C 1
ATOM 2805 O O . GLY A 1 366 ? -6.074 -30.962 23.295 1.00 36.84 366 GLY A O 1
ATOM 2806 N N . LEU A 1 367 ? -7.507 -29.560 24.287 1.00 39.41 367 LEU A N 1
ATOM 2807 C CA . LEU A 1 367 ? -6.834 -29.513 25.591 1.00 39.41 367 LEU A CA 1
ATOM 2808 C C . LEU A 1 367 ? -7.886 -29.410 26.703 1.00 39.41 367 LEU A C 1
ATOM 2810 O O . LEU A 1 367 ? -8.379 -28.329 27.005 1.00 39.41 367 LEU A O 1
ATOM 2814 N N . GLY A 1 368 ? -8.230 -30.555 27.294 1.00 31.77 368 GLY A N 1
ATOM 2815 C CA . GLY A 1 368 ? -9.189 -30.648 28.403 1.00 31.77 368 GLY A CA 1
ATOM 2816 C C . GLY A 1 368 ? -9.587 -32.070 28.818 1.00 31.77 368 GLY A C 1
ATOM 2817 O O . GLY A 1 368 ? -10.422 -32.231 29.699 1.00 31.77 368 GLY A O 1
ATOM 2818 N N . TRP A 1 369 ? -8.997 -33.109 28.219 1.00 29.69 369 TRP A N 1
ATOM 2819 C CA . TRP A 1 369 ? -9.217 -34.506 28.601 1.00 29.69 369 TRP A CA 1
ATOM 2820 C C . TRP A 1 369 ? -8.202 -34.952 29.660 1.00 29.69 369 TRP A C 1
ATOM 2822 O O . TRP A 1 369 ? -7.243 -35.639 29.342 1.00 29.69 369 TRP A O 1
ATOM 2832 N N . THR A 1 370 ? -8.418 -34.556 30.915 1.00 31.50 370 THR A N 1
ATOM 2833 C CA . THR A 1 370 ? -8.032 -35.327 32.115 1.00 31.50 370 THR A CA 1
ATOM 2834 C C . THR A 1 370 ? -8.842 -34.800 33.293 1.00 31.50 370 THR A C 1
ATOM 2836 O O . THR A 1 370 ? -8.480 -33.799 33.909 1.00 31.50 370 THR A O 1
ATOM 2839 N N . GLY A 1 371 ? -9.951 -35.457 33.607 1.00 34.91 371 GLY A N 1
ATOM 2840 C CA . GLY A 1 371 ? -10.759 -35.082 34.759 1.00 34.91 371 GLY A CA 1
ATOM 2841 C C . GLY A 1 371 ? -12.120 -35.737 34.729 1.00 34.91 371 GLY A C 1
ATOM 2842 O O . GLY A 1 371 ? -13.101 -35.022 34.603 1.00 34.91 371 GLY A O 1
ATOM 2843 N N . THR A 1 372 ? -12.160 -37.072 34.761 1.00 30.50 372 THR A N 1
ATOM 2844 C CA . THR A 1 372 ? -13.256 -37.911 35.298 1.00 30.50 372 THR A CA 1
ATOM 2845 C C . THR A 1 372 ? -12.994 -39.376 34.936 1.00 30.50 372 THR A C 1
ATOM 2847 O O . THR A 1 372 ? -13.616 -39.935 34.051 1.00 30.50 372 THR A O 1
ATOM 2850 N N . ASP A 1 373 ? -12.035 -39.992 35.628 1.00 30.97 373 ASP A N 1
ATOM 2851 C CA . ASP A 1 373 ? -11.916 -41.455 35.733 1.00 30.97 373 ASP A CA 1
ATOM 2852 C C . ASP A 1 373 ? -11.422 -41.775 37.154 1.00 30.97 373 ASP A C 1
ATOM 2854 O O . ASP A 1 373 ? -10.284 -42.171 37.377 1.00 30.97 373 ASP A O 1
ATOM 2858 N N . TRP A 1 374 ? -12.257 -41.465 38.154 1.00 30.78 374 TRP A N 1
ATOM 2859 C CA . TRP A 1 374 ? -11.980 -41.709 39.580 1.00 30.78 374 TRP A CA 1
ATOM 2860 C C . TRP A 1 374 ? -13.250 -42.036 40.387 1.00 30.78 374 TRP A C 1
ATOM 2862 O O . TRP A 1 374 ? -13.406 -41.597 41.520 1.00 30.78 374 TRP A O 1
ATOM 2872 N N . GLU A 1 375 ? -14.138 -42.875 39.847 1.00 32.19 375 GLU A N 1
ATOM 2873 C CA . GLU A 1 375 ? -15.197 -43.541 40.636 1.00 32.19 375 GLU A CA 1
ATOM 2874 C C . GLU A 1 375 ? -15.219 -45.063 40.404 1.00 32.19 375 GLU A C 1
ATOM 2876 O O . GLU A 1 375 ? -16.262 -45.687 40.243 1.00 32.19 375 GLU A O 1
ATOM 2881 N N . GLY A 1 376 ? -14.034 -45.685 40.399 1.00 38.22 376 GLY A N 1
ATOM 2882 C CA . GLY A 1 376 ? -13.866 -47.135 40.221 1.00 38.22 376 GLY A CA 1
ATOM 2883 C C . GLY A 1 376 ? -13.183 -47.887 41.370 1.00 38.22 376 GLY A C 1
ATOM 2884 O O . GLY A 1 376 ? -12.979 -49.089 41.252 1.00 38.22 376 GLY A O 1
ATOM 2885 N N . LEU A 1 377 ? -12.797 -47.236 42.477 1.00 31.22 377 LEU A N 1
ATOM 2886 C CA . LEU A 1 377 ? -11.938 -47.864 43.505 1.00 31.22 377 LEU A CA 1
ATOM 2887 C C . LEU A 1 377 ? -12.406 -47.639 44.957 1.00 31.22 377 LEU A C 1
ATOM 2889 O O . LEU A 1 377 ? -11.603 -47.513 45.876 1.00 31.22 377 LEU A O 1
ATOM 2893 N N . GLY A 1 378 ? -13.723 -47.642 45.184 1.00 31.41 378 GLY A N 1
ATOM 2894 C CA . GLY A 1 378 ? -14.339 -47.567 46.520 1.00 31.41 378 GLY A CA 1
ATOM 2895 C C . GLY A 1 378 ? -14.509 -48.903 47.264 1.00 31.41 378 GLY A C 1
ATOM 2896 O O . GLY A 1 378 ? -15.182 -48.929 48.291 1.00 31.41 378 GLY A O 1
ATOM 2897 N N . TRP A 1 379 ? -13.946 -50.017 46.773 1.00 30.22 379 TRP A N 1
ATOM 2898 C CA . TRP A 1 379 ? -14.265 -51.368 47.281 1.00 30.22 379 TRP A CA 1
ATOM 2899 C C . TRP A 1 379 ? -13.078 -52.232 47.751 1.00 30.22 379 TRP A C 1
ATOM 2901 O O . TRP A 1 379 ? -13.262 -53.411 48.037 1.00 30.22 379 TRP A O 1
ATOM 2911 N N . THR A 1 380 ? -11.885 -51.666 47.955 1.00 30.14 380 THR A N 1
ATOM 2912 C CA . THR A 1 380 ? -10.725 -52.388 48.540 1.00 30.14 380 THR A CA 1
ATOM 2913 C C . THR A 1 380 ? -10.094 -51.642 49.722 1.00 30.14 380 THR A C 1
ATOM 2915 O O . THR A 1 380 ? -8.880 -51.602 49.882 1.00 30.14 380 THR A O 1
ATOM 2918 N N . GLY A 1 381 ? -10.928 -51.031 50.569 1.00 32.47 381 GLY A N 1
ATOM 2919 C CA . GLY A 1 381 ? -10.523 -50.294 51.776 1.00 32.47 381 GLY A CA 1
ATOM 2920 C C . GLY A 1 381 ? -10.604 -51.085 53.088 1.00 32.47 381 GLY A C 1
ATOM 2921 O O . GLY A 1 381 ? -10.707 -50.471 54.143 1.00 32.47 381 GLY A O 1
ATOM 2922 N N . ARG A 1 382 ? -10.619 -52.426 53.054 1.00 33.78 382 ARG A N 1
ATOM 2923 C CA . ARG A 1 382 ? -10.726 -53.257 54.273 1.00 33.78 382 ARG A CA 1
ATOM 2924 C C . ARG A 1 382 ? -9.564 -54.221 54.555 1.00 33.78 382 ARG A C 1
ATOM 2926 O O . ARG A 1 382 ? -9.606 -54.866 55.592 1.00 33.78 382 ARG A O 1
ATOM 2933 N N . ASP A 1 383 ? -8.506 -54.225 53.739 1.00 33.84 383 ASP A N 1
ATOM 2934 C CA . ASP A 1 383 ? -7.360 -55.150 53.892 1.00 33.84 383 ASP A CA 1
ATOM 2935 C C . ASP A 1 383 ? -5.985 -54.468 54.098 1.00 33.84 383 ASP A C 1
ATOM 2937 O O . ASP A 1 383 ? -4.948 -55.094 53.895 1.00 33.84 383 ASP A O 1
ATOM 2941 N N . TRP A 1 384 ? -5.928 -53.197 54.523 1.00 30.88 384 TRP A N 1
ATOM 2942 C CA . TRP A 1 384 ? -4.649 -52.467 54.682 1.00 30.88 384 TRP A CA 1
ATOM 2943 C C . TRP A 1 384 ? -4.319 -51.952 56.092 1.00 30.88 384 TRP A C 1
ATOM 2945 O O . TRP A 1 384 ? -3.299 -51.289 56.264 1.00 30.88 384 TRP A O 1
ATOM 2955 N N . ASP A 1 385 ? -5.052 -52.371 57.129 1.00 30.70 385 ASP A N 1
ATOM 2956 C CA . ASP A 1 385 ? -4.614 -52.184 58.530 1.00 30.70 385 ASP A CA 1
ATOM 2957 C C . ASP A 1 385 ? -3.489 -53.164 58.954 1.00 30.70 385 ASP A C 1
ATOM 2959 O O . ASP A 1 385 ? -3.032 -53.153 60.095 1.00 30.70 385 ASP A O 1
ATOM 2963 N N . GLY A 1 386 ? -2.989 -53.999 58.031 1.00 37.28 386 GLY A N 1
ATOM 2964 C CA . GLY A 1 386 ? -1.937 -54.995 58.283 1.00 37.28 386 GLY A CA 1
ATOM 2965 C C . GLY A 1 386 ? -0.540 -54.685 57.724 1.00 37.28 386 GLY A C 1
ATOM 2966 O O . GLY A 1 386 ? 0.408 -55.375 58.084 1.00 37.28 386 GLY A O 1
ATOM 2967 N N . LEU A 1 387 ? -0.364 -53.668 56.872 1.00 32.16 387 LEU A N 1
ATOM 2968 C CA . LEU A 1 387 ? 0.920 -53.396 56.187 1.00 32.16 387 LEU A CA 1
ATOM 2969 C C . LEU A 1 387 ? 1.577 -52.065 56.591 1.00 32.16 387 LEU A C 1
ATOM 2971 O O . LEU A 1 387 ? 2.532 -51.614 55.967 1.00 32.16 387 LEU A O 1
ATOM 2975 N N . GLY A 1 388 ? 1.124 -51.469 57.696 1.00 34.06 388 GLY A N 1
ATOM 2976 C CA . GLY A 1 388 ? 1.741 -50.297 58.328 1.00 34.06 388 GLY A CA 1
ATOM 2977 C C . GLY A 1 388 ? 2.975 -50.593 59.194 1.00 34.06 388 GLY A C 1
ATOM 2978 O O . GLY A 1 388 ? 3.415 -49.713 59.927 1.00 34.06 388 GLY A O 1
ATOM 2979 N N . GLN A 1 389 ? 3.536 -51.811 59.168 1.00 35.06 389 GLN A N 1
ATOM 2980 C CA . GLN A 1 389 ? 4.623 -52.197 60.087 1.00 35.06 389 GLN A CA 1
ATOM 2981 C C . GLN A 1 389 ? 5.856 -52.851 59.444 1.00 35.06 389 GLN A C 1
ATOM 2983 O O . GLN A 1 389 ? 6.764 -53.262 60.161 1.00 35.06 389 GLN A O 1
ATOM 2988 N N . THR A 1 390 ? 5.982 -52.916 58.118 1.00 36.31 390 THR A N 1
ATOM 2989 C CA . THR A 1 390 ? 7.179 -53.518 57.497 1.00 36.31 390 THR A CA 1
ATOM 2990 C C . THR A 1 390 ? 7.513 -52.820 56.187 1.00 36.31 390 THR A C 1
ATOM 2992 O O . THR A 1 390 ? 6.979 -53.137 55.135 1.00 36.31 390 THR A O 1
ATOM 2995 N N . GLY A 1 391 ? 8.391 -51.821 56.261 1.00 30.58 391 GLY A N 1
ATOM 2996 C CA . GLY A 1 391 ? 8.806 -51.062 55.078 1.00 30.58 391 GLY A CA 1
ATOM 2997 C C . GLY A 1 391 ? 9.588 -49.781 55.353 1.00 30.58 391 GLY A C 1
ATOM 2998 O O . GLY A 1 391 ? 10.152 -49.220 54.420 1.00 30.58 391 GLY A O 1
ATOM 2999 N N . ASN A 1 392 ? 9.723 -49.374 56.622 1.00 36.16 392 ASN A N 1
ATOM 3000 C CA . ASN A 1 392 ? 10.727 -48.421 57.129 1.00 36.16 392 ASN A CA 1
ATOM 3001 C C . ASN A 1 392 ? 12.186 -48.927 56.949 1.00 36.16 392 ASN A C 1
ATOM 3003 O O . ASN A 1 392 ? 13.021 -48.768 57.833 1.00 36.16 392 ASN A O 1
ATOM 3007 N N . GLY A 1 393 ? 12.503 -49.574 55.822 1.00 39.91 393 GLY A N 1
ATOM 3008 C CA . GLY A 1 393 ? 13.759 -50.289 55.584 1.00 39.91 393 GLY A CA 1
ATOM 3009 C C . GLY A 1 393 ? 14.282 -50.261 54.145 1.00 39.91 393 GLY A C 1
ATOM 3010 O O . GLY A 1 393 ? 15.236 -50.973 53.866 1.00 39.91 393 GLY A O 1
ATOM 3011 N N . LEU A 1 394 ? 13.712 -49.457 53.237 1.00 33.91 394 LEU A N 1
ATOM 3012 C CA . LEU A 1 394 ? 14.239 -49.276 51.868 1.00 33.91 394 LEU A CA 1
ATOM 3013 C C . LEU A 1 394 ? 14.444 -47.792 51.505 1.00 33.91 394 LEU A C 1
ATOM 3015 O O . LEU A 1 394 ? 14.298 -47.379 50.360 1.00 33.91 394 LEU A O 1
ATOM 3019 N N . GLY A 1 395 ? 14.813 -46.986 52.503 1.00 38.84 395 GLY A N 1
ATOM 3020 C CA . GLY A 1 395 ? 15.224 -45.584 52.361 1.00 38.84 395 GLY A CA 1
ATOM 3021 C C . GLY A 1 395 ? 16.699 -45.384 51.985 1.00 38.84 395 GLY A C 1
ATOM 3022 O O . GLY A 1 395 ? 17.279 -44.376 52.368 1.00 38.84 395 GLY A O 1
ATOM 3023 N N . MET A 1 396 ? 17.330 -46.327 51.282 1.00 42.34 396 MET A N 1
ATOM 3024 C CA . MET A 1 396 ? 18.731 -46.231 50.852 1.00 42.34 396 MET A CA 1
ATOM 3025 C C . MET A 1 396 ? 18.917 -46.925 49.493 1.00 42.34 396 MET A C 1
ATOM 3027 O O . MET A 1 396 ? 19.190 -48.116 49.479 1.00 42.34 396 MET A O 1
ATOM 3031 N N . ASP A 1 397 ? 18.691 -46.205 48.381 1.00 37.97 397 ASP A N 1
ATOM 3032 C CA . ASP A 1 397 ? 19.423 -46.336 47.091 1.00 37.97 397 ASP A CA 1
ATOM 3033 C C . ASP A 1 397 ? 18.770 -45.510 45.950 1.00 37.97 397 ASP A C 1
ATOM 3035 O O . ASP A 1 397 ? 18.370 -46.034 44.913 1.00 37.97 397 ASP A O 1
ATOM 3039 N N . TRP A 1 398 ? 18.668 -44.182 46.105 1.00 32.56 398 TRP A N 1
ATOM 3040 C CA . TRP A 1 398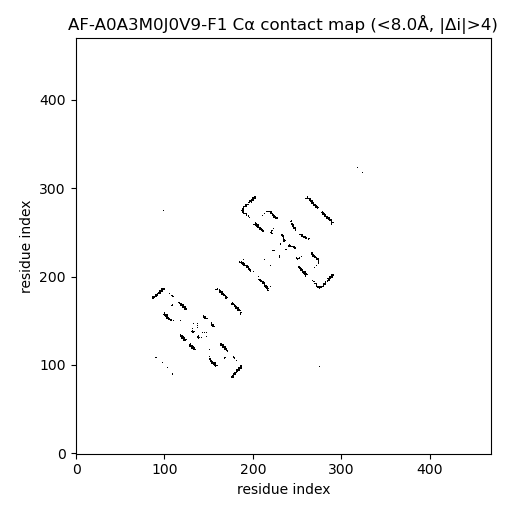 ? 18.274 -43.283 44.997 1.00 32.56 398 TRP A CA 1
ATOM 3041 C C . TRP A 1 398 ? 19.427 -42.453 44.405 1.00 32.56 398 TRP A C 1
ATOM 3043 O O . TRP A 1 398 ? 19.241 -41.812 43.376 1.00 32.56 398 TRP A O 1
ATOM 3053 N N . ASP A 1 399 ? 20.650 -42.570 44.936 1.00 38.78 399 ASP A N 1
ATOM 3054 C CA . ASP A 1 399 ? 21.850 -41.929 44.363 1.00 38.78 399 ASP A CA 1
ATOM 3055 C C . ASP A 1 399 ? 22.571 -42.791 43.308 1.00 38.78 399 ASP A C 1
ATOM 3057 O O . ASP A 1 399 ? 23.602 -42.396 42.761 1.00 38.78 399 ASP A O 1
ATOM 3061 N N . ARG A 1 400 ? 22.021 -43.964 42.955 1.00 40.72 400 ARG A N 1
ATOM 3062 C CA . ARG A 1 400 ? 22.609 -44.873 41.951 1.00 40.72 400 ARG A CA 1
ATOM 3063 C C . ARG A 1 400 ? 21.832 -44.996 40.636 1.00 40.72 400 ARG A C 1
ATOM 3065 O O . ARG A 1 400 ? 22.274 -45.719 39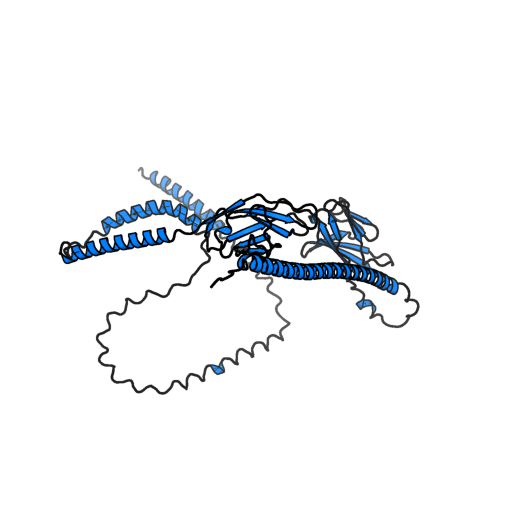.749 1.00 40.72 400 ARG A O 1
ATOM 3072 N N . LEU A 1 401 ? 20.744 -44.239 40.458 1.00 39.28 401 LEU A N 1
ATOM 3073 C CA . LEU A 1 401 ? 19.988 -44.169 39.192 1.00 39.28 401 LEU A CA 1
ATOM 3074 C C . LEU A 1 401 ? 20.134 -42.831 38.437 1.00 39.28 401 LEU A C 1
ATOM 3076 O O . LEU A 1 401 ? 19.650 -42.712 37.316 1.00 39.28 401 LEU A O 1
ATOM 3080 N N . GLY A 1 402 ? 20.886 -41.864 38.978 1.00 37.47 402 GLY A N 1
ATOM 3081 C CA . GLY A 1 402 ? 21.274 -40.626 38.276 1.00 37.47 402 GLY A CA 1
ATOM 3082 C C . GLY A 1 402 ? 22.498 -40.756 37.350 1.00 37.47 402 GLY A C 1
ATOM 3083 O O . GLY A 1 402 ? 22.835 -39.816 36.636 1.00 37.47 402 GLY A O 1
ATOM 3084 N N . GLY A 1 403 ? 23.175 -41.912 37.340 1.00 40.56 403 GLY A N 1
ATOM 3085 C CA . GLY A 1 403 ? 24.423 -42.133 36.591 1.00 40.56 403 GLY A CA 1
ATOM 3086 C C . GLY A 1 403 ? 24.270 -42.675 35.162 1.00 40.56 403 GLY A C 1
ATOM 3087 O O . GLY A 1 403 ? 25.201 -42.558 34.372 1.00 40.56 403 GLY A O 1
ATOM 3088 N N . THR A 1 404 ? 23.115 -43.234 34.789 1.00 42.41 404 THR A N 1
ATOM 3089 C CA . THR A 1 404 ? 22.944 -43.925 33.489 1.00 42.41 404 THR A CA 1
ATOM 3090 C C . THR A 1 404 ? 22.402 -43.010 32.378 1.00 42.41 404 THR A C 1
ATOM 3092 O O . THR A 1 404 ? 22.433 -43.371 31.205 1.00 42.41 404 THR A O 1
ATOM 3095 N N . GLY A 1 405 ? 21.962 -41.789 32.707 1.00 37.59 405 GLY A N 1
ATOM 3096 C CA . GLY A 1 405 ? 21.432 -40.823 31.730 1.00 37.59 405 GLY A CA 1
ATOM 3097 C C . GLY A 1 405 ? 22.494 -40.021 30.966 1.00 37.59 405 GLY A C 1
ATOM 3098 O O . GLY A 1 405 ? 22.251 -39.593 29.841 1.00 37.59 405 GLY A O 1
ATOM 3099 N N . ASN A 1 406 ? 23.702 -39.867 31.520 1.00 39.94 406 ASN A N 1
ATOM 3100 C CA . ASN A 1 406 ? 24.778 -39.098 30.876 1.00 39.94 406 ASN A CA 1
ATOM 3101 C C . ASN A 1 406 ? 25.560 -39.881 29.801 1.00 39.94 406 ASN A C 1
ATOM 3103 O O . ASN A 1 406 ? 26.390 -39.294 29.112 1.00 39.94 406 ASN A O 1
ATOM 3107 N N . GLY A 1 407 ? 25.286 -41.178 29.616 1.00 42.41 407 GLY A N 1
ATOM 3108 C CA . GLY A 1 407 ? 25.933 -42.021 28.599 1.00 42.41 407 GLY A CA 1
ATOM 3109 C C . GLY A 1 407 ? 25.250 -42.038 27.225 1.00 42.41 407 GLY A C 1
ATOM 3110 O O . GLY A 1 407 ? 25.870 -42.449 26.252 1.00 42.41 407 GLY A O 1
ATOM 3111 N N . LEU A 1 408 ? 24.001 -41.573 27.110 1.00 38.06 408 LEU A N 1
ATOM 3112 C CA . LEU A 1 408 ? 23.225 -41.619 25.854 1.00 38.06 408 LEU A CA 1
ATOM 3113 C C . LEU A 1 408 ? 23.180 -40.279 25.096 1.00 38.06 408 LEU A C 1
ATOM 3115 O O . LEU A 1 408 ? 22.750 -40.232 23.948 1.00 38.06 408 LEU A O 1
ATOM 3119 N N . GLY A 1 409 ? 23.686 -39.194 25.693 1.00 40.03 409 GLY A N 1
ATOM 3120 C CA . GLY A 1 409 ? 23.797 -37.875 25.051 1.00 40.03 409 GLY A CA 1
ATOM 3121 C C . GLY A 1 409 ? 25.060 -37.667 24.200 1.00 40.03 409 GLY A C 1
ATOM 3122 O O . GLY A 1 409 ? 25.188 -36.633 23.543 1.00 40.03 409 GLY A O 1
ATOM 3123 N N . GLN A 1 410 ? 26.000 -38.621 24.206 1.00 41.50 410 GLN A N 1
ATOM 3124 C CA . GLN A 1 410 ? 27.224 -38.568 23.392 1.00 41.50 410 GLN A CA 1
ATOM 3125 C C . GLN A 1 410 ? 27.132 -39.373 22.086 1.00 41.50 410 GLN A C 1
ATOM 3127 O O . GLN A 1 410 ? 27.860 -39.065 21.157 1.00 41.50 410 GLN A O 1
ATOM 3132 N N . THR A 1 411 ? 26.178 -40.296 21.926 1.00 38.94 411 THR A N 1
ATOM 3133 C CA . THR A 1 411 ? 26.010 -41.052 20.663 1.00 38.94 411 THR A CA 1
ATOM 3134 C C . THR A 1 411 ? 25.205 -40.295 19.595 1.00 38.94 411 THR A C 1
ATOM 3136 O O . THR A 1 411 ? 25.212 -40.679 18.432 1.00 38.94 411 THR A O 1
ATOM 3139 N N . GLY A 1 412 ? 24.529 -39.200 19.963 1.00 37.78 412 GLY A N 1
ATOM 3140 C CA . GLY A 1 412 ? 23.751 -38.368 19.034 1.00 37.78 412 GLY A CA 1
ATOM 3141 C C . GLY A 1 412 ? 24.543 -37.256 18.336 1.00 37.78 412 GLY A C 1
ATOM 3142 O O . GLY A 1 412 ? 24.068 -36.719 17.343 1.00 37.78 412 GLY A O 1
ATOM 3143 N N . ARG A 1 413 ? 25.746 -36.909 18.820 1.00 41.78 413 ARG A N 1
ATOM 3144 C CA . ARG A 1 413 ? 26.584 -35.849 18.220 1.00 41.78 413 ARG A CA 1
ATOM 3145 C C . ARG A 1 413 ? 27.671 -36.357 17.269 1.00 41.78 413 ARG A C 1
ATOM 3147 O O . ARG A 1 413 ? 28.238 -35.553 16.539 1.00 41.78 413 ARG A O 1
ATOM 3154 N N . ASP A 1 414 ? 27.873 -37.670 17.189 1.00 41.00 414 ASP A N 1
ATOM 3155 C CA . ASP A 1 414 ? 28.819 -38.286 16.246 1.00 41.00 414 ASP A CA 1
ATOM 3156 C C . ASP A 1 414 ? 28.178 -38.639 14.883 1.00 41.00 414 ASP A C 1
ATOM 3158 O O . ASP A 1 414 ? 28.875 -39.065 13.963 1.00 41.00 414 ASP A O 1
ATOM 3162 N N . TRP A 1 415 ? 26.866 -38.415 14.708 1.00 37.16 415 TRP A N 1
ATOM 3163 C CA . TRP A 1 415 ? 26.141 -38.700 13.456 1.00 37.16 415 TRP A CA 1
ATOM 3164 C C . TRP A 1 415 ? 26.014 -37.512 12.484 1.00 37.16 415 TRP A C 1
ATOM 3166 O O . TRP A 1 415 ? 25.734 -37.733 11.309 1.00 37.16 415 TRP A O 1
ATOM 3176 N N . GLU A 1 416 ? 26.312 -36.275 12.895 1.00 38.75 416 GLU A N 1
ATOM 3177 C CA . GLU A 1 416 ? 26.430 -35.131 11.962 1.00 38.75 416 GLU A CA 1
ATOM 3178 C C . GLU A 1 416 ? 27.827 -35.018 11.315 1.00 38.75 416 GLU A C 1
ATOM 3180 O O . GLU A 1 416 ? 28.030 -34.231 10.393 1.00 38.75 416 GLU A O 1
ATOM 3185 N N . GLY A 1 417 ? 28.788 -35.852 11.729 1.00 42.66 417 GLY A N 1
ATOM 3186 C CA . GLY A 1 417 ? 30.142 -35.901 11.162 1.00 42.66 417 GLY A CA 1
ATOM 3187 C C . GLY A 1 417 ? 30.320 -36.811 9.937 1.00 42.66 417 GLY A C 1
ATOM 3188 O O . GLY A 1 417 ? 31.389 -36.796 9.332 1.00 42.66 417 GLY A O 1
ATOM 3189 N N . LEU A 1 418 ? 29.308 -37.600 9.548 1.00 37.44 418 LEU A N 1
ATOM 3190 C CA . LEU A 1 418 ? 29.410 -38.608 8.473 1.00 37.44 418 LEU A CA 1
ATOM 3191 C C . LEU A 1 418 ? 28.419 -38.402 7.308 1.00 37.44 418 LEU A C 1
ATOM 3193 O O . LEU A 1 418 ? 28.181 -39.316 6.525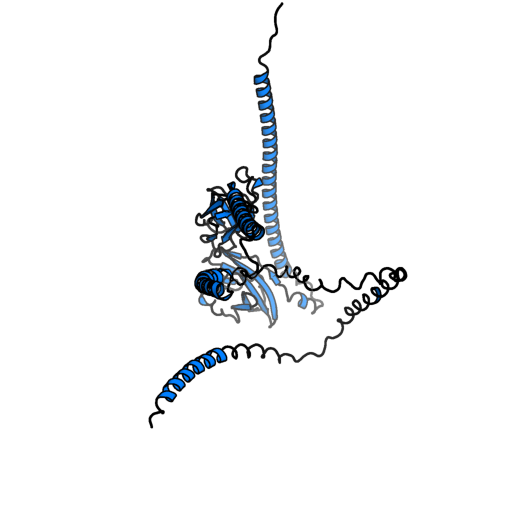 1.00 37.44 418 LEU A O 1
ATOM 3197 N N . GLY A 1 419 ? 27.887 -37.187 7.140 1.00 35.53 419 GLY A N 1
ATOM 3198 C CA . GLY A 1 419 ? 27.081 -36.783 5.974 1.00 35.53 419 GLY A CA 1
ATOM 3199 C C . GLY A 1 419 ? 27.863 -36.061 4.864 1.00 35.53 419 GLY A C 1
ATOM 3200 O O . GLY A 1 419 ? 27.255 -35.488 3.966 1.00 35.53 419 GLY A O 1
ATOM 3201 N N . GLY A 1 420 ? 29.200 -36.034 4.939 1.00 38.59 420 GLY A N 1
ATOM 3202 C CA . GLY A 1 420 ? 30.080 -35.268 4.041 1.00 38.59 420 GLY A CA 1
ATOM 3203 C C . GLY A 1 420 ? 30.748 -36.055 2.906 1.00 38.59 420 GLY A C 1
ATOM 3204 O O . GLY A 1 420 ? 31.509 -35.473 2.137 1.00 38.59 420 GLY A O 1
ATOM 3205 N N . THR A 1 421 ? 30.499 -37.357 2.764 1.00 41.12 421 THR A N 1
ATOM 3206 C CA . THR A 1 421 ? 31.127 -38.180 1.713 1.00 41.12 421 THR A CA 1
ATOM 3207 C C . THR A 1 421 ? 30.134 -39.188 1.154 1.00 41.12 421 THR A C 1
ATOM 3209 O O . THR A 1 421 ? 29.972 -40.278 1.694 1.00 41.12 421 THR A O 1
ATOM 3212 N N . GLY A 1 422 ? 29.456 -38.814 0.072 1.00 32.12 422 GLY A N 1
ATOM 3213 C CA . GLY A 1 422 ? 28.480 -39.679 -0.591 1.00 32.12 422 GLY A CA 1
ATOM 3214 C C . GLY A 1 422 ? 27.856 -39.064 -1.839 1.00 32.12 422 GLY A C 1
ATOM 3215 O O . GLY A 1 422 ? 26.698 -39.320 -2.143 1.00 32.12 422 GLY A O 1
ATOM 3216 N N . THR A 1 423 ? 28.597 -38.222 -2.562 1.00 45.16 423 THR A N 1
ATOM 3217 C CA . THR A 1 423 ? 28.290 -37.913 -3.958 1.00 45.16 423 THR A CA 1
ATOM 3218 C C . THR A 1 423 ? 28.594 -39.144 -4.803 1.00 45.16 423 THR A C 1
ATOM 3220 O O . THR A 1 423 ? 29.748 -39.445 -5.098 1.00 45.16 423 THR A O 1
ATOM 3223 N N . GLY A 1 424 ? 27.553 -39.860 -5.209 1.00 44.28 424 GLY A N 1
ATOM 3224 C CA . GLY A 1 424 ? 27.667 -40.919 -6.203 1.00 44.28 424 GLY A CA 1
ATOM 3225 C C . GLY A 1 424 ? 26.737 -42.077 -5.899 1.00 44.28 424 GLY A C 1
ATOM 3226 O O . GLY A 1 424 ? 26.895 -42.731 -4.878 1.00 44.28 424 GLY A O 1
ATOM 3227 N N . LEU A 1 425 ? 25.856 -42.363 -6.861 1.00 31.62 425 LEU A N 1
ATOM 3228 C CA . LEU A 1 425 ? 24.949 -43.517 -6.940 1.00 31.62 425 LEU A CA 1
ATOM 3229 C C . LEU A 1 425 ? 23.561 -43.296 -6.318 1.00 31.62 425 LEU A C 1
ATOM 3231 O O . LEU A 1 425 ? 23.238 -43.778 -5.240 1.00 31.62 425 LEU A O 1
ATOM 3235 N N . GLY A 1 426 ? 22.720 -42.595 -7.080 1.00 29.06 426 GLY A N 1
ATOM 3236 C CA . GLY A 1 426 ? 21.277 -42.501 -6.856 1.00 29.06 426 GLY A CA 1
ATOM 3237 C C . GLY A 1 426 ? 20.537 -41.869 -8.037 1.00 29.06 426 GLY A C 1
ATOM 3238 O O . GLY A 1 426 ? 19.621 -41.083 -7.831 1.00 29.06 426 GLY A O 1
ATOM 3239 N N . MET A 1 427 ? 20.975 -42.150 -9.273 1.00 37.75 427 MET A N 1
ATOM 3240 C CA . MET A 1 427 ? 20.050 -42.119 -10.410 1.00 37.75 427 MET A CA 1
ATOM 3241 C C . MET A 1 427 ? 19.081 -43.290 -10.213 1.00 37.75 427 MET A C 1
ATOM 3243 O O . MET A 1 427 ? 19.541 -44.373 -9.862 1.00 37.75 427 MET A O 1
ATOM 3247 N N . ASP A 1 428 ? 17.792 -43.015 -10.418 1.00 37.69 428 ASP A N 1
ATOM 3248 C CA . ASP A 1 428 ? 16.625 -43.919 -10.451 1.00 37.69 428 ASP A CA 1
ATOM 3249 C C . ASP A 1 428 ? 15.606 -43.688 -9.330 1.00 37.69 428 ASP A C 1
ATOM 3251 O O . ASP A 1 428 ? 15.369 -44.564 -8.510 1.00 37.69 428 ASP A O 1
ATOM 3255 N N . TRP A 1 429 ? 14.923 -42.535 -9.350 1.00 31.23 429 TRP A N 1
ATOM 3256 C CA . TRP A 1 429 ? 13.541 -42.429 -8.844 1.00 31.23 429 TRP A CA 1
ATOM 3257 C C . TRP A 1 429 ? 12.678 -41.426 -9.643 1.00 31.23 429 TRP A C 1
ATOM 3259 O O . TRP A 1 429 ? 11.771 -40.803 -9.101 1.00 31.23 429 TRP A O 1
ATOM 3269 N N . GLU A 1 430 ? 12.851 -41.348 -10.972 1.00 40.94 430 GLU A N 1
ATOM 3270 C CA . GLU A 1 430 ? 11.780 -40.870 -11.882 1.00 40.94 430 GLU A CA 1
ATOM 3271 C C . GLU A 1 430 ? 10.644 -41.913 -12.056 1.00 40.94 430 GLU A C 1
ATOM 3273 O O . GLU A 1 430 ? 9.755 -41.762 -12.888 1.00 40.94 430 GLU A O 1
ATOM 3278 N N . GLY A 1 431 ? 10.622 -42.964 -11.227 1.00 44.53 431 GLY A N 1
ATOM 3279 C CA . GLY A 1 431 ? 9.610 -44.025 -11.230 1.00 44.53 431 GLY A CA 1
ATOM 3280 C C . GLY A 1 431 ? 8.507 -43.928 -10.165 1.00 44.53 431 GLY A C 1
ATOM 3281 O O . GLY A 1 431 ? 7.646 -44.801 -10.146 1.00 44.53 431 GLY A O 1
ATOM 3282 N N . LEU A 1 432 ? 8.484 -42.918 -9.280 1.00 38.12 432 LEU A N 1
ATOM 3283 C CA . LEU A 1 432 ? 7.468 -42.826 -8.201 1.00 38.12 432 LEU A CA 1
ATOM 3284 C C . LEU A 1 432 ? 6.728 -41.483 -8.084 1.00 38.12 432 LEU A C 1
ATOM 3286 O O . LEU A 1 432 ? 6.065 -41.226 -7.084 1.00 38.12 432 LEU A O 1
ATOM 3290 N N . GLY A 1 433 ? 6.767 -40.645 -9.121 1.00 36.84 433 GLY A N 1
ATOM 3291 C CA . GLY A 1 433 ? 5.910 -39.450 -9.219 1.00 36.84 433 GLY A CA 1
ATOM 3292 C C . GLY A 1 433 ? 4.576 -39.678 -9.947 1.00 36.84 433 GLY A C 1
ATOM 3293 O O . GLY A 1 433 ? 3.698 -38.822 -9.906 1.00 36.84 433 GLY A O 1
ATOM 3294 N N . GLY A 1 434 ? 4.405 -40.825 -10.618 1.00 41.06 434 GLY A N 1
ATOM 3295 C CA . GLY A 1 434 ? 3.214 -41.152 -11.419 1.00 41.06 434 GLY A CA 1
ATOM 3296 C C . GLY A 1 434 ? 2.066 -41.807 -10.643 1.00 41.06 434 GLY A C 1
ATOM 3297 O O . GLY A 1 434 ? 0.951 -41.900 -11.149 1.00 41.06 434 GLY A O 1
ATOM 3298 N N . THR A 1 435 ? 2.300 -42.231 -9.403 1.00 43.88 435 THR A N 1
ATOM 3299 C CA . THR A 1 435 ? 1.344 -42.997 -8.583 1.00 43.88 435 THR A CA 1
ATOM 3300 C C . THR A 1 435 ? 0.483 -42.140 -7.648 1.00 43.88 435 THR A C 1
ATOM 3302 O O . THR A 1 435 ? -0.283 -42.687 -6.864 1.00 43.88 435 THR A O 1
ATOM 3305 N N . GLY A 1 436 ? 0.556 -40.807 -7.745 1.00 39.31 436 GLY A N 1
ATOM 3306 C CA . GLY A 1 436 ? -0.306 -39.883 -6.989 1.00 39.31 436 GLY A CA 1
ATOM 3307 C C . GLY A 1 436 ? -1.581 -39.447 -7.723 1.00 39.31 436 GLY A C 1
ATOM 3308 O O . GLY A 1 436 ? -2.551 -39.053 -7.086 1.00 39.31 436 GLY A O 1
ATOM 3309 N N . ASN A 1 437 ? -1.622 -39.557 -9.056 1.00 40.31 437 ASN A N 1
ATOM 3310 C CA . ASN A 1 437 ? -2.774 -39.123 -9.864 1.00 40.31 437 ASN A CA 1
ATOM 3311 C C . ASN A 1 437 ? -3.767 -40.252 -10.202 1.00 40.31 437 ASN A C 1
ATOM 3313 O O . ASN A 1 437 ? -4.824 -39.988 -10.767 1.00 40.31 437 ASN A O 1
ATOM 3317 N N . GLY A 1 438 ? -3.460 -41.498 -9.826 1.00 43.38 438 GLY A N 1
ATOM 3318 C CA . GLY A 1 438 ? -4.321 -42.666 -10.054 1.00 43.38 438 GLY A CA 1
ATOM 3319 C C . GLY A 1 438 ? -5.343 -42.951 -8.948 1.00 43.38 438 GLY A C 1
ATOM 3320 O O . GLY A 1 438 ? -6.225 -43.773 -9.154 1.00 43.38 438 GLY A O 1
ATOM 3321 N N . GLN A 1 439 ? -5.265 -42.287 -7.789 1.00 40.84 439 GLN A N 1
ATOM 3322 C CA . GLN A 1 439 ? -6.186 -42.526 -6.660 1.00 40.84 439 GLN A CA 1
ATOM 3323 C C . GLN A 1 439 ? -7.279 -41.452 -6.507 1.00 40.84 439 GLN A C 1
ATOM 3325 O O . GLN A 1 439 ? -8.211 -41.631 -5.731 1.00 40.84 439 GLN A O 1
ATOM 3330 N N . GLY A 1 440 ? -7.229 -40.370 -7.294 1.00 43.22 440 GLY A N 1
ATOM 3331 C CA . GLY A 1 440 ? -8.265 -39.323 -7.325 1.00 43.22 440 GLY A CA 1
ATOM 3332 C C . GLY A 1 440 ? -9.389 -39.539 -8.354 1.00 43.22 440 GLY A C 1
ATOM 3333 O O . GLY A 1 440 ? -10.336 -38.748 -8.410 1.00 43.22 440 GLY A O 1
ATOM 3334 N N . GLN A 1 441 ? -9.287 -40.578 -9.190 1.00 43.03 441 GLN A N 1
ATOM 3335 C CA . GLN A 1 441 ? -10.319 -40.963 -10.167 1.00 43.03 441 GLN A CA 1
ATOM 3336 C C . GLN A 1 441 ? -11.107 -42.202 -9.714 1.00 43.03 441 GLN A C 1
ATOM 3338 O O . GLN A 1 441 ? -12.316 -42.245 -9.905 1.00 43.03 441 GLN A O 1
ATOM 3343 N N . THR A 1 442 ? -10.496 -43.112 -8.949 1.00 44.25 442 THR A N 1
ATOM 3344 C CA . THR A 1 442 ? -11.186 -44.277 -8.366 1.00 44.25 442 THR A CA 1
ATOM 3345 C C . THR A 1 442 ? -12.163 -43.920 -7.243 1.00 44.25 442 THR A C 1
ATOM 3347 O O . THR A 1 442 ? -12.990 -44.742 -6.895 1.00 44.25 442 THR A O 1
ATOM 3350 N N . GLY A 1 443 ? -12.116 -42.713 -6.671 1.00 40.09 443 GLY A N 1
ATOM 3351 C CA . GLY A 1 443 ? -13.120 -42.258 -5.696 1.00 40.09 443 GLY A CA 1
ATOM 3352 C C . GLY A 1 443 ? -14.401 -41.708 -6.333 1.00 40.09 443 GLY A C 1
ATOM 3353 O O . GLY A 1 443 ? -15.462 -41.764 -5.723 1.00 40.09 443 GLY A O 1
ATOM 3354 N N . ARG A 1 444 ? -14.322 -41.206 -7.575 1.00 43.16 444 ARG A N 1
ATOM 3355 C CA . ARG A 1 444 ? -15.466 -40.597 -8.278 1.00 43.16 444 ARG A CA 1
ATOM 3356 C C . ARG A 1 444 ? -16.314 -41.612 -9.047 1.00 43.16 444 ARG A C 1
ATOM 3358 O O . ARG A 1 444 ? -17.509 -41.389 -9.206 1.00 43.16 444 ARG A O 1
ATOM 3365 N N . ASP A 1 445 ? -15.739 -42.755 -9.418 1.00 43.62 445 ASP A N 1
ATOM 3366 C CA . ASP A 1 445 ? -16.479 -43.840 -10.078 1.00 43.62 445 ASP A CA 1
ATOM 3367 C C . ASP A 1 445 ? -17.344 -44.668 -9.105 1.00 43.62 445 ASP A C 1
ATOM 3369 O O . ASP A 1 445 ? -18.339 -45.265 -9.524 1.00 43.62 445 ASP A O 1
ATOM 3373 N N . TRP A 1 446 ? -17.044 -44.645 -7.797 1.00 40.44 446 TRP A N 1
ATOM 3374 C CA . TRP A 1 446 ? -17.850 -45.316 -6.761 1.00 40.44 446 TRP A CA 1
ATOM 3375 C C . TRP A 1 446 ? -19.104 -44.522 -6.343 1.00 40.44 446 TRP A C 1
ATOM 3377 O O . TRP A 1 446 ? -20.086 -45.114 -5.900 1.00 40.44 446 TRP A O 1
ATOM 3387 N N . GLU A 1 447 ? -19.138 -43.202 -6.562 1.00 43.94 447 GLU A N 1
ATOM 3388 C CA . GLU A 1 447 ? -20.340 -42.368 -6.353 1.00 43.94 447 GLU A CA 1
ATOM 3389 C C . GLU A 1 447 ? -21.359 -42.446 -7.506 1.00 43.94 447 GLU A C 1
ATOM 3391 O O . GLU A 1 447 ? -22.526 -42.075 -7.331 1.00 43.94 447 GLU A O 1
ATOM 3396 N N . TRP A 1 448 ? -20.935 -42.923 -8.682 1.00 40.62 448 TRP A N 1
ATOM 3397 C CA . TRP A 1 448 ? -21.816 -43.181 -9.827 1.00 40.62 448 TRP A CA 1
ATOM 3398 C C . TRP A 1 448 ? -22.372 -44.610 -9.822 1.00 40.62 448 TRP A C 1
ATOM 3400 O O . TRP A 1 448 ? -23.557 -44.797 -10.081 1.00 40.62 448 TRP A O 1
ATOM 3410 N N . THR A 1 449 ? -21.584 -45.609 -9.415 1.00 41.09 449 THR A N 1
ATOM 3411 C CA . THR A 1 449 ? -22.067 -47.001 -9.302 1.00 41.09 449 THR A CA 1
ATOM 3412 C C . THR A 1 449 ? -22.997 -47.238 -8.107 1.00 41.09 449 THR A C 1
ATOM 3414 O O . THR A 1 449 ? -23.845 -48.123 -8.174 1.00 41.09 449 THR A O 1
ATOM 3417 N N . GLY A 1 450 ? -22.917 -46.424 -7.048 1.00 42.41 450 GLY A N 1
ATOM 3418 C CA . GLY A 1 450 ? -23.868 -46.481 -5.930 1.00 42.41 450 GLY A CA 1
ATOM 3419 C C . GLY A 1 450 ? -25.279 -45.981 -6.279 1.00 42.41 450 GLY A C 1
ATOM 3420 O O . GLY A 1 450 ? -26.258 -46.493 -5.743 1.00 42.41 450 GLY A O 1
ATOM 3421 N N . ARG A 1 451 ? -25.410 -45.029 -7.216 1.00 43.12 451 ARG A N 1
ATOM 3422 C CA . ARG A 1 451 ? -26.715 -44.486 -7.643 1.00 43.12 451 ARG A CA 1
ATOM 3423 C C . ARG A 1 451 ? -27.452 -45.369 -8.656 1.00 43.12 451 ARG A C 1
ATOM 3425 O O . ARG A 1 451 ? -28.680 -45.366 -8.657 1.00 43.12 451 ARG A O 1
ATOM 3432 N N . ASP A 1 452 ? -26.734 -46.178 -9.436 1.00 42.16 452 ASP A N 1
ATOM 3433 C CA . ASP A 1 452 ? -27.339 -47.175 -10.337 1.00 42.16 452 ASP A CA 1
ATOM 3434 C C . ASP A 1 452 ? -27.919 -48.389 -9.582 1.00 42.16 452 ASP A C 1
ATOM 3436 O O . ASP A 1 452 ? -28.916 -48.974 -10.016 1.00 42.16 452 ASP A O 1
ATOM 3440 N N . TRP A 1 453 ? -27.362 -48.736 -8.414 1.00 42.72 453 TRP A N 1
ATOM 3441 C CA . TRP A 1 453 ? -27.861 -49.832 -7.567 1.00 42.72 453 TRP A CA 1
ATOM 3442 C C . TRP A 1 453 ? -29.162 -49.491 -6.812 1.00 42.72 453 TRP A C 1
ATOM 3444 O O . TRP A 1 453 ? -29.973 -50.380 -6.558 1.00 42.72 453 TRP A O 1
ATOM 3454 N N . GLU A 1 454 ? -29.440 -48.212 -6.530 1.00 45.88 454 GLU A N 1
ATOM 3455 C CA . GLU A 1 454 ? -30.728 -47.769 -5.954 1.00 45.88 454 GLU A CA 1
ATOM 3456 C C . GLU A 1 454 ? -31.871 -47.651 -6.982 1.00 45.88 454 GLU A C 1
ATOM 3458 O O . GLU A 1 454 ? -33.047 -47.587 -6.599 1.00 45.88 454 GLU A O 1
ATOM 3463 N N . TRP A 1 455 ? -31.549 -47.626 -8.280 1.00 44.06 455 TRP A N 1
ATOM 3464 C CA . TRP A 1 455 ? -32.532 -47.691 -9.369 1.00 44.06 455 TRP A CA 1
ATOM 3465 C C . TRP A 1 455 ? -32.855 -49.138 -9.757 1.00 44.06 455 TRP A C 1
ATOM 3467 O O . TRP A 1 455 ? -34.025 -49.484 -9.898 1.00 44.06 455 TRP A O 1
ATOM 3477 N N . THR A 1 456 ? -31.856 -50.023 -9.810 1.00 43.19 456 THR A N 1
ATOM 3478 C CA . THR A 1 456 ? -32.076 -51.458 -10.084 1.00 43.19 456 THR A CA 1
ATOM 3479 C C . THR A 1 456 ? -32.730 -52.213 -8.921 1.00 43.19 456 THR A C 1
ATOM 3481 O O . THR A 1 456 ? -33.440 -53.186 -9.161 1.00 43.19 456 THR A O 1
ATOM 3484 N N . GLY A 1 457 ? -32.585 -51.748 -7.674 1.00 45.06 457 GLY A N 1
ATOM 3485 C CA . GLY A 1 457 ? -33.292 -52.317 -6.518 1.00 45.06 457 GLY A CA 1
ATOM 3486 C C . GLY A 1 457 ? -34.806 -52.048 -6.499 1.00 45.06 457 GLY A C 1
ATOM 3487 O O . GLY A 1 457 ? -35.565 -52.887 -6.021 1.00 45.06 457 GLY A O 1
ATOM 3488 N N . ARG A 1 458 ? -35.268 -50.924 -7.069 1.00 45.91 458 ARG A N 1
ATOM 3489 C CA . ARG A 1 458 ? -36.702 -50.570 -7.125 1.00 45.91 458 ARG A CA 1
ATOM 3490 C C . ARG A 1 458 ? -37.468 -51.241 -8.272 1.00 45.91 458 ARG A C 1
ATOM 3492 O O . ARG A 1 458 ? -38.669 -51.451 -8.136 1.00 45.91 458 ARG A O 1
ATOM 3499 N N . ASP A 1 459 ? -36.784 -51.669 -9.333 1.00 45.53 459 ASP A N 1
ATOM 3500 C CA . ASP A 1 459 ? -37.387 -52.470 -10.414 1.00 45.53 459 ASP A CA 1
ATOM 3501 C C . ASP A 1 459 ? -37.620 -53.942 -10.004 1.00 45.53 459 ASP A C 1
ATOM 3503 O O . ASP A 1 459 ? -38.553 -54.597 -10.482 1.00 45.53 459 ASP A O 1
ATOM 3507 N N . TRP A 1 460 ? -36.834 -54.477 -9.062 1.00 47.38 460 TRP A N 1
ATOM 3508 C CA . TRP A 1 460 ? -36.987 -55.859 -8.583 1.00 47.38 460 TRP A CA 1
ATOM 3509 C C . TRP A 1 460 ? -38.154 -56.057 -7.598 1.00 47.38 460 TRP A C 1
ATOM 3511 O O . TRP A 1 460 ? -38.740 -57.139 -7.572 1.00 47.38 460 TRP A O 1
ATOM 3521 N N . GLU A 1 461 ? -38.573 -55.022 -6.861 1.00 48.09 461 GLU A N 1
ATOM 3522 C CA . GLU A 1 461 ? -39.790 -55.071 -6.024 1.00 48.09 461 GLU A CA 1
ATOM 3523 C C . GLU A 1 461 ? -41.093 -54.913 -6.830 1.00 48.09 461 GLU A C 1
ATOM 3525 O O . GLU A 1 461 ? -42.158 -55.332 -6.371 1.00 48.09 461 GLU A O 1
ATOM 3530 N N . TRP A 1 462 ? -41.022 -54.380 -8.056 1.00 46.94 462 TRP A N 1
ATOM 3531 C CA . TRP A 1 462 ? -42.175 -54.295 -8.960 1.00 46.94 462 TRP A CA 1
ATOM 3532 C C . TRP A 1 462 ? -42.389 -55.605 -9.739 1.00 46.94 462 TRP A C 1
ATOM 3534 O O . TRP A 1 462 ? -43.512 -56.089 -9.855 1.00 46.94 462 TRP A O 1
ATOM 3544 N N . THR A 1 463 ? -41.301 -56.258 -10.163 1.00 47.03 463 THR A N 1
ATOM 3545 C CA . THR A 1 463 ? -41.352 -57.512 -10.944 1.00 47.03 463 THR A CA 1
ATOM 3546 C C . THR A 1 463 ? -41.675 -58.754 -10.087 1.00 47.03 463 THR A C 1
ATOM 3548 O O . THR A 1 463 ? -42.140 -59.770 -10.601 1.00 47.03 463 THR A O 1
ATOM 3551 N N . GLY A 1 464 ? -41.481 -58.681 -8.763 1.00 50.28 464 GLY A N 1
ATOM 3552 C CA . GLY A 1 464 ? -41.797 -59.762 -7.818 1.00 50.28 464 GLY A CA 1
ATOM 3553 C C . GLY A 1 464 ? -43.278 -59.891 -7.431 1.00 50.28 464 GLY A C 1
ATOM 3554 O O . GLY A 1 464 ? -43.682 -60.947 -6.954 1.00 50.28 464 GLY A O 1
ATOM 3555 N N . ASN A 1 465 ? -44.100 -58.861 -7.666 1.00 47.56 465 ASN A N 1
ATOM 3556 C CA . ASN A 1 465 ? -45.534 -58.863 -7.333 1.00 47.56 465 ASN A CA 1
ATOM 3557 C C . ASN A 1 465 ? -46.461 -59.141 -8.537 1.00 47.56 465 ASN A C 1
ATOM 3559 O O . ASN A 1 465 ? -47.671 -59.250 -8.350 1.00 47.56 465 ASN A O 1
ATOM 3563 N N . GLU A 1 466 ? -45.920 -59.322 -9.750 1.00 50.47 466 GLU A N 1
ATOM 3564 C CA . GLU A 1 466 ? -46.684 -59.678 -10.965 1.00 50.47 466 GLU A CA 1
ATOM 3565 C C . GLU A 1 466 ? -46.554 -61.156 -11.397 1.00 50.47 466 GLU A C 1
ATOM 3567 O O . GLU A 1 466 ? -47.179 -61.567 -12.370 1.00 50.47 466 GLU A O 1
ATOM 3572 N N . LEU A 1 467 ? -45.809 -61.996 -10.664 1.00 47.75 467 LEU A N 1
ATOM 3573 C CA . LEU A 1 467 ? -45.631 -63.429 -10.985 1.00 47.75 467 LEU A CA 1
ATOM 3574 C C . LEU A 1 467 ? -46.137 -64.384 -9.884 1.00 47.75 467 LEU A C 1
ATOM 3576 O O . LEU A 1 467 ? -45.669 -65.513 -9.759 1.00 47.75 467 LEU A O 1
ATOM 3580 N N . GLY A 1 468 ? -47.133 -63.934 -9.115 1.00 46.41 468 GLY A N 1
ATOM 3581 C CA . GLY A 1 468 ? -47.875 -64.711 -8.114 1.00 46.41 468 GLY A CA 1
ATOM 3582 C C . GLY A 1 468 ? -49.384 -64.750 -8.384 1.00 46.41 468 GLY A C 1
ATOM 3583 O O . GLY A 1 468 ? -50.173 -64.489 -7.481 1.00 46.41 468 GLY A O 1
ATOM 3584 N N . MET A 1 469 ? -49.772 -65.030 -9.631 1.00 41.22 469 MET A N 1
ATOM 3585 C CA . MET A 1 469 ? -51.097 -65.516 -10.040 1.00 41.22 469 MET A CA 1
ATOM 3586 C C . MET A 1 469 ? -50.892 -66.674 -11.023 1.00 41.22 469 MET A C 1
ATOM 3588 O O . MET A 1 469 ? -50.817 -66.467 -12.231 1.00 41.22 469 MET A O 1
ATOM 3592 N N . ASP A 1 470 ? -50.633 -67.854 -10.468 1.00 39.25 470 ASP A N 1
ATOM 3593 C CA . ASP A 1 470 ? -51.447 -69.076 -10.602 1.00 39.25 470 ASP A CA 1
ATOM 3594 C C . ASP A 1 470 ? -50.874 -70.170 -9.686 1.00 39.25 470 ASP A C 1
ATOM 3596 O O . ASP A 1 470 ? -49.649 -70.435 -9.756 1.00 39.25 470 ASP A O 1
#

Foldseek 3Di:
DDDDDPDPCPVVVVVVVVVVVVVVVVVVVVVVVVVVVVVVVVVVVVVVVVVVVVVVVVVVLVVVVVVVPPPPPPDPDDDPPVLVVQQEAEAEDEAAEEEFFAKDKAFFPFDDPDDDWDKWKWFDDPPDTDTQADPNAGDPPNRVQWDDDPGIIMGRGDDQVSFGKMKIFTGDPRGTRYIYIYGYFHFDWWDAKEKDADQEDEAQQKDKIFIDTDGGTVFWFKWKDFQNHTCDQDLCVDPLRNVWQWHADRRGRMIMGRGDHQSPWGKMKMWTGDPDDDIHIYDIHTYGYDYDPVVVVVVVVVVVVVVVVVVVVVVVVCVVVPVDDPVPVPPPPPVVVVVVVVCVVVVVVCVVVVVVVVVPPPDDDPDDPDDDDPPPPPPPPPPPVPPPPPDPPPPDDPVPVVPPVVPPVVVVVVVVVPPPDDPDDDPDDVPPPVPPVVPVVVVVVVVVVVVVVVVVVVVVVVVVVPPPDD

Secondary structure (DSSP, 8-state):
-------SHHHHHHHHHHHHHHHHHHHHHHHHHHHHHHHHHHHHHHHHHHHHHHHHHHHHHHHHHHHHHH-TTS--S--TTSGGGSTT-EEEPPPEEEETT--EEEE-TT--SSS--EEEEEEEETTEEEEEEETTEEPTTTTTTEEEETTEEEESS--GGG-EEEEEEEEETTEEEEEEEEEEEEEB-----EEE--SEEETTS-EEEEEE--S-BSPPEEEEEETTEEPPSSGGG-TTTTT--EEEETTTTEEEESS--GGG-EEEEEEEE-SSS--EEPPPEEEEEE---HHHHHHHHHHHHHHHHHHHHHHHHHHHTTSS-TTS----HHHHHHHHHHHHHHHHHHHHHHTTTTTS--SS------S---SS-SS--SS-TTSTTS-TT----STTSSSSSTTSSSSSSSSTTSSSS--S-----TTSSSSSSSTTTTTTSHHHHHHHHHHHHHHHHHHTSSS---

Nearest PDB structures (foldseek):
  1nbq-assembly1_B  TM=9.225E-01  e=1.246E-25  Homo sapiens
  6gsi-assembly1_G  TM=9.168E-01  e=5.557E-26  Felis catus
  5ope-assembly1_A  TM=6.632E-01  e=1.257E-12  Homo sapiens
  5o5g-assembly1_A  TM=6.744E-01  e=1.776E-12  Homo sapiens
  4ra0-assembly1_D  TM=4.332E-01  e=2.144E-09  Homo sapiens

Radius of gyration: 42.47 Å; Cα contacts (8 Å, |Δi|>4): 525; chains: 1; bounding box: 103×121×103 Å

pLDDT: mean 70.65, std 25.56, range [29.06, 98.56]

Sequence (470 aa):
MTPEFQSKGGILSKACDYIQELRQSNLRLSEELQGLDQLQMDNEVLRQQVEELKNKNLQLRVWVTGVTGLDWGIFWGAGGSFWAALAGAQVTSEDREVPEHKPVDIPCAAFRSGSSPRIEWKFQRGSSLVLIYYGGQLTEPYRDRVQFSRTSIRFQSVTREDSGKYICEVVGDGSSIAKSEVNLIVQVPPGKPLAHVPSSATVGSRAVLRCSESQGSPPPTFRWYKDGTELPRDPKASAAFRNSSYSLDPSTGELVFEPVGGWDTGDYHCEASNNVGSPQKSDVFRMEASEVNVGGIVAAVVLLLLVLGLAGFGIWFAYSRGYFSSEGLGMDWEGLGGTGMDWEWTGNGLGGTGRDWEGLGGTGTGLGWTGTDWEGLGWTGRDWDGLGQTGNGLGMDWDRLGGTGNGLGQTGRDWEGLGGTGTGLGMDWEGLGGTGNGQGQTGRDWEWTGRDWEWTGRDWEWTGNELGMD

InterPro domains:
  IPR003598 Immunoglobulin subtype 2 [SM00408] (99-175)
  IPR003598 Immunoglobulin subtype 2 [SM00408] (202-277)
  IPR003599 Immunoglobulin domain subtype [SM00409] (93-187)
  IPR003599 Immunoglobulin domain subtype [SM00409] (196-295)
  IPR007110 Immunoglobulin-like domain [PS50835] (89-183)
  IPR007110 Immunoglobulin-like domain [PS50835] (189-286)
  IPR013106 Immunoglobulin V-set domain [PF07686] (93-186)
  IPR013106 Immunoglobulin V-set domain [SM00406] (103-170)
  IPR013783 Immunoglobulin-like fold [G3DSA:2.60.40.10] (89-187)
  IPR013783 Immunoglobulin-like fold [G3DSA:2.60.40.10] (188-290)
  IPR036179 Immunoglobulin-like domain superfamily [SSF48726] (92-194)
  IPR036179 Immunoglobulin-like domain superfamily [SSF48726] (186-282)
  IPR036638 Helix-loop-helix DNA-binding domain superfamily [G3DSA:4.10.280.10] (2-57)
  IPR042456 Junctional adhesion molecule A [PTHR45113] (84-328)

Mean predicted aligned error: 21.61 Å

Organism: NCBI:txid333673